Protein 8DY5 (pdb70)

Foldseek 3Di:
DKAKEWDQEDEDAAQAKDKTKIAIGDDFLVVKKKWKWWDAAPADIATQATRQFDGDPPRDPQWGKHADRVRRMIMIMGGRDDQQSFTWMKMKIADPFGIYIHFTYGYGHPPPDDDHHDYAAFFNDDFWHWAKDFADEDEQQAKTKMKIAIDDDQQLQWKKFKWWAARPGGIDGAKIAHSPRPDIHGDPVQPPFWDWGADNVRRMIMIIGGRDDQVNWTFMWMFTAPDVHTTHTIGGTDTHGYHD/DKAKAWDQEDEDAAQAKDKTKIAIRDDFLVVKKKWKWWAAPPADIATQATRQFDGDPPRDPLWGKHADRVRRMIMIMGGRHDQLSQTWMWMWIADPFDIYIHFTYGYHHPPNDDDHHDYAAFFNDDQWHWAKDFADEAAQQDKTKMKIAIDRDQQLQWKKFKWWAAVPTGIHGAKIAHSPRPDIHGDPVQPPFKDWGDDNVRRMTMIIGGNDDQVVFTWMWMFTAPDVNTTHTIGGTGTHGYDD/DDDDDDDPPVVPDDCLPVAQFHWDWDWQACPQKPVRTDIATDTPDQAGQDPVRDGDNQKGKDFDKDWDWMWGQCPPPDPPGTDIDIDIGRPTIHIGHPPD/DDDDDDDPVVVVDDCLPVFQFHWDWDWQADPQKVVGTDTATDTPDQAGQDPVRDGDNQKGKDFDKDWDKMWGAPPPPDVPGTDIDTDIGTPTIHIGHPDDDDD

Secondary structure (DSSP, 8-state):
---EE--SEEEE-TTS-EEEEEEESSS-GGGS--EEEEE-TTS--EEEEBTTTB--TTS-TTEEEEEETTTTEEEEEE-S--GGG-EEEEEEEE-SS-EEE---EEEEETTS-S----PPPTTSSTT-EEEEE---EE-TT--EEEEEEEESS-GGGSEEEEEEE-TTS--EEEEEE-TTS--EEE-GGGTTTEEEEEEGGGTEEEEEE-S--GGG-EEEEEEEEEETTEEEEE---EEEEE--/---EE--SEEEE-TTS-EEEEEEESSS-GGGS--EEEEE-TTS--EEEEBTTTB--TTS-TTEEEEEEGGGTEEEEEE-S--GGG-EEEEEEEE-SS-EEE---EEEEETTS-S----PPPTTSSTT-EEEEE---EE-TT--EEEEEEEESS-GGGSEEEEEEE-TTS-EEEEEEE-TTS--EEE-TTTTTTEEEEEETTTTEEEEEE-S--GGG-EEEEEEEEEETTEEEEE---EEEEE--/--------GGGT--HHHHSSS-EEEEEEE-TTEESSEEEEEEES-SSEE-TTS-EETTSEEEEEEEEEEEEE-SSTT--S---EEEEEEEEEEEEE-S--/--------HHHH--HHHHSSS-EEEEEEE-TTEESSEEEEEEES-SSEE-TTS-EETTSEEEEEEEEEEEEE-SSTT--S--EEEEEEEEEEEEEE-SSPPP-

Organism: Homo sapiens (NCBI:txid9606)

CATH classification: 2.60.40.10 (+1 more: 2.60.40.10)

Structure (mmCIF, N/CA/C/O backbone):
data_8DY5
#
_entry.id   8DY5
#
_cell.length_a   82.430
_cell.length_b   226.380
_cell.length_c   75.350
_cell.angle_alpha   90.000
_cell.angle_beta   90.000
_cell.angle_gamma   90.000
#
_symmetry.space_group_name_H-M   'C 2 2 21'
#
loop_
_entity.id
_entity.type
_entity.pdbx_description
1 polymer 'spFv CAT2200 LH'
2 polymer Interleukin-17A
3 non-polymer 'CHLORIDE ION'
4 non-polymer 'CALCIUM ION'
5 non-polymer 'MAGNESIUM ION'
6 water water
#
loop_
_atom_site.group_PDB
_atom_site.id
_atom_site.type_symbol
_atom_site.label_atom_id
_atom_site.label_alt_id
_atom_site.label_comp_id
_atom_site.label_asym_id
_atom_site.label_entity_id
_atom_site.label_seq_id
_atom_site.pdbx_PDB_ins_code
_atom_site.Cartn_x
_atom_site.Cartn_y
_atom_site.Cartn_z
_atom_site.occupancy
_atom_site.B_iso_or_equiv
_atom_site.auth_seq_id
_atom_site.auth_comp_id
_atom_site.auth_asym_id
_atom_site.auth_atom_id
_atom_site.pdbx_PDB_model_num
ATOM 1 N N . ASN A 1 1 ? -19.938 -41.996 -1.944 1.00 55.66 1 ASN A N 1
ATOM 2 C CA . ASN A 1 1 ? -21.202 -42.316 -2.609 1.00 59.81 1 ASN A CA 1
ATOM 3 C C . ASN A 1 1 ? -21.180 -43.739 -3.175 1.00 52.41 1 ASN A C 1
ATOM 4 O O . ASN A 1 1 ? -21.687 -44.674 -2.544 1.00 52.49 1 ASN A O 1
ATOM 9 N N . PHE A 1 2 ? -20.557 -43.909 -4.341 1.00 44.16 2 PHE A N 1
ATOM 10 C CA . PHE A 1 2 ? -20.496 -45.211 -4.991 1.00 38.59 2 PHE A CA 1
ATOM 11 C C . PHE A 1 2 ? -19.240 -45.279 -5.840 1.00 35.06 2 PHE A C 1
ATOM 12 O O . PHE A 1 2 ? -18.633 -44.257 -6.157 1.00 32.66 2 PHE A O 1
ATOM 20 N N . MET A 1 3 ? -18.876 -46.499 -6.217 1.00 34.06 3 MET A N 1
ATOM 21 C CA . MET A 1 3 ? -17.766 -46.766 -7.118 1.00 40.07 3 MET A CA 1
ATOM 22 C C . MET A 1 3 ? -18.263 -47.480 -8.369 1.00 33.90 3 MET A C 1
ATOM 23 O O . MET A 1 3 ? -19.305 -48.152 -8.357 1.00 35.02 3 MET A O 1
ATOM 28 N N . LEU A 1 4 ? -17.479 -47.346 -9.443 1.00 33.86 4 LEU A N 1
ATOM 29 C CA . LEU A 1 4 ? -17.677 -48.082 -10.688 1.00 37.11 4 LEU A CA 1
ATOM 30 C C . LEU A 1 4 ? -16.466 -48.977 -10.915 1.00 36.32 4 LEU A C 1
ATOM 31 O O . LEU A 1 4 ? -15.326 -48.497 -10.911 1.00 33.25 4 LEU A O 1
ATOM 36 N N . THR A 1 5 ? -16.704 -50.264 -11.129 1.00 33.42 5 THR A N 1
ATOM 37 C CA . THR A 1 5 ? -15.621 -51.230 -11.282 1.00 31.31 5 THR A CA 1
ATOM 38 C C . THR A 1 5 ? -15.638 -51.782 -12.696 1.00 32.80 5 THR A C 1
ATOM 39 O O . THR A 1 5 ? -16.608 -52.433 -13.101 1.00 34.16 5 THR A O 1
ATOM 43 N N . GLN A 1 6 ? -14.579 -51.502 -13.447 1.00 31.57 6 GLN A N 1
ATOM 44 C CA . GLN A 1 6 ? -14.345 -52.092 -14.757 1.00 31.50 6 GLN A CA 1
ATOM 45 C C . GLN A 1 6 ? -12.945 -52.690 -14.782 1.00 31.48 6 GLN A C 1
ATOM 46 O O . GLN A 1 6 ? -12.074 -52.266 -14.014 1.00 36.22 6 GLN A O 1
ATOM 52 N N . PRO A 1 7 ? -12.695 -53.687 -15.628 1.00 32.85 7 PRO A N 1
ATOM 53 C CA . PRO A 1 7 ? -11.385 -54.361 -15.579 1.00 31.70 7 PRO A CA 1
ATOM 54 C C . PRO A 1 7 ? -10.251 -53.413 -15.916 1.00 33.42 7 PRO A C 1
ATOM 55 O O . PRO A 1 7 ? -10.425 -52.430 -16.635 1.00 31.42 7 PRO A O 1
ATOM 59 N N . HIS A 1 8 ? -9.075 -53.720 -15.370 1.00 33.99 8 HIS A N 1
ATOM 60 C CA . HIS A 1 8 ? -7.890 -52.943 -15.701 1.00 30.11 8 HIS A CA 1
ATOM 61 C C . HIS A 1 8 ? -7.568 -53.058 -17.185 1.00 28.92 8 HIS A C 1
ATOM 62 O O . HIS A 1 8 ? -7.215 -52.065 -17.829 1.00 29.67 8 HIS A O 1
ATOM 69 N N . SER A 1 9 ? -7.714 -54.252 -17.755 1.00 25.67 9 SER A N 1
ATOM 70 C CA . SER A 1 9 ? -7.392 -54.435 -19.162 1.00 29.40 9 SER A CA 1
ATOM 71 C C . SER A 1 9 ? -8.109 -55.660 -19.715 1.00 28.79 9 SER A C 1
ATOM 72 O O . SER A 1 9 ? -8.533 -56.551 -18.968 1.00 31.30 9 SER A O 1
ATOM 75 N N . VAL A 1 10 ? -8.224 -55.687 -21.047 1.00 28.33 10 VAL A N 1
ATOM 76 C CA . VAL A 1 10 ? -8.881 -56.754 -21.807 1.00 32.29 10 VAL A CA 1
ATOM 77 C C . VAL A 1 10 ? -8.170 -56.862 -23.152 1.00 29.83 10 VAL A C 1
ATOM 78 O O . VAL A 1 10 ? -7.708 -55.860 -23.696 1.00 32.65 10 VAL A O 1
ATOM 82 N N . SER A 1 11 ? -8.091 -58.073 -23.707 1.00 28.98 11 SER A N 1
ATOM 83 C CA . SER A 1 11 ? -7.536 -58.239 -25.046 1.00 33.17 11 SER A CA 1
ATOM 84 C C . SER A 1 11 ? -8.441 -59.109 -25.912 1.00 36.18 11 SER A C 1
ATOM 85 O O . SER A 1 11 ? -9.097 -60.043 -25.433 1.00 32.88 11 SER A O 1
ATOM 88 N N . GLU A 1 12 ? -8.457 -58.797 -27.207 1.00 37.37 12 GLU A N 1
ATOM 89 C CA . GLU A 1 12 ? -9.319 -59.488 -28.158 1.00 35.00 12 GLU A CA 1
ATOM 90 C C . GLU A 1 12 ? -8.741 -59.312 -29.560 1.00 39.50 12 GLU A C 1
ATOM 91 O O . GLU A 1 12 ? -8.087 -58.309 -29.854 1.00 40.40 12 GLU A O 1
ATOM 97 N N . SER A 1 13 ? -9.001 -60.289 -30.422 1.00 39.27 13 SER A N 1
ATOM 98 C CA . SER A 1 13 ? -8.459 -60.300 -31.769 1.00 39.92 13 SER A CA 1
ATOM 99 C C . SER A 1 13 ? -9.267 -59.399 -32.695 1.00 32.70 13 SER A C 1
ATOM 100 O O . SER A 1 13 ? -10.440 -59.133 -32.443 1.00 39.97 13 SER A O 1
ATOM 103 N N . PRO A 1 14 ? -8.653 -58.916 -33.779 1.00 39.89 14 PRO A N 1
ATOM 104 C CA . PRO A 1 14 ? -9.392 -58.096 -34.743 1.00 33.37 14 PRO A CA 1
ATOM 105 C C . PRO A 1 14 ? -10.502 -58.898 -35.397 1.00 39.05 14 PRO A C 1
ATOM 106 O O . PRO A 1 14 ? -10.412 -60.119 -35.545 1.00 36.60 14 PRO A O 1
ATOM 110 N N . GLY A 1 15 ? -11.562 -58.195 -35.789 1.00 33.28 15 GLY A N 1
ATOM 111 C CA . GLY A 1 15 ? -12.696 -58.831 -36.407 1.00 40.89 15 GLY A CA 1
ATOM 112 C C . GLY A 1 15 ? -13.660 -59.492 -35.443 1.00 43.16 15 GLY A C 1
ATOM 113 O O . GLY A 1 15 ? -14.760 -59.870 -35.861 1.00 40.48 15 GLY A O 1
ATOM 114 N N . LYS A 1 16 ? -13.294 -59.631 -34.170 1.00 41.23 16 LYS A N 1
ATOM 115 C CA . LYS A 1 16 ? -14.140 -60.247 -33.159 1.00 39.55 16 LYS A CA 1
ATOM 116 C C . LYS A 1 16 ? -14.893 -59.186 -32.357 1.00 41.32 16 LYS A C 1
ATOM 117 O O . LYS A 1 16 ? -14.613 -57.989 -32.435 1.00 48.11 16 LYS A O 1
ATOM 121 N N . THR A 1 17 ? -15.830 -59.650 -31.541 1.00 40.74 17 THR A N 1
ATOM 122 C CA . THR A 1 17 ? -16.609 -58.793 -30.664 1.00 36.86 17 THR A CA 1
ATOM 123 C C . THR A 1 17 ? -16.021 -58.826 -29.256 1.00 34.71 17 THR A C 1
ATOM 124 O O . THR A 1 17 ? -15.605 -59.881 -28.772 1.00 36.62 17 THR A O 1
ATOM 128 N N . VAL A 1 18 ? -15.998 -57.675 -28.591 1.00 34.16 18 VAL A N 1
ATOM 129 C CA . VAL A 1 18 ? -15.545 -57.608 -27.209 1.00 33.83 18 VAL A CA 1
ATOM 130 C C . VAL A 1 18 ? -16.557 -56.786 -26.417 1.00 29.52 18 VAL A C 1
ATOM 131 O O . VAL A 1 18 ? -17.143 -55.832 -26.939 1.00 30.74 18 VAL A O 1
ATOM 135 N N . THR A 1 19 ? -16.794 -57.192 -25.176 1.00 29.68 19 THR A N 1
ATOM 136 C CA . THR A 1 19 ? -17.678 -56.491 -24.258 1.00 32.85 19 THR A CA 1
ATOM 137 C C . THR A 1 19 ? -16.868 -56.091 -23.041 1.00 31.64 19 THR A C 1
ATOM 138 O O . THR A 1 19 ? -16.106 -56.905 -22.507 1.00 35.07 19 THR A O 1
ATOM 142 N N . ILE A 1 20 ? -17.024 -54.841 -22.618 1.00 30.72 20 ILE A N 1
ATOM 143 C CA . ILE A 1 20 ? -16.417 -54.314 -21.399 1.00 31.02 20 ILE A CA 1
ATOM 144 C C . ILE A 1 20 ? -17.540 -53.965 -20.437 1.00 32.41 20 ILE A C 1
ATOM 145 O O . ILE A 1 20 ? -18.409 -53.155 -20.775 1.00 31.83 20 ILE A O 1
ATOM 150 N N . SER A 1 21 ? -17.514 -54.537 -19.235 1.00 31.18 21 SER A N 1
ATOM 151 C CA . SER A 1 21 ? -18.572 -54.301 -18.261 1.00 33.63 21 SER A CA 1
ATOM 152 C C . SER A 1 21 ? -18.107 -53.448 -17.084 1.00 32.22 21 SER A C 1
ATOM 153 O O . SER A 1 21 ? -16.929 -53.419 -16.715 1.00 33.70 21 SER A O 1
ATOM 156 N N . CYS A 1 22 ? -19.074 -52.771 -16.484 1.00 31.43 22 CYS A N 1
ATOM 157 C CA . CYS A 1 22 ? -18.845 -51.783 -15.444 1.00 30.51 22 CYS A CA 1
ATOM 158 C C . CYS A 1 22 ? -19.921 -52.008 -14.393 1.00 35.19 22 CYS A C 1
ATOM 159 O O . CYS A 1 22 ? -21.111 -51.893 -14.704 1.00 37.55 22 CYS A O 1
ATOM 162 N N . THR A 1 23 ? -19.515 -52.352 -13.173 1.00 29.04 23 THR A N 1
ATOM 163 C CA . THR A 1 23 ? -20.431 -52.671 -12.088 1.00 32.38 23 THR A CA 1
ATOM 164 C C . THR A 1 23 ? -20.477 -51.519 -11.091 1.00 32.96 23 THR A C 1
ATOM 165 O O . THR A 1 23 ? -19.432 -51.003 -10.687 1.00 32.35 23 THR A O 1
ATOM 169 N N . ARG A 1 24 ? -21.688 -51.122 -10.703 1.00 31.97 24 ARG A N 1
ATOM 170 C CA . ARG A 1 24 ? -21.914 -50.034 -9.759 1.00 30.19 24 ARG A CA 1
ATOM 171 C C . ARG A 1 24 ? -22.112 -50.611 -8.358 1.00 34.20 24 ARG A C 1
ATOM 172 O O . ARG A 1 24 ? -22.932 -51.515 -8.166 1.00 34.86 24 ARG A O 1
ATOM 180 N N . SER A 1 25 ? -21.359 -50.087 -7.384 1.00 35.59 25 SER A N 1
ATOM 181 C CA . SER A 1 25 ? -21.297 -50.680 -6.050 1.00 31.40 25 SER A CA 1
ATOM 182 C C . SER A 1 25 ? -22.529 -50.384 -5.208 1.00 41.73 25 SER A C 1
ATOM 183 O O . SER A 1 25 ? -22.864 -51.172 -4.320 1.00 36.47 25 SER A O 1
ATOM 186 N N . SER A 1 26 ? -23.164 -49.232 -5.404 1.00 37.19 26 SER A N 1
ATOM 187 C CA . SER A 1 26 ? -24.251 -48.812 -4.535 1.00 36.17 26 SER A CA 1
ATOM 188 C C . SER A 1 26 ? -25.172 -47.869 -5.303 1.00 35.81 26 SER A C 1
ATOM 189 O O . SER A 1 26 ? -24.765 -47.226 -6.273 1.00 36.71 26 SER A O 1
ATOM 192 N N . GLY A 1 27 ? -26.419 -47.780 -4.858 1.00 35.34 27 GLY A N 1
ATOM 193 C CA . GLY A 1 27 ? -27.414 -47.124 -5.679 1.00 33.03 27 GLY A CA 1
ATOM 194 C C . GLY A 1 27 ? -27.816 -47.982 -6.863 1.00 35.29 27 GLY A C 1
ATOM 195 O O . GLY A 1 27 ? -27.073 -48.875 -7.268 1.00 40.12 27 GLY A O 1
ATOM 196 N N . SER A 1 28 ? -28.989 -47.735 -7.432 1.00 36.66 28 SER A N 1
ATOM 197 C CA . SER A 1 28 ? -29.493 -48.532 -8.543 1.00 35.27 28 SER A CA 1
ATOM 198 C C . SER A 1 28 ? -28.996 -47.977 -9.875 1.00 34.97 28 SER A C 1
ATOM 199 O O . SER A 1 28 ? -29.273 -46.822 -10.212 1.00 37.25 28 SER A O 1
ATOM 202 N N . LEU A 1 29 ? -28.312 -48.813 -10.655 1.00 34.52 29 LEU A N 1
ATOM 203 C CA . LEU A 1 29 ? -27.723 -48.338 -11.903 1.00 34.93 29 LEU A CA 1
ATOM 204 C C . LEU A 1 29 ? -28.785 -47.844 -12.875 1.00 34.71 29 LEU A C 1
ATOM 205 O O . LEU A 1 29 ? -28.534 -46.913 -13.654 1.00 37.06 29 LEU A O 1
ATOM 210 N N . ALA A 1 30 ? -29.966 -48.462 -12.864 1.00 31.88 30 ALA A N 1
ATOM 211 C CA . ALA A 1 30 ? -30.996 -48.114 -13.826 1.00 32.26 30 ALA A CA 1
ATOM 212 C C . ALA A 1 30 ? -31.619 -46.750 -13.559 1.00 30.11 30 ALA A C 1
ATOM 213 O O . ALA A 1 30 ? -32.395 -46.278 -14.398 1.00 32.74 30 ALA A O 1
ATOM 215 N N . ASN A 1 31 ? -31.296 -46.106 -12.429 1.00 32.54 31 ASN A N 1
ATOM 216 C CA . ASN A 1 31 ? -31.827 -44.784 -12.098 1.00 30.28 31 ASN A CA 1
ATOM 217 C C . ASN A 1 31 ? -31.052 -43.633 -12.713 1.00 30.96 31 ASN A C 1
ATOM 218 O O . ASN A 1 31 ? -31.530 -42.491 -12.635 1.00 33.39 31 ASN A O 1
ATOM 223 N N . TYR A 1 32 ? -29.892 -43.899 -13.320 1.00 28.81 32 TYR A N 1
ATOM 224 C CA . TYR A 1 32 ? -28.984 -42.855 -13.788 1.00 30.44 32 TYR A CA 1
ATOM 225 C C . TYR A 1 32 ? -28.275 -43.300 -15.063 1.00 28.70 32 TYR A C 1
ATOM 226 O O . TYR A 1 32 ? -27.789 -44.432 -15.138 1.00 29.31 32 TYR A O 1
ATOM 235 N N . TYR A 1 33 ? -28.233 -42.418 -16.062 1.00 26.27 33 TYR A N 1
ATOM 236 C CA . TYR A 1 33 ? -27.632 -42.739 -17.352 1.00 26.90 33 TYR A CA 1
ATOM 237 C C . TYR A 1 33 ? -26.145 -43.056 -17.223 1.00 32.07 33 TYR A C 1
ATOM 238 O O . TYR A 1 33 ? -25.438 -42.488 -16.383 1.00 25.45 33 TYR A O 1
ATOM 247 N N . VAL A 1 34 ? -25.673 -43.973 -18.077 1.00 31.06 34 VAL A N 1
ATOM 248 C CA . VAL A 1 34 ? -24.269 -44.367 -18.139 1.00 27.55 34 VAL A CA 1
ATOM 249 C C . VAL A 1 34 ? -23.662 -43.898 -19.454 1.00 30.33 34 VAL A C 1
ATOM 250 O O . VAL A 1 34 ? -24.256 -44.092 -20.525 1.00 26.72 34 VAL A O 1
ATOM 254 N N . GLN A 1 35 ? -22.471 -43.299 -19.370 1.00 25.53 35 GLN A N 1
ATOM 255 C CA . GLN A 1 35 ? -21.690 -42.859 -20.513 1.00 23.47 35 GLN A CA 1
ATOM 256 C C . GLN A 1 35 ? -20.407 -43.678 -20.613 1.00 29.08 35 GLN A C 1
ATOM 257 O O . GLN A 1 35 ? -19.927 -44.244 -19.618 1.00 26.93 35 GLN A O 1
ATOM 263 N N . TRP A 1 36 ? -19.849 -43.730 -21.831 1.00 24.35 36 TRP A N 1
ATOM 264 C CA . TRP A 1 36 ? -18.589 -44.403 -22.109 1.00 27.37 36 TRP A CA 1
ATOM 265 C C . TRP A 1 36 ? -17.692 -43.473 -22.921 1.00 30.71 36 TRP A C 1
ATOM 266 O O . TRP A 1 36 ? -18.135 -42.899 -23.922 1.00 32.23 36 TRP A O 1
ATOM 277 N N . TYR A 1 37 ? -16.431 -43.337 -22.497 1.00 30.03 37 TYR A N 1
ATOM 278 C CA . TYR A 1 37 ? -15.449 -42.482 -23.155 1.00 26.92 37 TYR A CA 1
ATOM 279 C C . TYR A 1 37 ? -14.282 -43.304 -23.669 1.00 27.19 37 TYR A C 1
ATOM 280 O O . TYR A 1 37 ? -13.795 -44.210 -22.984 1.00 30.16 37 TYR A O 1
ATOM 289 N N . GLN A 1 38 ? -13.844 -42.974 -24.878 1.00 28.90 38 GLN A N 1
ATOM 290 C CA . GLN A 1 38 ? -12.615 -43.495 -25.454 1.00 29.79 38 GLN A CA 1
ATOM 291 C C . GLN A 1 38 ? -11.508 -42.470 -25.247 1.00 32.65 38 GLN A C 1
ATOM 292 O O . GLN A 1 38 ? -11.727 -41.267 -25.411 1.00 30.54 38 GLN A O 1
ATOM 298 N N . GLN A 1 39 ? -10.333 -42.937 -24.835 1.00 30.37 39 GLN A N 1
ATOM 299 C CA . GLN A 1 39 ? -9.171 -42.056 -24.737 1.00 32.24 39 GLN A CA 1
ATOM 300 C C . GLN A 1 39 ? -7.939 -42.787 -25.251 1.00 30.50 39 GLN A C 1
ATOM 301 O O . GLN A 1 39 ? -7.515 -43.778 -24.654 1.00 32.75 39 GLN A O 1
ATOM 307 N N . ARG A 1 40 ? -7.396 -42.320 -26.371 1.00 34.49 40 ARG A N 1
ATOM 308 C CA . ARG A 1 40 ? -6.146 -42.811 -26.927 1.00 34.16 40 ARG A CA 1
ATOM 309 C C . ARG A 1 40 ? -4.959 -42.203 -26.178 1.00 35.90 40 ARG A C 1
ATOM 310 O O . ARG A 1 40 ? -5.066 -41.113 -25.605 1.00 35.35 40 ARG A O 1
ATOM 318 N N . PRO A 1 41 ? -3.826 -42.904 -26.146 1.00 36.65 41 PRO A N 1
ATOM 319 C CA . PRO A 1 41 ? -2.643 -42.384 -25.441 1.00 38.26 41 PRO A CA 1
ATOM 320 C C . PRO A 1 41 ? -2.247 -40.987 -25.882 1.00 35.80 41 PRO A C 1
ATOM 321 O O . PRO A 1 41 ? -2.046 -40.746 -27.075 1.00 39.49 41 PRO A O 1
ATOM 325 N N . GLY A 1 42 ? -2.140 -40.063 -24.929 1.00 35.69 42 GLY A N 1
ATOM 326 C CA . GLY A 1 42 ? -1.735 -38.701 -25.214 1.00 34.68 42 GLY A CA 1
ATOM 327 C C . GLY A 1 42 ? -2.828 -37.774 -25.689 1.00 38.32 42 GLY A C 1
ATOM 328 O O . GLY A 1 42 ? -2.527 -36.630 -26.051 1.00 35.02 42 GLY A O 1
ATOM 329 N N . CYS A 1 43 ? -4.085 -38.223 -25.703 1.00 36.24 43 CYS A N 1
ATOM 330 C CA . CYS A 1 43 ? -5.185 -37.451 -26.249 1.00 34.85 43 CYS A CA 1
ATOM 331 C C . CYS A 1 43 ? -6.183 -37.094 -25.154 1.00 36.76 43 CYS A C 1
ATOM 332 O O . CYS A 1 43 ? -6.124 -37.600 -24.030 1.00 33.83 43 CYS A O 1
ATOM 335 N N . SER A 1 44 ? -7.105 -36.197 -25.509 1.00 29.30 44 SER A N 1
ATOM 336 C CA . SER A 1 44 ? -8.307 -35.969 -24.723 1.00 38.29 44 SER A CA 1
ATOM 337 C C . SER A 1 44 ? -9.268 -37.152 -24.850 1.00 31.62 44 SER A C 1
ATOM 338 O O . SER A 1 44 ? -9.235 -37.885 -25.839 1.00 32.78 44 SER A O 1
ATOM 341 N N . PRO A 1 45 ? -10.142 -37.348 -23.867 1.00 32.10 45 PRO A N 1
ATOM 342 C CA . PRO A 1 45 ? -11.204 -38.353 -24.017 1.00 31.87 45 PRO A CA 1
ATOM 343 C C . PRO A 1 45 ? -12.228 -37.868 -25.020 1.00 31.86 45 PRO A C 1
ATOM 344 O O . PRO A 1 45 ? -12.365 -36.670 -25.249 1.00 32.00 45 PRO A O 1
ATOM 348 N N . THR A 1 46 ? -12.973 -38.814 -25.584 1.00 31.25 46 THR A N 1
ATOM 349 C CA . THR A 1 46 ? -14.088 -38.496 -26.461 1.00 35.14 46 THR A CA 1
ATOM 350 C C . THR A 1 46 ? -15.232 -39.461 -26.187 1.00 33.81 46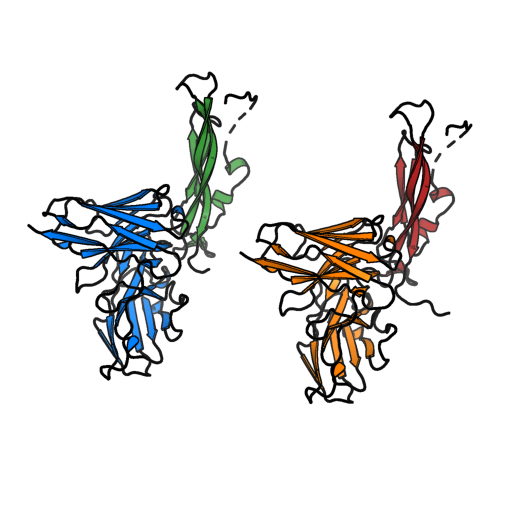 THR A C 1
ATOM 351 O O . THR A 1 46 ? -15.029 -40.625 -25.822 1.00 32.41 46 THR A O 1
ATOM 355 N N . ILE A 1 47 ? -16.452 -38.957 -26.360 1.00 32.95 47 ILE A N 1
ATOM 356 C CA . ILE A 1 47 ? -17.637 -39.748 -26.070 1.00 34.36 47 ILE A CA 1
ATOM 357 C C . ILE A 1 47 ? -17.843 -40.796 -27.160 1.00 31.19 47 ILE A C 1
ATOM 358 O O . ILE A 1 47 ? -17.678 -40.521 -28.356 1.00 39.56 47 ILE A O 1
ATOM 363 N N . VAL A 1 48 ? -18.210 -42.004 -26.751 1.00 29.91 48 VAL A N 1
ATOM 364 C CA . VAL A 1 48 ? -18.597 -43.029 -27.716 1.00 32.91 48 VAL A CA 1
ATOM 365 C C . VAL A 1 48 ? -20.033 -43.486 -27.475 1.00 28.04 48 VAL A C 1
ATOM 366 O O . VAL A 1 48 ? -20.733 -43.850 -28.427 1.00 32.14 48 VAL A O 1
ATOM 370 N N . ILE A 1 49 ? -20.489 -43.472 -26.219 1.00 29.53 49 ILE A N 1
ATOM 371 C CA . ILE A 1 49 ? -21.867 -43.837 -25.887 1.00 26.92 49 ILE A CA 1
ATOM 372 C C . ILE A 1 49 ? -22.347 -42.921 -24.772 1.00 29.93 49 ILE A C 1
ATOM 373 O O . ILE A 1 49 ? -21.695 -42.820 -23.729 1.00 27.65 49 ILE A O 1
ATOM 378 N N . PHE A 1 50 ? -23.518 -42.305 -24.949 1.00 30.61 50 PHE A N 1
ATOM 379 C CA . PHE A 1 50 ? -24.123 -41.564 -23.854 1.00 29.38 50 PHE A CA 1
ATOM 380 C C . PHE A 1 50 ? -25.549 -42.052 -23.658 1.00 27.88 50 PHE A C 1
ATOM 381 O O . PHE A 1 50 ? -26.143 -42.649 -24.547 1.00 32.15 50 PHE A O 1
ATOM 389 N N . ALA A 1 51 ? -26.077 -41.799 -22.465 1.00 31.44 51 ALA A N 1
ATOM 390 C CA . ALA A 1 51 ? -27.432 -42.196 -22.077 1.00 32.88 51 ALA A CA 1
ATOM 391 C C . ALA A 1 51 ? -27.655 -43.684 -22.331 1.00 33.91 51 ALA A C 1
ATOM 392 O O . ALA A 1 51 ? -28.633 -44.087 -22.974 1.00 28.94 51 ALA A O 1
ATOM 394 N N . ASN A 1 52 ? -26.710 -44.500 -21.829 1.00 30.63 52 ASN A N 1
ATOM 395 C CA . ASN A 1 52 ? -26.766 -45.966 -21.848 1.00 30.99 52 ASN A CA 1
ATOM 396 C C . ASN A 1 52 ? -26.479 -46.535 -23.222 1.00 31.69 52 ASN A C 1
ATOM 397 O O . ASN A 1 52 ? -25.697 -47.480 -23.346 1.00 30.02 52 ASN A O 1
ATOM 402 N N . ASN A 1 53 ? -27.135 -45.991 -24.257 1.00 37.72 53 ASN A N 1
ATOM 403 C CA . ASN A 1 53 ? -27.047 -46.602 -25.580 1.00 34.42 53 ASN A CA 1
ATOM 404 C C . ASN A 1 53 ? -27.125 -45.620 -26.746 1.00 36.52 53 ASN A C 1
ATOM 405 O O . ASN A 1 53 ? -27.374 -46.065 -27.871 1.00 38.73 53 ASN A O 1
ATOM 410 N N . GLN A 1 54 ? -26.955 -44.319 -26.542 1.00 33.80 54 GLN A N 1
ATOM 411 C CA . GLN A 1 54 ? -27.011 -43.374 -27.648 1.00 33.63 54 GLN A CA 1
ATOM 412 C C . GLN A 1 54 ? -25.631 -43.204 -28.269 1.00 32.71 54 GLN A C 1
ATOM 413 O O . GLN A 1 54 ? -24.626 -43.129 -27.560 1.00 39.02 54 GLN A O 1
ATOM 419 N N . ARG A 1 55 ? -25.587 -43.156 -29.598 1.00 37.45 55 ARG A N 1
ATOM 420 C CA . ARG A 1 55 ? -24.331 -43.041 -30.326 1.00 36.07 55 ARG A CA 1
ATOM 421 C C . ARG A 1 55 ? -24.260 -41.680 -30.994 1.00 41.92 55 ARG A C 1
ATOM 422 O O . ARG A 1 55 ? -25.105 -41.380 -31.849 1.00 45.90 55 ARG A O 1
ATOM 430 N N . PRO A 1 56 ? -23.278 -40.843 -30.670 1.00 45.21 56 PRO A N 1
ATOM 431 C CA . PRO A 1 56 ? -23.164 -39.544 -31.342 1.00 39.64 56 PRO A CA 1
ATOM 432 C C . PRO A 1 56 ? -22.828 -39.726 -32.813 1.00 43.70 56 PRO A C 1
ATOM 433 O O . PRO A 1 56 ? -22.397 -40.796 -33.255 1.00 44.87 56 PRO A O 1
ATOM 437 N N . SER A 1 57 ? -23.055 -38.661 -33.578 1.00 42.83 57 SER A N 1
ATOM 438 C CA . SER A 1 57 ? -22.639 -38.633 -34.975 1.00 47.55 57 SER A CA 1
ATOM 439 C C . SER A 1 57 ? -21.126 -38.755 -35.070 1.00 44.10 57 SER A C 1
ATOM 440 O O . SER A 1 57 ? -20.389 -38.124 -34.309 1.00 51.52 57 SER A O 1
ATOM 442 N N . GLY A 1 58 ? -20.657 -39.589 -35.993 1.00 40.43 58 GLY A N 1
ATOM 443 C CA . GLY A 1 58 ? -19.233 -39.795 -36.166 1.00 39.17 58 GLY A CA 1
ATOM 444 C C . GLY A 1 58 ? -18.667 -41.000 -35.442 1.00 44.57 58 GLY A C 1
ATOM 445 O O . GLY A 1 58 ? -17.520 -41.384 -35.713 1.00 53.57 58 GLY A O 1
ATOM 446 N N . VAL A 1 59 ? -19.413 -41.589 -34.515 1.00 39.12 59 VAL A N 1
ATOM 447 C CA . VAL A 1 59 ? -18.949 -42.793 -33.834 1.00 37.24 59 VAL A CA 1
ATOM 448 C C . VAL A 1 59 ? -19.392 -43.999 -34.648 1.00 38.92 59 VAL A C 1
ATOM 449 O O . VAL A 1 59 ? -20.583 -44.141 -34.960 1.00 33.13 59 VAL A O 1
ATOM 453 N N . PRO A 1 60 ? -18.473 -44.884 -35.024 1.00 40.97 60 PRO A N 1
ATOM 454 C CA . PRO A 1 60 ? -18.856 -46.019 -35.869 1.00 43.40 60 PRO A CA 1
ATOM 455 C C . PRO A 1 60 ? -19.925 -46.860 -35.182 1.00 45.43 60 PRO A C 1
ATOM 456 O O . PRO A 1 60 ? -19.976 -46.948 -33.954 1.00 41.51 60 PRO A O 1
ATOM 460 N N . ASP A 1 61 ? -20.802 -47.473 -35.987 1.00 47.38 61 ASP A N 1
ATOM 461 C CA . ASP A 1 61 ? -21.927 -48.216 -35.413 1.00 45.81 61 ASP A CA 1
ATOM 462 C C . ASP A 1 61 ? -21.536 -49.571 -34.844 1.00 39.10 61 ASP A C 1
ATOM 463 O O . ASP A 1 61 ? -22.367 -50.225 -34.208 1.00 37.03 61 ASP A O 1
ATOM 468 N N . ARG A 1 62 ? -20.283 -49.975 -34.976 1.00 37.59 62 ARG A N 1
ATOM 469 C CA . ARG A 1 62 ? -19.836 -51.149 -34.245 1.00 35.06 62 ARG A CA 1
ATOM 470 C C . ARG A 1 62 ? -19.816 -50.926 -32.732 1.00 34.92 62 ARG A C 1
ATOM 471 O O . ARG A 1 62 ? -19.683 -51.904 -31.994 1.00 36.30 62 ARG A O 1
ATOM 479 N N . PHE A 1 63 ? -19.942 -49.680 -32.251 1.00 35.94 63 PHE A N 1
ATOM 480 C CA . PHE A 1 63 ? -20.031 -49.400 -30.818 1.00 32.77 63 PHE A CA 1
ATOM 481 C C . PHE A 1 63 ? -21.486 -49.412 -30.380 1.00 37.37 63 PHE A C 1
ATOM 482 O O . PHE A 1 63 ? -22.324 -48.736 -30.992 1.00 38.62 63 PHE A O 1
ATOM 490 N N . SER A 1 64 ? -21.784 -50.164 -29.316 1.00 31.07 64 SER A N 1
ATOM 491 C CA . SER A 1 64 ? -23.122 -50.136 -28.729 1.00 37.62 64 SER A CA 1
ATOM 492 C C . SER A 1 64 ? -23.037 -50.268 -27.211 1.00 36.83 64 SER A C 1
ATOM 493 O O . SER A 1 64 ? -22.062 -50.782 -26.660 1.00 35.87 64 SER A O 1
ATOM 496 N N . GLY A 1 65 ? -24.070 -49.780 -26.542 1.00 33.89 65 GLY A N 1
ATOM 497 C CA . GLY A 1 65 ? -24.124 -49.819 -25.097 1.00 32.08 65 GLY A CA 1
ATOM 498 C C . GLY A 1 65 ? -25.416 -50.436 -24.611 1.00 31.71 65 GLY A C 1
ATOM 499 O O . GLY A 1 65 ? -26.433 -50.426 -25.297 1.00 33.44 65 GLY A O 1
ATOM 500 N N . SER A 1 66 ? -25.357 -51.002 -23.406 1.00 38.32 66 SER A N 1
ATOM 501 C CA . SER A 1 66 ? -26.526 -51.605 -22.783 1.00 35.31 66 SER A CA 1
ATOM 502 C C . SER A 1 66 ? -26.366 -51.541 -21.273 1.00 38.34 66 SER A C 1
ATOM 503 O O . SER A 1 66 ? -25.291 -51.232 -20.750 1.00 34.46 66 SER A O 1
ATOM 506 N N . ILE A 1 67 ? -27.458 -51.830 -20.569 1.00 37.40 67 ILE A N 1
ATOM 507 C CA . ILE A 1 67 ? -27.421 -51.926 -19.118 1.00 37.58 67 ILE A CA 1
ATOM 508 C C . ILE A 1 67 ? -28.097 -53.230 -18.704 1.00 35.56 67 ILE A C 1
ATOM 509 O O . ILE A 1 67 ? -28.916 -53.791 -19.436 1.00 34.47 67 ILE A O 1
ATOM 514 N N . ASP A 1 68 ? -27.678 -53.760 -17.564 1.00 37.06 68 ASP A N 1
ATOM 515 C CA . ASP A 1 68 ? -28.289 -54.951 -16.979 1.00 42.90 68 ASP A CA 1
ATOM 516 C C . ASP A 1 68 ? -28.638 -54.580 -15.540 1.00 41.63 68 ASP A C 1
ATOM 517 O O . ASP A 1 68 ? -27.773 -54.586 -14.657 1.00 38.50 68 ASP A O 1
ATOM 522 N N . SER A 1 69 ? -29.912 -54.253 -15.318 1.00 36.35 69 SER A N 1
ATOM 523 C CA . SER A 1 69 ? -30.330 -53.740 -14.017 1.00 39.91 69 SER A CA 1
ATOM 524 C C . SER A 1 69 ? -30.152 -54.766 -12.905 1.00 40.55 69 SER A C 1
ATOM 525 O O . SER A 1 69 ? -29.858 -54.393 -11.763 1.00 40.53 69 SER A O 1
ATOM 528 N N . SER A 1 70 ? -30.314 -56.055 -13.206 1.00 37.12 70 SER A N 1
ATOM 529 C CA . SER A 1 70 ? -30.278 -57.050 -12.139 1.00 43.27 70 SER A CA 1
ATOM 530 C C . SER A 1 70 ? -28.860 -57.277 -11.627 1.00 41.08 70 SER A C 1
ATOM 531 O O . SER A 1 70 ? -28.669 -57.573 -10.439 1.00 41.71 70 SER A O 1
ATOM 534 N N . SER A 1 71 ? -27.855 -57.131 -12.487 1.00 38.91 71 SER A N 1
ATOM 535 C CA . SER A 1 71 ? -26.481 -57.215 -12.018 1.00 43.31 71 SER A CA 1
ATOM 536 C C . SER A 1 71 ? -25.896 -55.843 -11.712 1.00 37.05 71 SER A C 1
ATOM 537 O O . SER A 1 71 ? -24.732 -55.756 -11.314 1.00 37.37 71 SER A O 1
ATOM 540 N N . ASN A 1 72 ? -26.700 -54.781 -11.842 1.00 37.46 72 ASN A N 1
ATOM 541 C CA . ASN A 1 72 ? -26.284 -53.406 -11.570 1.00 32.75 72 ASN A CA 1
ATOM 542 C C . ASN A 1 72 ? -25.063 -53.012 -12.410 1.00 31.52 72 ASN A C 1
ATOM 543 O O . ASN A 1 72 ? -24.096 -52.420 -11.922 1.00 30.92 72 ASN A O 1
ATOM 548 N N . SER A 1 73 ? -25.116 -53.329 -13.694 1.00 27.02 73 SER A N 1
ATOM 549 C CA . SER A 1 73 ? -23.940 -53.171 -14.533 1.00 34.41 73 SER A CA 1
ATOM 550 C C . SER A 1 73 ? -24.329 -52.621 -15.899 1.00 34.03 73 SER A C 1
ATOM 551 O O . SER A 1 73 ? -25.460 -52.774 -16.362 1.00 35.65 73 SER A O 1
ATOM 554 N N . ALA A 1 74 ? -23.357 -51.990 -16.542 1.00 29.18 74 ALA A N 1
ATOM 555 C CA . ALA A 1 74 ? -23.488 -51.489 -17.894 1.00 32.55 74 ALA A CA 1
ATOM 556 C C . ALA A 1 74 ? -22.375 -52.090 -18.729 1.00 30.15 74 ALA A C 1
ATOM 557 O O . ALA A 1 74 ? -21.356 -52.532 -18.198 1.00 28.71 74 ALA A O 1
ATOM 559 N N . SER A 1 75 ? -22.580 -52.109 -20.046 1.00 29.75 75 SER A N 1
ATOM 560 C CA . SER A 1 75 ? -21.625 -52.752 -20.939 1.00 32.71 75 SER A CA 1
ATOM 561 C C . SER A 1 75 ? -21.441 -51.956 -22.217 1.00 33.75 75 SER A C 1
ATOM 562 O O . SER A 1 75 ? -22.408 -51.484 -22.823 1.00 30.22 75 SER A O 1
ATOM 565 N N . LEU A 1 76 ? -20.187 -51.872 -22.641 1.00 28.54 76 LEU A N 1
ATOM 566 C CA . LEU A 1 76 ? -19.825 -51.362 -23.949 1.00 31.81 76 LEU A CA 1
ATOM 567 C C . LEU A 1 76 ? -19.452 -52.558 -24.807 1.00 28.33 76 LEU A C 1
ATOM 568 O O . LEU A 1 76 ? -18.646 -53.399 -24.391 1.00 27.99 76 LEU A O 1
ATOM 573 N N . THR A 1 77 ? -20.047 -52.649 -25.990 1.00 29.17 77 THR A N 1
ATOM 574 C CA . THR A 1 77 ? -19.763 -53.749 -26.904 1.00 29.79 77 THR A CA 1
ATOM 575 C C . THR A 1 77 ? -19.197 -53.201 -28.200 1.00 30.24 77 THR A C 1
ATOM 576 O O . THR A 1 77 ? -19.773 -52.288 -28.794 1.00 36.56 77 THR A O 1
ATOM 580 N N . ILE A 1 78 ? -18.067 -53.752 -28.624 1.00 31.70 78 ILE A N 1
ATOM 581 C CA . ILE A 1 78 ? -17.430 -53.387 -29.879 1.00 36.21 78 ILE A CA 1
ATOM 582 C C . ILE A 1 78 ? -17.432 -54.625 -30.761 1.00 34.65 78 ILE A C 1
ATOM 583 O O . ILE A 1 78 ? -16.728 -55.601 -30.472 1.00 38.63 78 ILE A O 1
ATOM 588 N N . SER A 1 79 ? -18.222 -54.595 -31.825 1.00 37.88 79 SER A N 1
ATOM 589 C CA . SER A 1 79 ? -18.187 -55.653 -32.826 1.00 43.20 79 SER A CA 1
ATOM 590 C C . SER A 1 79 ? -17.140 -55.318 -33.883 1.00 39.98 79 SER A C 1
ATOM 591 O O . SER A 1 79 ? -16.765 -54.161 -34.063 1.00 40.98 79 SER A O 1
ATOM 594 N N . GLY A 1 80 ? -16.677 -56.341 -34.594 1.00 45.29 80 GLY A N 1
ATOM 595 C CA . GLY A 1 80 ? -15.764 -56.118 -35.707 1.00 42.85 80 GLY A CA 1
ATOM 596 C C . GLY A 1 80 ? -14.541 -55.295 -35.358 1.00 44.07 80 GLY A C 1
ATOM 597 O O . GLY A 1 80 ? -14.239 -54.293 -36.013 1.00 45.39 80 GLY A O 1
ATOM 598 N N . LEU A 1 81 ? -13.845 -55.704 -34.304 1.00 42.30 81 LEU A N 1
ATOM 599 C CA . LEU A 1 81 ? -12.758 -54.915 -33.747 1.00 39.31 81 LEU A CA 1
ATOM 600 C C . LEU A 1 81 ? -11.749 -54.522 -34.815 1.00 44.74 81 LEU A C 1
ATOM 601 O O . LEU A 1 81 ? -11.325 -55.349 -35.627 1.00 42.19 81 LEU A O 1
ATOM 606 N N . LYS A 1 82 ? -11.383 -53.247 -34.820 1.00 42.08 82 LYS A N 1
ATOM 607 C CA . LYS A 1 82 ? -10.302 -52.752 -35.653 1.00 45.38 82 LYS A CA 1
ATOM 608 C C . LYS A 1 82 ? -9.151 -52.310 -34.761 1.00 40.11 82 LYS A C 1
ATOM 609 O O . LYS A 1 82 ? -9.335 -51.987 -33.585 1.00 40.04 82 LYS A O 1
ATOM 615 N N . THR A 1 83 ? -7.947 -52.316 -35.325 1.00 41.76 83 THR A N 1
ATOM 616 C CA . THR A 1 83 ? -6.788 -51.908 -34.541 1.00 42.07 83 THR A CA 1
ATOM 617 C C . THR A 1 83 ? -6.945 -50.488 -34.002 1.00 40.52 83 THR A C 1
ATOM 618 O O . THR A 1 83 ? -6.451 -50.184 -32.911 1.00 35.03 83 THR A O 1
ATOM 622 N N . GLU A 1 84 ? -7.657 -49.614 -34.719 1.00 39.69 84 GLU A N 1
ATOM 623 C CA . GLU A 1 84 ? -7.831 -48.259 -34.204 1.00 46.81 84 GLU A CA 1
ATOM 624 C C . GLU A 1 84 ? -8.698 -48.219 -32.952 1.00 43.46 84 GLU A C 1
ATOM 625 O O . GLU A 1 84 ? -8.747 -47.179 -32.286 1.00 40.78 84 GLU A O 1
ATOM 631 N N . ASP A 1 85 ? -9.366 -49.316 -32.601 1.00 37.31 85 ASP A N 1
ATOM 632 C CA . ASP A 1 85 ? -10.145 -49.338 -31.369 1.00 36.28 85 ASP A CA 1
ATOM 633 C C . ASP A 1 85 ? -9.287 -49.516 -30.124 1.00 33.92 85 ASP A C 1
ATOM 634 O O . ASP A 1 85 ? -9.791 -49.331 -29.010 1.00 32.12 85 ASP A O 1
ATOM 639 N N . GLU A 1 86 ? -8.016 -49.868 -30.282 1.00 32.62 86 GLU A N 1
ATOM 640 C CA . GLU A 1 86 ? -7.121 -49.981 -29.140 1.00 35.17 86 GLU A CA 1
ATOM 641 C C . GLU A 1 86 ? -7.017 -48.641 -28.424 1.00 32.05 86 GLU A C 1
ATOM 642 O O . GLU A 1 86 ? -6.618 -47.639 -29.015 1.00 36.64 86 GLU A O 1
ATOM 648 N N . ALA A 1 87 ? -7.401 -48.624 -27.155 1.00 32.15 87 ALA A N 1
ATOM 649 C CA . ALA A 1 87 ? -7.505 -47.387 -26.401 1.00 30.97 87 ALA A CA 1
ATOM 650 C C . ALA A 1 87 ? -7.934 -47.722 -24.987 1.00 32.46 87 ALA A C 1
ATOM 651 O O . ALA A 1 87 ? -8.194 -48.890 -24.678 1.00 32.11 87 ALA A O 1
ATOM 653 N N . ASP A 1 88 ? -8.049 -46.701 -24.141 1.00 31.61 88 ASP A N 1
ATOM 654 C CA . ASP A 1 88 ? -8.598 -46.834 -22.800 1.00 29.26 88 ASP A CA 1
ATOM 655 C C . ASP A 1 88 ? -10.063 -46.386 -22.803 1.00 32.76 88 ASP A C 1
ATOM 656 O O . ASP A 1 88 ? -10.370 -45.269 -23.232 1.00 33.09 88 ASP A O 1
ATOM 661 N N . TYR A 1 89 ? -10.964 -47.240 -22.324 1.00 26.66 89 TYR A N 1
ATOM 662 C CA . TYR A 1 89 ? -12.397 -46.924 -22.285 1.00 33.44 89 TYR A CA 1
ATOM 663 C C . TYR A 1 89 ? -12.855 -46.726 -20.844 1.00 30.92 89 TYR A C 1
ATOM 664 O O . TYR A 1 89 ? -12.595 -47.577 -19.988 1.00 33.01 89 TYR A O 1
ATOM 673 N N . TYR A 1 90 ? -13.513 -45.593 -20.577 1.00 27.08 90 TYR A N 1
ATOM 674 C CA . TYR A 1 90 ? -13.991 -45.227 -19.245 1.00 26.97 90 TYR A CA 1
ATOM 675 C C . TYR A 1 90 ? -15.515 -45.228 -19.203 1.00 28.47 90 TYR A C 1
ATOM 676 O O . TYR A 1 90 ? -16.157 -44.599 -20.051 1.00 30.53 90 TYR A O 1
ATOM 685 N N . CYS A 1 91 ? -16.092 -45.911 -18.216 1.00 27.85 91 CYS A N 1
ATOM 686 C CA . CYS A 1 91 ? -17.508 -45.741 -17.917 1.00 33.04 91 CYS A CA 1
ATOM 687 C C . CYS A 1 91 ? -17.699 -44.596 -16.932 1.00 29.05 91 CYS A C 1
ATOM 688 O O . CYS A 1 91 ? -16.803 -44.245 -16.165 1.00 32.54 91 CYS A O 1
ATOM 691 N N . GLN A 1 92 ? -18.894 -44.021 -16.952 1.00 28.58 92 GLN A N 1
ATOM 692 C CA . GLN A 1 92 ? -19.190 -42.914 -16.069 1.00 28.63 92 GLN A CA 1
ATOM 693 C C . GLN A 1 92 ? -20.693 -42.852 -15.811 1.00 29.88 92 GLN A C 1
ATOM 694 O O . GLN A 1 92 ? -21.500 -43.054 -16.726 1.00 29.24 92 GLN A O 1
ATOM 700 N N . THR A 1 93 ? -21.061 -42.604 -14.560 1.00 25.66 93 THR A N 1
ATOM 701 C CA . THR A 1 93 ? -22.454 -42.290 -14.256 1.00 27.69 93 THR A CA 1
ATOM 702 C C . THR A 1 93 ? -22.477 -41.363 -13.040 1.00 26.91 93 THR A C 1
ATOM 703 O O . THR A 1 93 ? -21.445 -40.804 -12.645 1.00 24.34 93 THR A O 1
ATOM 707 N N . TYR A 1 94 ? -23.640 -41.231 -12.408 1.00 24.39 94 TYR A N 1
ATOM 708 C CA . TYR A 1 94 ? -23.826 -40.180 -11.417 1.00 23.40 94 TYR A CA 1
ATOM 709 C C . TYR A 1 94 ? -24.905 -40.600 -10.425 1.00 29.02 94 TYR A C 1
ATOM 710 O O . TYR A 1 94 ? -25.513 -41.667 -10.552 1.00 29.77 94 TYR A O 1
ATOM 719 N N . ASP A 1 95 ? -25.108 -39.758 -9.397 1.00 33.16 95 ASP A N 1
ATOM 720 C CA . ASP A 1 95 ? -26.263 -39.807 -8.499 1.00 33.93 95 ASP A CA 1
ATOM 721 C C . ASP A 1 95 ? -26.713 -38.349 -8.307 1.00 33.09 95 ASP A C 1
ATOM 722 O O . ASP A 1 95 ? -26.180 -37.482 -9.012 1.00 30.73 95 ASP A O 1
ATOM 727 N N . PRO A 1 96 ? -27.669 -38.010 -7.422 1.00 32.99 96 PRO A N 1
ATOM 728 C CA . PRO A 1 96 ? -28.100 -36.597 -7.347 1.00 37.87 96 PRO A CA 1
ATOM 729 C C . PRO A 1 96 ? -26.991 -35.620 -6.980 1.00 37.09 96 PRO A C 1
ATOM 730 O O . PRO A 1 96 ? -27.125 -34.421 -7.265 1.00 35.80 96 PRO A O 1
ATOM 734 N N . TYR A 1 97 ? -25.914 -36.071 -6.339 1.00 36.88 97 TYR A N 1
ATOM 735 C CA . TYR A 1 97 ? -24.921 -35.134 -5.837 1.00 39.41 97 TYR A CA 1
ATOM 736 C C . TYR A 1 97 ? -23.521 -35.294 -6.408 1.00 41.01 97 TYR A C 1
ATOM 737 O O . TYR A 1 97 ? -22.710 -34.387 -6.225 1.00 45.09 97 TYR A O 1
ATOM 746 N N . SER A 1 98 ? -23.209 -36.389 -7.095 1.00 39.41 98 SER A N 1
ATOM 747 C CA . SER A 1 98 ? -21.832 -36.647 -7.493 1.00 38.14 98 SER A CA 1
ATOM 748 C C . SER A 1 98 ? -21.801 -37.346 -8.841 1.00 35.40 98 SER A C 1
ATOM 749 O O . SER A 1 98 ? -22.791 -37.940 -9.283 1.00 32.75 98 SER A O 1
ATOM 752 N N . VAL A 1 99 ? -20.643 -37.247 -9.488 1.00 27.62 99 VAL A N 1
ATOM 753 C CA . VAL A 1 99 ? -20.353 -37.900 -10.757 1.00 28.22 99 VAL A CA 1
ATOM 754 C C . VAL A 1 99 ? -19.169 -38.828 -10.532 1.00 31.25 99 VAL A C 1
ATOM 755 O O . VAL A 1 99 ? -18.226 -38.462 -9.821 1.00 33.12 99 VAL A O 1
ATOM 759 N N . VAL A 1 100 ? -19.203 -40.025 -11.126 1.00 29.30 100 VAL A N 1
ATOM 760 C CA . VAL A 1 100 ? -18.143 -41.005 -10.907 1.00 28.96 100 VAL A CA 1
ATOM 761 C C . VAL A 1 100 ? -17.693 -41.590 -12.236 1.00 28.06 100 VAL A C 1
ATOM 762 O O . VAL A 1 100 ? -18.521 -41.891 -13.102 1.00 31.29 100 VAL A O 1
ATOM 766 N N . PHE A 1 101 ? -16.375 -41.685 -12.418 1.00 30.79 101 PHE A N 1
ATOM 767 C CA . PHE A 1 101 ? -15.755 -42.420 -13.514 1.00 27.01 101 PHE A CA 1
ATOM 768 C C . PHE A 1 101 ? -15.232 -43.763 -13.005 1.00 30.16 101 PHE A C 1
ATOM 769 O O . PHE A 1 101 ? -14.776 -43.876 -11.867 1.00 30.82 101 PHE A O 1
ATOM 777 N N . GLY A 1 102 ? -15.310 -44.789 -13.854 1.00 27.26 102 GLY A N 1
ATOM 778 C CA . GLY A 1 102 ? -14.568 -46.009 -13.597 1.00 28.11 102 GLY A CA 1
ATOM 779 C C . GLY A 1 102 ? -13.058 -45.811 -13.731 1.00 25.00 102 GLY A C 1
ATOM 780 O O . GLY A 1 102 ? -12.550 -44.774 -14.169 1.00 25.72 102 GLY A O 1
ATOM 781 N N . GLY A 1 103 ? -12.318 -46.847 -13.350 1.00 25.95 103 GLY A N 1
ATOM 782 C CA . GLY A 1 103 ? -10.866 -46.759 -13.424 1.00 27.54 103 GLY A CA 1
ATOM 783 C C . GLY A 1 103 ? -10.301 -46.778 -14.833 1.00 33.84 103 GLY A C 1
ATOM 784 O O . GLY A 1 103 ? -9.118 -46.466 -15.006 1.00 32.05 103 GLY A O 1
ATOM 785 N N . GLY A 1 104 ? -11.117 -47.095 -15.844 1.00 32.56 104 GLY A N 1
ATOM 786 C CA . GLY A 1 104 ? -10.622 -47.213 -17.208 1.00 27.78 104 GLY A CA 1
ATOM 787 C C . GLY A 1 104 ? -10.198 -48.630 -17.531 1.00 29.48 104 GLY A C 1
ATOM 788 O O . GLY A 1 104 ? -9.546 -49.284 -16.715 1.00 31.86 104 GLY A O 1
ATOM 789 N N . THR A 1 105 ? -10.621 -49.135 -18.687 1.00 29.07 105 THR A N 1
ATOM 790 C CA . THR A 1 105 ? -10.232 -50.451 -19.173 1.00 30.69 105 THR A CA 1
ATOM 791 C C . THR A 1 105 ? -9.403 -50.252 -20.434 1.00 33.43 105 THR A C 1
ATOM 792 O O . THR A 1 105 ? -9.899 -49.682 -21.416 1.00 29.18 105 THR A O 1
ATOM 796 N N . LYS A 1 106 ? -8.151 -50.717 -20.399 1.00 28.30 106 LYS A N 1
ATOM 797 C CA . LYS A 1 106 ? -7.262 -50.652 -21.552 1.00 30.63 106 LYS A CA 1
ATOM 798 C C . LYS A 1 106 ? -7.503 -51.852 -22.454 1.00 29.43 106 LYS A C 1
ATOM 799 O O . LYS A 1 106 ? -7.272 -52.995 -22.057 1.00 31.88 106 LYS A O 1
ATOM 803 N N . LEU A 1 107 ? -7.957 -51.590 -23.665 1.00 29.30 107 LEU A N 1
ATOM 804 C CA . LEU A 1 107 ? -8.275 -52.629 -24.625 1.00 31.58 107 LEU A CA 1
ATOM 805 C C . LEU A 1 107 ? -7.084 -52.827 -25.549 1.00 32.02 107 LEU A C 1
ATOM 806 O O . LEU A 1 107 ? -6.618 -51.872 -26.174 1.00 31.84 107 LEU A O 1
ATOM 811 N N . THR A 1 108 ? -6.583 -54.056 -25.611 1.00 30.70 108 THR A N 1
ATOM 812 C CA . THR A 1 108 ? -5.544 -54.430 -26.559 1.00 35.18 108 THR A CA 1
ATOM 813 C C . THR A 1 108 ? -6.183 -55.197 -27.713 1.00 37.22 108 THR A C 1
ATOM 814 O O . THR A 1 108 ? -6.887 -56.183 -27.493 1.00 32.32 108 THR A O 1
ATOM 818 N N . VAL A 1 109 ? -5.947 -54.731 -28.935 1.00 38.23 109 VAL A N 1
ATOM 819 C CA . VAL A 1 109 ? -6.346 -55.443 -30.145 1.00 39.37 109 VAL A CA 1
ATOM 820 C C . VAL A 1 109 ? -5.148 -56.277 -30.605 1.00 43.99 109 VAL A C 1
ATOM 821 O O . VAL A 1 109 ? -4.150 -55.735 -31.080 1.00 46.21 109 VAL A O 1
ATOM 825 N N . LEU A 1 110 ? -5.229 -57.590 -30.402 1.00 43.79 110 LEU A N 1
ATOM 826 C CA . LEU A 1 110 ? -4.136 -58.512 -30.701 1.00 51.28 110 LEU A CA 1
ATOM 827 C C . LEU A 1 110 ? -3.774 -58.510 -32.184 1.00 50.91 110 LEU A C 1
ATOM 828 O O . LEU A 1 110 ? -4.604 -58.243 -33.049 1.00 53.08 110 LEU A O 1
ATOM 833 N N . GLY A 1 111 ? -2.519 -58.841 -32.478 1.00 60.75 111 GLY A N 1
ATOM 834 C CA . GLY A 1 111 ? -1.974 -58.691 -33.811 1.00 64.78 111 GLY A CA 1
ATOM 835 C C . GLY A 1 111 ? -1.043 -57.510 -33.990 1.00 74.73 111 GLY A C 1
ATOM 836 O O . GLY A 1 111 ? -0.432 -57.381 -35.060 1.00 78.49 111 GLY A O 1
ATOM 837 N N . GLY A 1 112 ? -0.925 -56.647 -32.979 1.00 77.14 112 GLY A N 1
ATOM 838 C CA . GLY A 1 112 ? 0.076 -55.594 -32.928 1.00 79.11 112 GLY A CA 1
ATOM 839 C C . GLY A 1 112 ? -0.271 -54.287 -33.616 1.00 85.69 112 GLY A C 1
ATOM 840 O O . GLY A 1 112 ? -0.520 -53.280 -32.941 1.00 86.83 112 GLY A O 1
ATOM 841 N N . SER A 1 113 ? -0.269 -54.268 -34.948 1.00 84.94 113 SER A N 1
ATOM 842 C CA . SER A 1 113 ? -0.476 -53.030 -35.689 1.00 87.99 113 SER A CA 1
ATOM 843 C C . SER A 1 113 ? -1.307 -53.318 -36.937 1.00 88.06 113 SER A C 1
ATOM 844 O O . SER A 1 113 ? -1.732 -54.453 -37.185 1.00 84.93 113 SER A O 1
ATOM 847 N N . GLY A 1 114 ? -1.540 -52.266 -37.722 1.00 86.65 114 GLY A N 1
ATOM 848 C CA . GLY A 1 114 ? -2.404 -52.331 -38.885 1.00 84.38 114 GLY A CA 1
ATOM 849 C C . GLY A 1 114 ? -3.456 -51.240 -38.848 1.00 84.62 114 GLY A C 1
ATOM 850 O O . GLY A 1 114 ? -4.602 -51.445 -39.265 1.00 79.59 114 GLY A O 1
ATOM 851 N N . GLY A 1 115 ? -3.061 -50.080 -38.342 1.00 79.72 115 GLY A N 1
ATOM 852 C CA . GLY A 1 115 ? -3.977 -48.979 -38.126 1.00 82.71 115 GLY A CA 1
ATOM 853 C C . GLY A 1 115 ? -3.388 -48.011 -37.120 1.00 86.53 115 GLY A C 1
ATOM 854 O O . GLY A 1 115 ? -2.229 -48.130 -36.718 1.00 86.37 115 GLY A O 1
ATOM 855 N N . SER A 1 116 ? -4.219 -47.049 -36.712 1.00 80.34 116 SER A N 1
ATOM 856 C CA . SER A 1 116 ? -3.777 -46.035 -35.761 1.00 80.79 116 SER A CA 1
ATOM 857 C C . SER A 1 116 ? -4.953 -45.407 -35.020 1.00 77.30 116 SER A C 1
ATOM 858 O O . SER A 1 116 ? -5.465 -45.983 -34.055 1.00 70.70 116 SER A O 1
ATOM 861 N N . GLY A 1 117 ? -5.382 -44.225 -35.457 1.00 74.91 117 GLY A N 1
ATOM 862 C CA . GLY A 1 117 ? -6.484 -43.527 -34.824 1.00 66.91 117 GLY A CA 1
ATOM 863 C C . GLY A 1 117 ? -6.373 -42.015 -34.889 1.00 74.15 117 GLY A C 1
ATOM 864 O O . GLY A 1 117 ? -7.110 -41.363 -35.637 1.00 74.50 117 GLY A O 1
ATOM 865 N N . GLY A 1 118 ? -5.459 -41.445 -34.111 1.00 68.46 118 GLY A N 1
ATOM 866 C CA . GLY A 1 118 ? -5.290 -40.007 -34.065 1.00 60.57 118 GLY A CA 1
ATOM 867 C C . GLY A 1 118 ? -6.080 -39.369 -32.930 1.00 63.61 118 GLY A C 1
ATOM 868 O O . GLY A 1 118 ? -7.025 -39.942 -32.385 1.00 60.11 118 GLY A O 1
ATOM 869 N N . CYS A 1 119 ? -5.660 -38.091 -32.542 1.00 58.19 119 CYS A N 1
ATOM 870 C CA . CYS A 1 119 ? -6.410 -37.530 -31.424 1.00 55.10 119 CYS A CA 1
ATOM 871 C C . CYS A 1 119 ? -7.647 -36.773 -31.908 1.00 53.23 119 CYS A C 1
ATOM 872 O O . CYS A 1 119 ? -7.680 -36.280 -33.035 1.00 57.06 119 CYS A O 1
ATOM 875 N N . PRO A 1 120 ? -8.665 -36.661 -31.055 1.00 55.19 120 PRO A N 1
ATOM 876 C CA . PRO A 1 120 ? -9.829 -35.814 -31.360 1.00 57.59 120 PRO A CA 1
ATOM 877 C C . PRO A 1 120 ? -9.466 -34.343 -31.285 1.00 57.72 120 PRO A C 1
ATOM 878 O O . PRO A 1 120 ? -8.354 -33.992 -30.866 1.00 64.41 120 PRO A O 1
ATOM 882 N N . PRO A 1 121 ? -10.369 -33.449 -31.678 1.00 60.56 121 PRO A N 1
ATOM 883 C CA . PRO A 1 121 ? -10.150 -32.018 -31.457 1.00 55.49 121 PRO A CA 1
ATOM 884 C C . PRO A 1 121 ? -10.595 -31.556 -30.071 1.00 62.60 121 PRO A C 1
ATOM 885 O O . PRO A 1 121 ? -11.363 -32.223 -29.377 1.00 64.55 121 PRO A O 1
ATOM 889 N N . CYS A 1 122 ? -10.123 -30.362 -29.701 1.00 63.20 122 CYS A N 1
ATOM 890 C CA . CYS A 1 122 ? -10.524 -29.742 -28.443 1.00 55.25 122 CYS A CA 1
ATOM 891 C C . CYS A 1 122 ? -11.950 -29.215 -28.550 1.00 65.26 122 CYS A C 1
ATOM 892 O O . CYS A 1 122 ? -12.274 -28.449 -29.463 1.00 70.05 122 CYS A O 1
ATOM 895 N N . GLY A 1 123 ? -12.803 -29.612 -27.608 1.00 62.33 123 GLY A N 1
ATOM 896 C CA . GLY A 1 123 ? -14.226 -29.343 -27.692 1.00 59.89 123 GLY A CA 1
ATOM 897 C C . GLY A 1 123 ? -15.062 -30.493 -28.221 1.00 58.57 123 GLY A C 1
ATOM 898 O O . GLY A 1 123 ? -16.289 -30.351 -28.320 1.00 61.76 123 GLY A O 1
ATOM 899 N N . SER A 1 124 ? -14.440 -31.621 -28.571 1.00 60.35 124 SER A N 1
ATOM 900 C CA . SER A 1 124 ? -15.114 -32.841 -29.012 1.00 61.96 124 SER A CA 1
ATOM 901 C C . SER A 1 124 ? -15.829 -32.697 -30.351 1.00 64.91 124 SER A C 1
ATOM 902 O O . SER A 1 124 ? -16.627 -33.577 -30.706 1.00 68.76 124 SER A O 1
ATOM 905 N N . GLY A 1 125 ? -15.602 -31.617 -31.089 1.00 67.13 125 GLY A N 1
ATOM 906 C CA . GLY A 1 125 ? -16.072 -31.512 -32.457 1.00 71.50 125 GLY A CA 1
ATOM 907 C C . GLY A 1 125 ? -17.182 -30.484 -32.634 1.00 75.50 125 GLY A C 1
ATOM 908 O O . GLY A 1 125 ? -17.712 -29.905 -31.683 1.00 67.24 125 GLY A O 1
ATOM 909 N N . GLY A 1 126 ? -17.529 -30.284 -33.909 1.00 74.79 126 GLY A N 1
ATOM 910 C CA . GLY A 1 126 ? -18.564 -29.328 -34.273 1.00 69.88 126 GLY A CA 1
ATOM 911 C C . GLY A 1 126 ? -18.124 -27.894 -34.043 1.00 70.22 126 GLY A C 1
ATOM 912 O O . GLY A 1 126 ? -16.976 -27.509 -34.298 1.00 66.86 126 GLY A O 1
ATOM 913 N N . GLU A 1 127 ? -19.067 -27.078 -33.588 1.00 65.69 127 GLU A N 1
ATOM 914 C CA . GLU A 1 127 ? -18.809 -25.681 -33.278 1.00 61.41 127 GLU A CA 1
ATOM 915 C C . GLU A 1 127 ? -18.530 -25.468 -31.794 1.00 56.77 127 GLU A C 1
ATOM 916 O O . GLU A 1 127 ? -18.266 -24.333 -31.379 1.00 55.42 127 GLU A O 1
ATOM 918 N N . VAL A 1 128 ? -18.607 -26.525 -30.985 1.00 52.89 128 VAL A N 1
ATOM 919 C CA . VAL A 1 128 ? -18.417 -26.397 -29.546 1.00 47.19 128 VAL A CA 1
ATOM 920 C C . VAL A 1 128 ? -16.939 -26.185 -29.251 1.00 50.84 128 VAL A C 1
ATOM 921 O O . VAL A 1 128 ? -16.090 -27.013 -29.603 1.00 54.57 128 VAL A O 1
ATOM 925 N N . GLN A 1 129 ? -16.624 -25.076 -28.589 1.00 41.52 129 GLN A N 1
ATOM 926 C CA . GLN A 1 129 ? -15.252 -24.774 -28.238 1.00 40.53 129 GLN A CA 1
ATOM 927 C C . GLN A 1 129 ? -15.179 -24.539 -26.742 1.00 38.50 129 GLN A C 1
ATOM 928 O O . GLN A 1 129 ? -16.008 -23.813 -26.178 1.00 38.47 129 GLN A O 1
ATOM 930 N N . LEU A 1 130 ? -14.210 -25.194 -26.105 1.00 39.68 130 LEU A N 1
ATOM 931 C CA . LEU A 1 130 ? -13.943 -25.075 -24.675 1.00 36.57 130 LEU A CA 1
ATOM 932 C C . LEU A 1 130 ? -12.439 -24.916 -24.527 1.00 38.32 130 LEU A C 1
ATOM 933 O O . LEU A 1 130 ? -11.693 -25.867 -24.782 1.00 45.73 130 LEU A O 1
ATOM 938 N N . LEU A 1 131 ? -11.989 -23.731 -24.108 1.00 40.39 131 LEU A N 1
ATOM 939 C CA . LEU A 1 131 ? -10.562 -23.424 -24.034 1.00 35.43 131 LEU A CA 1
ATOM 940 C C . LEU A 1 131 ? -10.209 -23.117 -22.586 1.00 33.59 131 LEU A C 1
ATOM 941 O O . LEU A 1 131 ? -10.595 -22.067 -22.058 1.00 35.25 131 LEU A O 1
ATOM 946 N N . GLU A 1 132 ? -9.495 -24.041 -21.949 1.00 32.31 132 GLU A N 1
ATOM 947 C CA . GLU A 1 132 ? -9.065 -23.887 -20.568 1.00 36.20 132 GLU A CA 1
ATOM 948 C C . GLU A 1 132 ? -7.808 -23.038 -20.491 1.00 38.08 132 GLU A C 1
ATOM 949 O O . GLU A 1 132 ? -7.011 -22.995 -21.427 1.00 38.15 132 GLU A O 1
ATOM 955 N N . SER A 1 133 ? -7.625 -22.376 -19.352 1.00 35.48 133 SER A N 1
ATOM 956 C CA . SER A 1 133 ? -6.379 -21.681 -19.075 1.00 36.00 133 SER A CA 1
ATOM 957 C C . SER A 1 133 ? -6.297 -21.410 -17.581 1.00 34.74 133 SER A C 1
ATOM 958 O O . SER A 1 133 ? -7.277 -21.561 -16.839 1.00 36.18 133 SER A O 1
ATOM 961 N N . GLY A 1 134 ? -5.114 -20.971 -17.162 1.00 33.00 134 GLY A N 1
ATOM 962 C CA . GLY A 1 134 ? -4.820 -20.664 -15.779 1.00 34.59 134 GLY A CA 1
ATOM 963 C C . GLY A 1 134 ? -3.905 -21.653 -15.098 1.00 31.55 134 GLY A C 1
ATOM 964 O O . GLY A 1 134 ? -3.424 -21.364 -13.997 1.00 37.07 134 GLY A O 1
ATOM 965 N N . GLY A 1 135 ? -3.617 -22.791 -15.721 1.00 36.11 135 GLY A N 1
ATOM 966 C CA . GLY A 1 135 ? -2.750 -23.771 -15.088 1.00 39.96 135 GLY A CA 1
ATOM 967 C C . GLY A 1 135 ? -1.332 -23.256 -14.935 1.00 35.23 135 GLY A C 1
ATOM 968 O O . GLY A 1 135 ? -0.882 -22.386 -15.675 1.00 38.43 135 GLY A O 1
ATOM 969 N N . GLY A 1 136 ? -0.638 -23.792 -13.935 1.00 37.60 136 GLY A N 1
ATOM 970 C CA . GLY A 1 136 ? 0.739 -23.421 -13.661 1.00 41.05 136 GLY A CA 1
ATOM 971 C C . GLY A 1 136 ? 1.267 -24.204 -12.477 1.00 41.27 136 GLY A C 1
ATOM 972 O O . GLY A 1 136 ? 0.589 -25.083 -11.931 1.00 37.99 136 GLY A O 1
ATOM 973 N N . LEU A 1 137 ? 2.497 -23.867 -12.090 1.00 39.07 137 LEU A N 1
ATOM 974 C CA . LEU A 1 137 ? 3.154 -24.489 -10.949 1.00 34.93 137 LEU A CA 1
ATOM 975 C C . LEU A 1 137 ? 2.900 -23.665 -9.697 1.00 34.30 137 LEU A C 1
ATOM 976 O O . LEU A 1 137 ? 2.976 -22.433 -9.722 1.00 37.41 137 LEU A O 1
ATOM 981 N N . VAL A 1 138 ? 2.606 -24.352 -8.597 1.00 36.25 138 VAL A N 1
ATOM 982 C CA . VAL A 1 138 ? 2.289 -23.677 -7.348 1.00 37.51 138 VAL A CA 1
ATOM 983 C C . VAL A 1 138 ? 2.853 -24.489 -6.192 1.00 38.25 138 VAL A C 1
ATOM 984 O O . VAL A 1 138 ? 3.119 -25.687 -6.312 1.00 35.92 138 VAL A O 1
ATOM 988 N N . GLN A 1 139 ? 3.058 -23.808 -5.066 1.00 40.93 139 GLN A N 1
ATOM 989 C CA . GLN A 1 139 ? 3.506 -24.446 -3.839 1.00 44.36 139 GLN A CA 1
ATOM 990 C C . GLN A 1 139 ? 2.319 -25.052 -3.090 1.00 43.57 139 GLN A C 1
ATOM 991 O O . GLN A 1 139 ? 1.184 -24.593 -3.241 1.00 45.27 139 GLN A O 1
ATOM 997 N N . PRO A 1 140 ? 2.551 -26.093 -2.290 1.00 44.08 140 PRO A N 1
ATOM 998 C CA . PRO A 1 140 ? 1.483 -26.605 -1.427 1.00 38.77 140 PRO A CA 1
ATOM 999 C C . PRO A 1 140 ? 0.957 -25.507 -0.516 1.00 41.15 140 PRO A C 1
ATOM 1000 O O . PRO A 1 140 ? 1.714 -24.673 -0.017 1.00 38.60 140 PRO A O 1
ATOM 1004 N N . GLY A 1 141 ? -0.365 -25.485 -0.345 1.00 36.56 141 GLY A N 1
ATOM 1005 C CA . GLY A 1 141 ? -1.022 -24.387 0.318 1.00 32.70 141 GLY A CA 1
ATOM 1006 C C . GLY A 1 141 ? -1.306 -23.203 -0.574 1.00 38.13 141 GLY A C 1
ATOM 1007 O O . GLY A 1 141 ? -1.977 -22.263 -0.135 1.00 48.42 141 GLY A O 1
ATOM 1008 N N . GLY A 1 142 ? -0.827 -23.208 -1.810 1.00 33.81 142 GLY A N 1
ATOM 1009 C CA . GLY A 1 142 ? -1.074 -22.106 -2.703 1.00 34.31 142 GLY A CA 1
ATOM 1010 C C . GLY A 1 142 ? -2.462 -22.144 -3.331 1.00 41.01 142 GLY A C 1
ATOM 1011 O O . GLY A 1 142 ? -3.311 -22.989 -3.034 1.00 35.37 142 GLY A O 1
ATOM 1012 N N . SER A 1 143 ? -2.673 -21.186 -4.235 1.00 38.70 143 SER A N 1
ATOM 1013 C CA . SER A 1 143 ? -3.943 -20.953 -4.893 1.00 33.50 143 SER A CA 1
ATOM 1014 C C . SER A 1 143 ? -3.727 -20.768 -6.383 1.00 40.29 143 SER A C 1
ATOM 1015 O O . SER A 1 143 ? -2.695 -20.247 -6.820 1.00 42.02 143 SER A O 1
ATOM 1018 N N . LEU A 1 144 ? -4.751 -21.141 -7.147 1.00 36.24 144 LEU A N 1
ATOM 1019 C CA . LEU A 1 144 ? -4.773 -21.003 -8.592 1.00 38.63 144 LEU A CA 1
ATOM 1020 C C . LEU A 1 144 ? -6.236 -20.868 -9.008 1.00 37.01 144 LEU A C 1
ATOM 1021 O O . LEU A 1 144 ? -7.113 -21.447 -8.370 1.00 39.14 144 LEU A O 1
ATOM 1026 N N . ARG A 1 145 ? -6.512 -20.055 -10.023 1.00 38.82 145 ARG A N 1
ATOM 1027 C CA . ARG A 1 145 ? -7.855 -19.970 -10.583 1.00 37.21 145 ARG A CA 1
ATOM 1028 C C . ARG A 1 145 ? -7.798 -20.373 -12.047 1.00 37.66 145 ARG A C 1
ATOM 1029 O O . ARG A 1 145 ? -7.101 -19.733 -12.841 1.00 40.73 145 ARG A O 1
ATOM 1037 N N . LEU A 1 146 ? -8.531 -21.425 -12.395 1.00 31.32 146 LEU A N 1
ATOM 1038 C CA . LEU A 1 146 ? -8.678 -21.860 -13.778 1.00 33.25 146 LEU A CA 1
ATOM 1039 C C . LEU A 1 146 ? -9.907 -21.214 -14.399 1.00 33.84 146 LEU A C 1
ATOM 1040 O O . LEU A 1 146 ? -10.907 -20.948 -13.727 1.00 33.26 146 LEU A O 1
ATOM 1045 N N . SER A 1 147 ? -9.841 -20.994 -15.697 1.00 31.24 147 SER A N 1
ATOM 1046 C CA . SER A 1 147 ? -10.984 -20.479 -16.422 1.00 35.63 147 SER A CA 1
ATOM 1047 C C . SER A 1 147 ? -11.205 -21.334 -17.661 1.00 32.03 147 SER A C 1
ATOM 1048 O O . SER A 1 147 ? -10.282 -21.958 -18.182 1.00 31.77 147 SER A O 1
ATOM 1051 N N . CYS A 1 148 ? -12.455 -21.402 -18.098 1.00 31.61 148 CYS A N 1
ATOM 1052 C CA . CYS A 1 148 ? -12.814 -22.091 -19.329 1.00 31.22 148 CYS A CA 1
ATOM 1053 C C . CYS A 1 148 ? -13.695 -21.160 -20.151 1.00 37.11 148 CYS A C 1
ATOM 1054 O O . CYS A 1 148 ? -14.781 -20.772 -19.700 1.00 33.07 148 CYS A O 1
ATOM 1057 N N . ALA A 1 149 ? -13.218 -20.806 -21.341 1.00 33.54 149 ALA A N 1
ATOM 1058 C CA . ALA A 1 149 ? -13.924 -19.940 -22.272 1.00 32.28 149 ALA A CA 1
ATOM 1059 C C . ALA A 1 149 ? -14.673 -20.812 -23.272 1.00 37.24 149 ALA A C 1
ATOM 1060 O O . ALA A 1 149 ? -14.066 -21.635 -23.969 1.00 33.60 149 ALA A O 1
ATOM 1062 N N . ALA A 1 150 ? -15.989 -20.641 -23.328 1.00 38.94 150 ALA A N 1
ATOM 1063 C CA . ALA A 1 150 ? -16.861 -21.473 -24.145 1.00 39.22 150 ALA A CA 1
ATOM 1064 C C . ALA A 1 150 ? -17.393 -20.688 -25.337 1.00 37.94 150 ALA A C 1
ATOM 1065 O O . ALA A 1 150 ? -17.696 -19.492 -25.227 1.00 37.89 150 ALA A O 1
ATOM 1067 N N . SER A 1 151 ? -17.501 -21.360 -26.479 1.00 34.41 151 SER A N 1
ATOM 1068 C CA . SER A 1 151 ? -18.158 -20.742 -27.623 1.00 40.75 151 SER A CA 1
ATOM 1069 C C . SER A 1 151 ? -18.823 -21.818 -28.470 1.00 37.22 151 SER A C 1
ATOM 1070 O O . SER A 1 151 ? -18.470 -22.999 -28.407 1.00 38.11 151 SER A O 1
ATOM 1073 N N . GLY A 1 152 ? -19.804 -21.398 -29.258 1.00 36.76 152 GLY A N 1
ATOM 1074 C CA . GLY A 1 152 ? -20.493 -22.308 -30.144 1.00 39.14 152 GLY A CA 1
ATOM 1075 C C . GLY A 1 152 ? -21.767 -22.913 -29.590 1.00 39.16 152 GLY A C 1
ATOM 1076 O O . GLY A 1 152 ? -22.281 -23.870 -30.182 1.00 42.00 152 GLY A O 1
ATOM 1077 N N . PHE A 1 153 ? -22.289 -22.403 -28.475 1.00 36.99 153 PHE A N 1
ATOM 1078 C CA . PHE A 1 153 ? -23.529 -22.933 -27.919 1.00 39.40 153 PHE A CA 1
ATOM 1079 C C . PHE A 1 153 ? -24.075 -21.942 -26.906 1.00 37.82 153 PHE A C 1
ATOM 1080 O O . PHE A 1 153 ? -23.356 -21.072 -26.411 1.00 43.85 153 PHE A O 1
ATOM 1088 N N . GLY A 1 154 ? -25.355 -22.102 -26.585 1.00 37.16 154 GLY A N 1
ATOM 1089 C CA . GLY A 1 154 ? -25.965 -21.286 -25.561 1.00 39.28 154 GLY A CA 1
ATOM 1090 C C . GLY A 1 154 ? -25.463 -21.674 -24.185 1.00 36.65 154 GLY A C 1
ATOM 1091 O O . GLY A 1 154 ? -25.981 -22.605 -23.571 1.00 36.63 154 GLY A O 1
ATOM 1092 N N . PHE A 1 155 ? -24.451 -20.939 -23.701 1.00 40.88 155 PHE A N 1
ATOM 1093 C CA . PHE A 1 155 ? -23.674 -21.340 -22.527 1.00 34.27 155 PHE A CA 1
ATOM 1094 C C . PHE A 1 155 ? -24.531 -21.451 -21.269 1.00 33.30 155 PHE A C 1
ATOM 1095 O O . PHE A 1 155 ? -24.359 -22.383 -20.480 1.00 33.95 155 PHE A O 1
ATOM 1103 N N . SER A 1 156 ? -25.452 -20.512 -21.048 1.00 33.26 156 SER A N 1
ATOM 1104 C CA . SER A 1 156 ? -26.246 -20.562 -19.828 1.00 33.72 156 SER A CA 1
ATOM 1105 C C . SER A 1 156 ? -27.271 -21.694 -19.823 1.00 30.00 156 SER A C 1
ATOM 1106 O O . SER A 1 156 ? -27.867 -21.959 -18.777 1.00 29.26 156 SER A O 1
ATOM 1109 N N . SER A 1 157 ? -27.464 -22.388 -20.936 1.00 32.22 157 SER A N 1
ATOM 1110 C CA . SER A 1 157 ? -28.351 -23.546 -20.999 1.00 36.34 157 SER A CA 1
ATOM 1111 C C . SER A 1 157 ? -27.656 -24.870 -20.682 1.00 32.97 157 SER A C 1
ATOM 1112 O O . SER A 1 157 ? -28.255 -25.926 -20.898 1.00 28.58 157 SER A O 1
ATOM 1115 N N . TYR A 1 158 ? -26.396 -24.857 -20.262 1.00 29.21 158 TYR A N 1
ATOM 1116 C CA . TYR A 1 158 ? -25.662 -26.108 -20.111 1.00 29.81 158 TYR A CA 1
ATOM 1117 C C . TYR A 1 158 ? -24.997 -26.201 -18.749 1.00 29.82 158 TYR A C 1
ATOM 1118 O O . TYR A 1 158 ? -24.198 -25.332 -18.373 1.00 33.90 158 TYR A O 1
ATOM 1127 N N . ALA A 1 159 ? -25.312 -27.265 -18.025 1.00 30.21 159 ALA A N 1
ATOM 1128 C CA . ALA A 1 159 ? -24.480 -27.653 -16.899 1.00 33.49 159 ALA A CA 1
ATOM 1129 C C . ALA A 1 159 ? -23.061 -27.896 -17.400 1.00 32.73 159 ALA A C 1
ATOM 1130 O O . ALA A 1 159 ? -22.849 -28.281 -18.557 1.00 29.34 159 ALA A O 1
ATOM 1132 N N . MET A 1 160 ? -22.086 -27.570 -16.547 1.00 30.36 160 MET A N 1
ATOM 1133 C CA . MET A 1 160 ? -20.669 -27.679 -16.870 1.00 32.52 160 MET A CA 1
ATOM 1134 C C . MET A 1 160 ? -19.953 -28.392 -15.727 1.00 34.69 160 MET A C 1
ATOM 1135 O O . MET A 1 160 ? -20.441 -28.429 -14.596 1.00 34.71 160 MET A O 1
ATOM 1140 N N . SER A 1 161 ? -18.765 -28.921 -16.012 1.00 26.74 161 SER A N 1
ATOM 1141 C CA . SER A 1 161 ? -18.041 -29.634 -14.975 1.00 31.92 161 SER A CA 1
ATOM 1142 C C . SER A 1 161 ? -16.535 -29.530 -15.203 1.00 30.87 161 SER A C 1
ATOM 1143 O O . SER A 1 161 ? -16.060 -29.139 -16.274 1.00 29.59 161 SER A O 1
ATOM 1146 N N . TRP A 1 162 ? -15.792 -29.853 -14.154 1.00 26.48 162 TRP A N 1
ATOM 1147 C CA . TRP A 1 162 ? -14.342 -29.966 -14.211 1.00 29.18 162 TRP A CA 1
ATOM 1148 C C . TRP A 1 162 ? -13.982 -31.405 -13.899 1.00 25.53 162 TRP A C 1
ATOM 1149 O O . TRP A 1 162 ? -14.524 -31.987 -12.956 1.00 27.60 162 TRP A O 1
ATOM 1160 N N . VAL A 1 163 ? -13.123 -31.987 -14.728 1.00 23.42 163 VAL A N 1
ATOM 1161 C CA . VAL A 1 163 ? -12.610 -33.338 -14.555 1.00 26.11 163 VAL A CA 1
ATOM 1162 C C . VAL A 1 163 ? -11.100 -33.242 -14.697 1.00 28.24 163 VAL A C 1
ATOM 1163 O O . VAL A 1 163 ? -10.604 -32.446 -15.501 1.00 30.82 163 VAL A O 1
ATOM 1167 N N . ARG A 1 164 ? -10.365 -34.019 -13.906 1.00 27.05 164 ARG A N 1
ATOM 1168 C CA . ARG A 1 164 ? -8.904 -33.945 -13.933 1.00 27.56 164 ARG A CA 1
ATOM 1169 C C . ARG A 1 164 ? -8.303 -35.330 -14.150 1.00 31.98 164 ARG A C 1
ATOM 1170 O O . ARG A 1 164 ? -8.939 -36.359 -13.900 1.00 28.31 164 ARG A O 1
ATOM 1178 N N . GLN A 1 165 ? -7.069 -35.338 -14.658 1.00 32.03 165 GLN A N 1
ATOM 1179 C CA . GLN A 1 165 ? -6.356 -36.582 -14.942 1.00 29.86 165 GLN A CA 1
ATOM 1180 C C . GLN A 1 165 ? -4.863 -36.364 -14.734 1.00 30.45 165 GLN A C 1
ATOM 1181 O O . GLN A 1 165 ? -4.250 -35.592 -15.478 1.00 29.55 165 GLN A O 1
ATOM 1187 N N . ALA A 1 166 ? -4.281 -36.999 -13.720 1.00 33.13 166 ALA A N 1
ATOM 1188 C CA . ALA A 1 166 ? -2.824 -36.973 -13.622 1.00 36.45 166 ALA A CA 1
ATOM 1189 C C . ALA A 1 166 ? -2.220 -37.815 -14.744 1.00 36.89 166 ALA A C 1
ATOM 1190 O O . ALA A 1 166 ? -2.688 -38.927 -15.000 1.00 35.47 166 ALA A O 1
ATOM 1192 N N . PRO A 1 167 ? -1.160 -37.331 -15.390 1.00 39.84 167 PRO A N 1
ATOM 1193 C CA . PRO A 1 167 ? -0.527 -38.082 -16.483 1.00 38.77 167 PRO A CA 1
ATOM 1194 C C . PRO A 1 167 ? -0.264 -39.531 -16.114 1.00 38.83 167 PRO A C 1
ATOM 1195 O O . PRO A 1 167 ? 0.340 -39.832 -15.084 1.00 41.30 167 PRO A O 1
ATOM 1199 N N . GLY A 1 168 ? -0.741 -40.437 -16.962 1.00 37.04 168 GLY A N 1
ATOM 1200 C CA . GLY A 1 168 ? -0.626 -41.852 -16.690 1.00 33.54 168 GLY A CA 1
ATOM 1201 C C . GLY A 1 168 ? -1.646 -42.426 -15.722 1.00 40.07 168 GLY A C 1
ATOM 1202 O O . GLY A 1 168 ? -1.541 -43.612 -15.379 1.00 42.02 168 GLY A O 1
ATOM 1203 N N . LYS A 1 169 ? -2.610 -41.638 -15.247 1.00 28.75 169 LYS A N 1
ATOM 1204 C CA . LYS A 1 169 ? -3.612 -42.148 -14.314 1.00 35.38 169 LYS A CA 1
ATOM 1205 C C . LYS A 1 169 ? -5.016 -41.981 -14.920 1.00 32.07 169 LYS A C 1
ATOM 1206 O O . LYS A 1 169 ? -5.173 -41.645 -16.104 1.00 33.45 169 LYS A O 1
ATOM 1212 N N . GLY A 1 170 ? -6.050 -42.256 -14.114 1.00 31.18 170 GLY A N 1
ATOM 1213 C CA . GLY A 1 170 ? -7.410 -42.256 -14.622 1.00 30.17 170 GLY A CA 1
ATOM 1214 C C . GLY A 1 170 ? -8.125 -40.902 -14.556 1.00 32.68 170 GLY A C 1
ATOM 1215 O O . GLY A 1 170 ? -7.619 -39.919 -14.034 1.00 31.93 170 GLY A O 1
ATOM 1216 N N . LEU A 1 171 ? -9.326 -40.866 -15.140 1.00 29.65 171 LEU A N 1
ATOM 1217 C CA . LEU A 1 171 ? -10.206 -39.709 -14.995 1.00 29.56 171 LEU A CA 1
ATOM 1218 C C . LEU A 1 171 ? -10.779 -39.626 -13.584 1.00 28.56 171 LEU A C 1
ATOM 1219 O O . LEU A 1 171 ? -11.175 -40.638 -13.002 1.00 26.50 171 LEU A O 1
ATOM 1224 N N . GLU A 1 172 ? -10.811 -38.410 -13.033 1.00 28.87 172 GLU A N 1
ATOM 1225 C CA . GLU A 1 172 ? -11.392 -38.159 -11.717 1.00 29.01 172 GLU A CA 1
ATOM 1226 C C . GLU A 1 172 ? -12.254 -36.911 -11.788 1.00 29.60 172 GLU A C 1
ATOM 1227 O O . GLU A 1 172 ? -11.743 -35.813 -12.028 1.00 29.19 172 GLU A O 1
ATOM 1233 N N . TRP A 1 173 ? -13.555 -37.079 -11.561 1.00 26.68 173 TRP A N 1
ATOM 1234 C CA . TRP A 1 173 ? -14.467 -35.940 -11.510 1.00 27.51 173 TRP A CA 1
ATOM 1235 C C . TRP A 1 173 ? -14.133 -35.009 -10.352 1.00 25.46 173 TRP A C 1
ATOM 1236 O O . TRP A 1 173 ? -13.889 -35.454 -9.229 1.00 26.75 173 TRP A O 1
ATOM 1247 N N . VAL A 1 174 ? -14.147 -33.703 -10.632 1.00 25.59 174 VAL A N 1
ATOM 1248 C CA . VAL A 1 174 ? -13.816 -32.668 -9.650 1.00 27.06 174 VAL A CA 1
ATOM 1249 C C . VAL A 1 174 ? -15.061 -31.928 -9.164 1.00 29.64 174 VAL A C 1
ATOM 1250 O O . VAL A 1 174 ? -15.327 -31.862 -7.963 1.00 26.28 174 VAL A O 1
ATOM 1254 N N . SER A 1 175 ? -15.823 -31.343 -10.082 1.00 30.13 175 SER A N 1
ATOM 1255 C CA . SER A 1 175 ? -16.824 -30.368 -9.686 1.00 30.84 175 SER A CA 1
ATOM 1256 C C . SER A 1 175 ? -17.809 -30.178 -10.830 1.00 29.00 175 SER A C 1
ATOM 1257 O O . SER A 1 175 ? -17.487 -30.434 -11.990 1.00 29.22 175 SER A O 1
ATOM 1260 N N . ALA A 1 176 ? -19.003 -29.692 -10.494 1.00 30.37 176 ALA A N 1
ATOM 1261 C CA . ALA A 1 176 ? -20.044 -29.450 -11.489 1.00 28.23 176 ALA A CA 1
ATOM 1262 C C . ALA A 1 176 ? -20.903 -28.281 -11.038 1.00 31.08 176 ALA A C 1
ATOM 1263 O O . ALA A 1 176 ? -20.964 -27.956 -9.849 1.00 32.80 176 ALA A O 1
ATOM 1265 N N . ILE A 1 177 ? -21.545 -27.631 -12.010 1.00 29.81 177 ILE A N 1
ATOM 1266 C CA . ILE A 1 177 ? -22.402 -26.472 -11.748 1.00 28.71 177 ILE A CA 1
ATOM 1267 C C . ILE A 1 177 ? -23.518 -26.445 -12.788 1.00 28.43 177 ILE A C 1
ATOM 1268 O O . ILE A 1 177 ? -23.294 -26.737 -13.969 1.00 28.79 177 ILE A O 1
ATOM 1273 N N . SER A 1 178 ? -24.721 -26.079 -12.345 1.00 30.35 178 SER A N 1
ATOM 1274 C CA . SER A 1 178 ? -25.875 -25.986 -13.232 1.00 31.92 178 SER A CA 1
ATOM 1275 C C . SER A 1 178 ? -25.753 -24.795 -14.177 1.00 31.27 178 SER A C 1
ATOM 1276 O O . SER A 1 178 ? -24.933 -23.894 -13.992 1.00 33.25 178 SER A O 1
ATOM 1279 N N . GLY A 1 179 ? -26.593 -24.802 -15.214 1.00 30.24 179 GLY A N 1
ATOM 1280 C CA . GLY A 1 179 ? -26.545 -23.733 -16.204 1.00 33.99 179 GLY A CA 1
ATOM 1281 C C . GLY A 1 179 ? -26.699 -22.347 -15.593 1.00 36.90 179 GLY A C 1
ATOM 1282 O O . GLY A 1 179 ? -25.980 -21.412 -15.961 1.00 33.10 179 GLY A O 1
ATOM 1283 N N . SER A 1 180 ? -27.611 -22.204 -14.627 1.00 28.45 180 SER A N 1
ATOM 1284 C CA . SER A 1 180 ? -27.833 -20.912 -13.987 1.00 32.19 180 SER A CA 1
ATOM 1285 C C . SER A 1 180 ? -26.798 -20.584 -12.922 1.00 30.57 180 SER A C 1
ATOM 1286 O O . SER A 1 180 ? -26.731 -19.435 -12.483 1.00 36.45 180 SER A O 1
ATOM 1289 N N . GLY A 1 181 ? -25.999 -21.552 -12.483 1.00 35.80 181 GLY A N 1
ATOM 1290 C CA . GLY A 1 181 ? -25.072 -21.315 -11.400 1.00 29.21 181 GLY A CA 1
ATOM 1291 C C . GLY A 1 181 ? -25.646 -21.479 -10.016 1.00 33.02 181 GLY A C 1
ATOM 1292 O O . GLY A 1 181 ? -24.914 -21.287 -9.041 1.00 37.68 181 GLY A O 1
ATOM 1293 N N . GLY A 1 182 ? -26.928 -21.846 -9.893 1.00 33.96 182 GLY A N 1
ATOM 1294 C CA . GLY A 1 182 ? -27.552 -21.976 -8.587 1.00 31.25 182 GLY A CA 1
ATOM 1295 C C . GLY A 1 182 ? -27.242 -23.262 -7.847 1.00 33.47 182 GLY A C 1
ATOM 1296 O O . GLY A 1 182 ? -27.471 -23.340 -6.636 1.00 36.43 182 GLY A O 1
ATOM 1297 N N . SER A 1 183 ? -26.734 -24.276 -8.534 1.00 37.56 183 SER A N 1
ATOM 1298 C CA . SER A 1 183 ? -26.428 -25.559 -7.913 1.00 32.02 183 SER A CA 1
ATOM 1299 C C . SER A 1 183 ? -24.990 -25.924 -8.227 1.00 31.15 183 SER A C 1
ATOM 1300 O O . SER A 1 183 ? -24.570 -25.844 -9.384 1.00 32.86 183 SER A O 1
ATOM 1303 N N . THR A 1 184 ? -24.241 -26.319 -7.199 1.00 31.49 184 THR A N 1
ATOM 1304 C CA . THR A 1 184 ? -22.855 -26.732 -7.356 1.00 32.62 184 THR A CA 1
ATOM 1305 C C . THR A 1 184 ? -22.653 -28.078 -6.684 1.00 33.71 184 THR A C 1
ATOM 1306 O O . THR A 1 184 ? -23.363 -28.426 -5.737 1.00 34.37 184 THR A O 1
ATOM 1310 N N . TYR A 1 185 ? -21.702 -28.848 -7.208 1.00 28.89 185 TYR A N 1
ATOM 1311 C CA . TYR A 1 185 ? -21.431 -30.195 -6.726 1.00 29.95 185 TYR A CA 1
ATOM 1312 C C . TYR A 1 185 ? -19.921 -30.388 -6.692 1.00 30.83 185 TYR A C 1
ATOM 1313 O O . TYR A 1 185 ? -19.205 -29.858 -7.544 1.00 28.61 185 TYR A O 1
ATOM 1322 N N . TYR A 1 186 ? -19.446 -31.162 -5.713 1.00 28.39 186 TYR A N 1
ATOM 1323 C CA . TYR A 1 186 ? -18.020 -31.295 -5.441 1.00 29.58 186 TYR A CA 1
ATOM 1324 C C . TYR A 1 186 ? -17.651 -32.725 -5.086 1.00 29.31 186 TYR A C 1
ATOM 1325 O O . TYR A 1 186 ? -18.359 -33.385 -4.321 1.00 29.88 186 TYR A O 1
ATOM 1334 N N . ALA A 1 187 ? -16.531 -33.196 -5.632 1.00 28.32 187 ALA A N 1
ATOM 1335 C CA . ALA A 1 187 ? -15.930 -34.417 -5.112 1.00 30.91 187 ALA A CA 1
ATOM 1336 C C . ALA A 1 187 ? -15.478 -34.187 -3.671 1.00 31.28 187 ALA A C 1
ATOM 1337 O O . ALA A 1 187 ? -15.007 -33.100 -3.313 1.00 28.82 187 ALA A O 1
ATOM 1339 N N . ASP A 1 188 ? -15.579 -35.238 -2.853 1.00 30.04 188 ASP A N 1
ATOM 1340 C CA . ASP A 1 188 ? -15.280 -35.119 -1.423 1.00 36.12 188 ASP A CA 1
ATOM 1341 C C . ASP A 1 188 ? -13.883 -34.556 -1.138 1.00 34.10 188 ASP A C 1
ATOM 1342 O O . ASP A 1 188 ? -13.713 -33.735 -0.230 1.00 35.30 188 ASP A O 1
ATOM 1347 N N . SER A 1 189 ? -12.878 -34.962 -1.908 1.00 29.35 189 SER A N 1
ATOM 1348 C CA . SER A 1 189 ? -11.511 -34.558 -1.579 1.00 40.37 189 SER A CA 1
ATOM 1349 C C . SER A 1 189 ? -11.227 -33.106 -1.912 1.00 41.53 189 SER A C 1
ATOM 1350 O O . SER A 1 189 ? -10.123 -32.630 -1.627 1.00 41.49 189 SER A O 1
ATOM 1353 N N . VAL A 1 190 ? -12.156 -32.402 -2.549 1.00 33.16 190 VAL A N 1
ATOM 1354 C CA . VAL A 1 190 ? -11.926 -31.002 -2.884 1.00 26.46 190 VAL A CA 1
ATOM 1355 C C . VAL A 1 190 ? -12.884 -30.076 -2.162 1.00 32.01 190 VAL A C 1
ATOM 1356 O O . VAL A 1 190 ? -12.745 -28.851 -2.305 1.00 28.98 190 VAL A O 1
ATOM 1360 N N . LYS A 1 191 ? -13.853 -30.614 -1.405 1.00 27.93 191 LYS A N 1
ATOM 1361 C CA . LYS A 1 191 ? -14.813 -29.775 -0.692 1.00 32.34 191 LYS A CA 1
ATOM 1362 C C . LYS A 1 191 ? -14.083 -28.891 0.297 1.00 36.14 191 LYS A C 1
ATOM 1363 O O . LYS A 1 191 ? -13.225 -29.362 1.040 1.00 38.56 191 LYS A O 1
ATOM 1369 N N . GLY A 1 192 ? -14.421 -27.606 0.310 1.00 38.07 192 GLY A N 1
ATOM 1370 C CA . GLY A 1 192 ? -13.790 -26.686 1.216 1.00 37.95 192 GLY A CA 1
ATOM 1371 C C . GLY A 1 192 ? -12.500 -26.105 0.699 1.00 40.97 192 GLY A C 1
ATOM 1372 O O . GLY A 1 192 ? -11.969 -25.172 1.314 1.00 44.12 192 GLY A O 1
ATOM 1373 N N . ARG A 1 193 ? -11.981 -26.625 -0.406 1.00 34.29 193 ARG A N 1
ATOM 1374 C CA . ARG A 1 193 ? -10.786 -26.082 -1.033 1.00 34.77 193 ARG A CA 1
ATOM 1375 C C . ARG A 1 193 ? -11.051 -25.487 -2.405 1.00 33.34 193 ARG A C 1
ATOM 1376 O O . ARG A 1 193 ? -10.536 -24.411 -2.701 1.00 35.61 193 ARG A O 1
ATOM 1384 N N . PHE A 1 194 ? -11.883 -26.130 -3.232 1.00 34.48 194 PHE A N 1
ATOM 1385 C CA . PHE A 1 194 ? -12.202 -25.661 -4.575 1.00 31.15 194 PHE A CA 1
ATOM 1386 C C . PHE A 1 194 ? -13.594 -25.031 -4.596 1.00 34.36 194 PHE A C 1
ATOM 1387 O O . PHE A 1 194 ? -14.504 -25.465 -3.884 1.00 31.78 194 PHE A O 1
ATOM 1395 N N . THR A 1 195 ? -13.760 -24.017 -5.447 1.00 31.93 195 THR A N 1
ATOM 1396 C CA . THR A 1 195 ? -15.047 -23.363 -5.670 1.00 33.50 195 THR A CA 1
ATOM 1397 C C . THR A 1 195 ? -15.269 -23.264 -7.172 1.00 35.14 195 THR A C 1
ATOM 1398 O O . THR A 1 195 ? -14.422 -22.725 -7.896 1.00 31.58 195 THR A O 1
ATOM 1402 N N . ILE A 1 196 ? -16.385 -23.801 -7.643 1.00 33.59 196 ILE A N 1
ATOM 1403 C CA . ILE A 1 196 ? -16.758 -23.697 -9.048 1.00 34.96 196 ILE A CA 1
ATOM 1404 C C . ILE A 1 196 ? -17.723 -22.529 -9.185 1.00 32.78 196 ILE A C 1
ATOM 1405 O O . ILE A 1 196 ? -18.556 -22.289 -8.305 1.00 34.06 196 ILE A O 1
ATOM 1410 N N . SER A 1 197 ? -17.584 -21.765 -10.260 1.00 31.03 197 SER A N 1
ATOM 1411 C CA . SER A 1 197 ? -18.502 -20.665 -10.507 1.00 29.12 197 SER A CA 1
ATOM 1412 C C . SER A 1 197 ? -18.535 -20.410 -11.999 1.00 33.73 197 SER A C 1
ATOM 1413 O O . SER A 1 197 ? -17.706 -20.926 -12.750 1.00 32.69 197 SER A O 1
ATOM 1416 N N . ARG A 1 198 ? -19.479 -19.571 -12.424 1.00 28.28 198 ARG A N 1
ATOM 1417 C CA . ARG A 1 198 ? -19.557 -19.244 -13.835 1.00 31.25 198 ARG A CA 1
ATOM 1418 C C . ARG A 1 198 ? -20.011 -17.804 -14.000 1.00 34.55 198 ARG A C 1
ATOM 1419 O O . ARG A 1 198 ? -20.652 -17.230 -13.114 1.00 32.38 198 ARG A O 1
ATOM 1427 N N . ASP A 1 199 ? -19.625 -17.216 -15.131 1.00 38.02 199 ASP A N 1
ATOM 1428 C CA . ASP A 1 199 ? -20.073 -15.883 -15.533 1.00 41.91 199 ASP A CA 1
ATOM 1429 C C . ASP A 1 199 ? -20.776 -16.043 -16.872 1.00 36.84 199 ASP A C 1
ATOM 1430 O O . ASP A 1 199 ? -20.118 -16.102 -17.916 1.00 37.95 199 ASP A O 1
ATOM 1435 N N . ASN A 1 200 ? -22.109 -16.099 -16.853 1.00 36.10 200 ASN A N 1
ATOM 1436 C CA . ASN A 1 200 ? -22.828 -16.437 -18.078 1.00 34.56 200 ASN A CA 1
ATOM 1437 C C . ASN A 1 200 ? -22.794 -15.308 -19.102 1.00 38.90 200 ASN A C 1
ATOM 1438 O O . ASN A 1 200 ? -22.803 -15.576 -20.313 1.00 41.39 200 ASN A O 1
ATOM 1443 N N . SER A 1 201 ? -22.672 -14.052 -18.660 1.00 37.42 201 SER A N 1
ATOM 1444 C CA . SER A 1 201 ? -22.584 -12.973 -19.639 1.00 41.71 201 SER A CA 1
ATOM 1445 C C . SER A 1 201 ? -21.243 -12.961 -20.353 1.00 40.45 201 SER A C 1
ATOM 1446 O O . SER A 1 201 ? -21.145 -12.395 -21.444 1.00 50.19 201 SER A O 1
ATOM 1449 N N . LYS A 1 202 ? -20.217 -13.591 -19.781 1.00 46.12 202 LYS A N 1
ATOM 1450 C CA . LYS A 1 202 ? -18.903 -13.711 -20.409 1.00 42.25 202 LYS A CA 1
ATOM 1451 C C . LYS A 1 202 ? -18.608 -15.114 -20.932 1.00 43.33 202 LYS A C 1
ATOM 1452 O O . LYS A 1 202 ? -17.470 -15.381 -21.335 1.00 39.33 202 LYS A O 1
ATOM 1456 N N . ASN A 1 203 ? -19.583 -16.026 -20.908 1.00 40.97 203 ASN A N 1
ATOM 1457 C CA . ASN A 1 203 ? -19.388 -17.384 -21.432 1.00 38.23 203 ASN A CA 1
ATOM 1458 C C . ASN A 1 203 ? -18.182 -18.070 -20.797 1.00 33.65 203 ASN A C 1
ATOM 1459 O O . ASN A 1 203 ? -17.387 -18.725 -21.470 1.00 36.46 203 ASN A O 1
ATOM 1464 N N . THR A 1 204 ? -18.042 -17.933 -19.490 1.00 35.02 204 THR A N 1
ATOM 1465 C CA . THR A 1 204 ? -16.842 -18.408 -18.826 1.00 33.90 204 THR A CA 1
ATOM 1466 C C . THR A 1 204 ? -17.174 -19.251 -17.604 1.00 31.77 204 THR A C 1
ATOM 1467 O O . THR A 1 204 ? -18.084 -18.921 -16.834 1.00 31.91 204 THR A O 1
ATOM 1471 N N . LEU A 1 205 ? -16.430 -20.348 -17.451 1.00 32.80 205 LEU A N 1
ATOM 1472 C CA . LEU A 1 205 ? -16.491 -21.228 -16.291 1.00 33.60 205 LEU A CA 1
ATOM 1473 C C . LEU A 1 205 ? -15.204 -21.094 -15.480 1.00 30.88 205 LEU A C 1
ATOM 1474 O O . LEU A 1 205 ? -14.112 -21.018 -16.047 1.00 32.76 205 LEU A O 1
ATOM 1479 N N . TYR A 1 206 ? -15.325 -21.087 -14.156 1.00 31.00 206 TYR A N 1
ATOM 1480 C CA . TYR A 1 206 ? -14.183 -20.895 -13.277 1.00 31.50 206 TYR A CA 1
ATOM 1481 C C . TYR A 1 206 ? -14.024 -22.057 -12.310 1.00 33.29 206 TYR A C 1
ATOM 1482 O O . TYR A 1 206 ? -14.992 -22.728 -11.949 1.00 34.30 206 TYR A O 1
ATOM 1491 N N . LEU A 1 207 ? -12.785 -22.274 -11.879 1.00 31.56 207 LEU A N 1
ATOM 1492 C CA . LEU A 1 207 ? -12.510 -23.166 -10.760 1.00 31.48 207 LEU A CA 1
ATOM 1493 C C . LEU A 1 207 ? -11.467 -22.482 -9.883 1.00 32.13 207 LEU A C 1
ATOM 1494 O O . LEU A 1 207 ? -10.307 -22.338 -10.284 1.00 32.78 207 LEU A O 1
ATOM 1499 N N . GLN A 1 208 ? -11.876 -22.062 -8.692 1.00 31.01 208 GLN A N 1
ATOM 1500 C CA . GLN A 1 208 ? -10.971 -21.459 -7.725 1.00 37.78 208 GLN A CA 1
ATOM 1501 C C . GLN A 1 208 ? -10.394 -22.584 -6.876 1.00 36.45 208 GLN A C 1
ATOM 1502 O O . GLN A 1 208 ? -11.149 -23.347 -6.271 1.00 33.04 208 GLN A O 1
ATOM 1508 N N . MET A 1 209 ? -9.069 -22.746 -6.900 1.00 33.83 209 MET A N 1
ATOM 1509 C CA . MET A 1 209 ? -8.400 -23.828 -6.174 1.00 32.28 209 MET A CA 1
ATOM 1510 C C . MET A 1 209 ? -7.582 -23.233 -5.029 1.00 39.50 209 MET A C 1
ATOM 1511 O O . MET A 1 209 ? -6.531 -22.628 -5.265 1.00 33.24 209 MET A O 1
ATOM 1516 N N . ASN A 1 210 ? -8.071 -23.375 -3.799 1.00 36.16 210 ASN A N 1
ATOM 1517 C CA . ASN A 1 210 ? -7.326 -22.952 -2.621 1.00 36.80 210 ASN A CA 1
ATOM 1518 C C . ASN A 1 210 ? -6.750 -24.172 -1.906 1.00 37.40 210 ASN A C 1
ATOM 1519 O O . ASN A 1 210 ? -7.094 -25.308 -2.218 1.00 34.97 210 ASN A O 1
ATOM 1524 N N . SER A 1 211 ? -5.843 -23.925 -0.954 1.00 36.57 211 SER A N 1
ATOM 1525 C CA . SER A 1 211 ? -5.208 -24.985 -0.155 1.00 33.07 211 SER A CA 1
ATOM 1526 C C . SER A 1 211 ? -4.703 -26.130 -1.030 1.00 37.36 211 SER A C 1
ATOM 1527 O O . SER A 1 211 ? -4.976 -27.302 -0.766 1.00 35.40 211 SER A O 1
ATOM 1530 N N . LEU A 1 212 ? -3.956 -25.792 -2.078 1.00 36.31 212 LEU A N 1
ATOM 1531 C CA . LEU A 1 212 ? -3.574 -26.807 -3.051 1.00 38.65 212 LEU A CA 1
ATOM 1532 C C . LEU A 1 212 ? -2.695 -27.884 -2.415 1.00 41.50 212 LEU A C 1
ATOM 1533 O O . LEU A 1 212 ? -1.891 -27.613 -1.517 1.00 42.94 212 LEU A O 1
ATOM 1538 N N . ARG A 1 213 ? -2.866 -29.126 -2.884 1.00 38.66 213 ARG A N 1
ATOM 1539 C CA . ARG A 1 213 ? -2.098 -30.270 -2.406 1.00 37.79 213 ARG A CA 1
ATOM 1540 C C . ARG A 1 213 ? -1.333 -30.917 -3.548 1.00 37.48 213 ARG A C 1
ATOM 1541 O O . ARG A 1 213 ? -1.681 -30.762 -4.720 1.00 36.44 213 ARG A O 1
ATOM 1549 N N . ALA A 1 214 ? -0.259 -31.626 -3.184 1.00 36.77 214 ALA A N 1
ATOM 1550 C CA . ALA A 1 214 ? 0.528 -32.355 -4.174 1.00 36.46 214 ALA A CA 1
ATOM 1551 C C . ALA A 1 214 ? -0.347 -33.287 -5.000 1.00 36.89 214 ALA A C 1
ATOM 1552 O O . ALA A 1 214 ? -0.181 -33.379 -6.221 1.00 35.39 214 ALA A O 1
ATOM 1554 N N . GLU A 1 215 ? -1.304 -33.965 -4.350 1.00 35.00 215 GLU A N 1
ATOM 1555 C CA . GLU A 1 215 ? -2.229 -34.884 -5.013 1.00 37.67 215 GLU A CA 1
ATOM 1556 C C . GLU A 1 215 ? -3.189 -34.182 -5.966 1.00 35.43 215 GLU A C 1
ATOM 1557 O O . GLU A 1 215 ? -3.892 -34.866 -6.715 1.00 37.18 215 GLU A O 1
ATOM 1563 N N . ASP A 1 216 ? -3.230 -32.848 -5.967 1.00 30.85 216 ASP A N 1
ATOM 1564 C CA . ASP A 1 216 ? -4.066 -32.092 -6.891 1.00 29.33 216 ASP A CA 1
ATOM 1565 C C . ASP A 1 216 ? -3.422 -31.925 -8.259 1.00 33.99 216 ASP A C 1
ATOM 1566 O O . ASP A 1 216 ? -4.049 -31.326 -9.145 1.00 30.20 216 ASP A O 1
ATOM 1571 N N . THR A 1 217 ? -2.195 -32.431 -8.436 1.00 27.42 217 THR A N 1
ATOM 1572 C CA . THR A 1 217 ? -1.472 -32.332 -9.701 1.00 27.82 217 THR A CA 1
ATOM 1573 C C . THR A 1 217 ? -2.125 -33.192 -10.772 1.00 29.90 217 THR A C 1
ATOM 1574 O O . THR A 1 217 ? -2.356 -34.386 -10.561 1.00 31.13 217 THR A O 1
ATOM 1578 N N . ALA A 1 218 ? -2.402 -32.587 -11.931 1.00 31.83 218 ALA A N 1
ATOM 1579 C CA . ALA A 1 218 ? -3.269 -33.168 -12.953 1.00 28.32 218 ALA A CA 1
ATOM 1580 C C . ALA A 1 218 ? -3.440 -32.196 -14.116 1.00 32.67 218 ALA A C 1
ATOM 1581 O O . ALA A 1 218 ? -3.256 -30.980 -13.973 1.00 31.62 218 ALA A O 1
ATOM 1583 N N . VAL A 1 219 ? -3.811 -32.760 -15.268 1.00 28.46 219 VAL A N 1
ATOM 1584 C CA . VAL A 1 219 ? -4.457 -32.011 -16.340 1.00 28.56 219 VAL A CA 1
ATOM 1585 C C . VAL A 1 219 ? -5.942 -31.851 -16.000 1.00 30.86 219 VAL A C 1
ATOM 1586 O O . VAL A 1 219 ? -6.638 -32.846 -15.749 1.00 28.87 219 VAL A O 1
ATOM 1590 N N . TYR A 1 220 ? -6.430 -30.602 -16.006 1.00 26.88 220 TYR A N 1
ATOM 1591 C CA . TYR A 1 220 ? -7.799 -30.261 -15.624 1.00 29.23 220 TYR A CA 1
ATOM 1592 C C . TYR A 1 220 ? -8.590 -29.946 -16.878 1.00 31.42 220 TYR A C 1
ATOM 1593 O O . TYR A 1 220 ? -8.190 -29.076 -17.658 1.00 33.94 220 TYR A O 1
ATOM 1602 N N . TYR A 1 221 ? -9.702 -30.650 -17.068 1.00 29.10 221 TYR A N 1
ATOM 1603 C CA . TYR A 1 221 ? -10.541 -30.497 -18.248 1.00 30.84 221 TYR A CA 1
ATOM 1604 C C . TYR A 1 221 ? -11.848 -29.803 -17.919 1.00 30.51 221 TYR A C 1
ATOM 1605 O O . TYR A 1 221 ? -12.499 -30.098 -16.910 1.00 29.52 221 TYR A O 1
ATOM 1614 N N . CYS A 1 222 ? -12.233 -28.919 -18.814 1.00 31.08 222 CYS A N 1
ATOM 1615 C CA . CYS A 1 222 ? -13.560 -28.332 -18.862 1.00 31.76 222 CYS A CA 1
ATOM 1616 C C . CYS A 1 222 ? -14.474 -29.265 -19.664 1.00 31.41 222 CYS A C 1
ATOM 1617 O O . CYS A 1 222 ? -14.034 -29.900 -20.627 1.00 32.32 222 CYS A O 1
ATOM 1620 N N . ALA A 1 223 ? -15.740 -29.354 -19.269 1.00 29.72 223 ALA A N 1
ATOM 1621 C CA . ALA A 1 223 ? -16.647 -30.313 -19.895 1.00 32.08 223 ALA A CA 1
ATOM 1622 C C . ALA A 1 223 ? -18.057 -29.748 -19.951 1.00 29.54 223 ALA A C 1
ATOM 1623 O O . ALA A 1 223 ? -18.539 -29.182 -18.968 1.00 30.61 223 ALA A O 1
ATOM 1625 N N . ARG A 1 224 ? -18.718 -29.918 -21.094 1.00 28.16 224 ARG A N 1
ATOM 1626 C CA . ARG A 1 224 ? -20.116 -29.533 -21.242 1.00 31.40 224 ARG A CA 1
ATOM 1627 C C . ARG A 1 224 ? -21.020 -30.753 -21.083 1.00 31.46 224 ARG A C 1
ATOM 1628 O O . ARG A 1 224 ? -20.837 -31.756 -21.779 1.00 29.99 224 ARG A O 1
ATOM 1636 N N . ASP A 1 225 ? -22.012 -30.639 -20.200 1.00 28.37 225 ASP A N 1
ATOM 1637 C CA . ASP A 1 225 ? -22.919 -31.720 -19.840 1.00 32.49 225 ASP A CA 1
ATOM 1638 C C . ASP A 1 225 ? -24.338 -31.450 -20.366 1.00 33.99 225 ASP A C 1
ATOM 1639 O O . ASP A 1 225 ? -24.844 -30.323 -20.271 1.00 29.42 225 ASP A O 1
ATOM 1644 N N . LEU A 1 226 ? -24.989 -32.489 -20.913 1.00 31.19 226 LEU A N 1
ATOM 1645 C CA . LEU A 1 226 ? -26.368 -32.325 -21.405 1.00 32.23 226 LEU A CA 1
ATOM 1646 C C . LEU A 1 226 ? -27.371 -32.227 -20.264 1.00 29.49 226 LEU A C 1
ATOM 1647 O O . LEU A 1 226 ? -28.355 -31.487 -20.353 1.00 35.22 226 LEU A O 1
ATOM 1652 N N . ILE A 1 227 ? -27.185 -33.035 -19.231 1.00 28.06 227 ILE A N 1
ATOM 1653 C CA . ILE A 1 227 ? -27.810 -32.879 -17.926 1.00 26.59 227 ILE A CA 1
ATOM 1654 C C . ILE A 1 227 ? -26.709 -33.178 -16.921 1.00 28.17 227 ILE A C 1
ATOM 1655 O O . ILE A 1 227 ? -25.606 -33.586 -17.289 1.00 33.95 227 ILE A O 1
ATOM 1660 N N . HIS A 1 228 ? -27.011 -32.971 -15.651 1.00 30.09 228 HIS A N 1
ATOM 1661 C CA . HIS A 1 228 ? -26.085 -33.336 -14.588 1.00 33.15 228 HIS A CA 1
ATOM 1662 C C . HIS A 1 228 ? -25.609 -34.776 -14.753 1.00 34.72 228 HIS A C 1
ATOM 1663 O O . HIS A 1 228 ? -26.417 -35.714 -14.794 1.00 33.54 228 HIS A O 1
ATOM 1670 N N . GLY A 1 229 ? -24.297 -34.952 -14.882 1.00 31.67 229 GLY A N 1
ATOM 1671 C CA . GLY A 1 229 ? -23.729 -36.277 -14.950 1.00 30.18 229 GLY A CA 1
ATOM 1672 C C . GLY A 1 229 ? -23.568 -36.876 -16.331 1.00 31.87 229 GLY A C 1
ATOM 1673 O O . GLY A 1 229 ? -23.061 -37.997 -16.436 1.00 35.46 229 GLY A O 1
ATOM 1674 N N . VAL A 1 230 ? -23.967 -36.185 -17.390 1.00 32.72 230 VAL A N 1
ATOM 1675 C CA . VAL A 1 230 ? -23.921 -36.739 -18.743 1.00 33.63 230 VAL A CA 1
ATOM 1676 C C . VAL A 1 230 ? -23.057 -35.802 -19.582 1.00 32.35 230 VAL A C 1
ATOM 1677 O O . VAL A 1 230 ? -23.560 -34.863 -20.200 1.00 33.87 230 VAL A O 1
ATOM 1681 N N . THR A 1 231 ? -21.750 -36.085 -19.636 1.00 28.74 231 THR A N 1
ATOM 1682 C CA . THR A 1 231 ? -20.777 -35.247 -20.334 1.00 32.77 231 THR A CA 1
ATOM 1683 C C . THR A 1 231 ? -20.804 -35.499 -21.833 1.00 31.58 231 THR A C 1
ATOM 1684 O O . THR A 1 231 ? -20.685 -36.643 -22.285 1.00 34.00 231 THR A O 1
ATOM 1688 N N . ARG A 1 232 ? -20.927 -34.429 -22.608 1.00 28.63 232 ARG A N 1
ATOM 1689 C CA . ARG A 1 232 ? -20.965 -34.546 -24.061 1.00 32.60 232 ARG A CA 1
ATOM 1690 C C . ARG A 1 232 ? -19.707 -34.035 -24.758 1.00 31.47 232 ARG A C 1
ATOM 1691 O O . ARG A 1 232 ? -19.349 -34.560 -25.814 1.00 33.40 232 ARG A O 1
ATOM 1699 N N . ASN A 1 233 ? -19.023 -33.028 -24.208 1.00 31.42 233 ASN A N 1
ATOM 1700 C CA . ASN A 1 233 ? -17.876 -32.410 -24.877 1.00 34.52 233 ASN A CA 1
ATOM 1701 C C . ASN A 1 233 ? -16.789 -32.102 -23.864 1.00 30.57 233 ASN A C 1
ATOM 1702 O O . ASN A 1 233 ? -17.082 -31.738 -22.726 1.00 28.01 233 ASN A O 1
ATOM 1707 N N . TRP A 1 234 ? -15.531 -32.225 -24.311 1.00 32.43 234 TRP A N 1
ATOM 1708 C CA . TRP A 1 234 ? -14.334 -32.074 -23.491 1.00 31.56 234 TRP A CA 1
ATOM 1709 C C . TRP A 1 234 ? -13.434 -30.987 -24.061 1.00 38.16 234 TRP A C 1
ATOM 1710 O O . TRP A 1 234 ? -13.267 -30.896 -25.276 1.00 35.43 234 TRP A O 1
ATOM 1721 N N . GLY A 1 235 ? -12.843 -30.172 -23.185 1.00 36.69 235 GLY A N 1
ATOM 1722 C CA . GLY A 1 235 ? -11.739 -29.310 -23.567 1.00 35.69 235 GLY A CA 1
ATOM 1723 C C . GLY A 1 235 ? -10.438 -30.084 -23.730 1.00 36.42 235 GLY A C 1
ATOM 1724 O O . GLY A 1 235 ? -10.391 -31.313 -23.661 1.00 37.87 235 GLY A O 1
ATOM 1725 N N . CYS A 1 236 ? -9.357 -29.344 -23.961 1.00 40.97 236 CYS A N 1
ATOM 1726 C CA . CYS A 1 236 ? -8.057 -29.992 -24.111 1.00 37.17 236 CYS A CA 1
ATOM 1727 C C . CYS A 1 236 ? -7.196 -29.941 -22.855 1.00 36.83 236 CYS A C 1
ATOM 1728 O O . CYS A 1 236 ? -6.127 -30.554 -22.840 1.00 39.70 236 CYS A O 1
ATOM 1731 N N . GLY A 1 237 ? -7.608 -29.215 -21.829 1.00 33.75 237 GLY A N 1
ATOM 1732 C CA . GLY A 1 237 ? -6.959 -29.341 -20.543 1.00 34.82 237 GLY A CA 1
ATOM 1733 C C . GLY A 1 237 ? -5.877 -28.302 -20.294 1.00 35.84 237 GLY A C 1
ATOM 1734 O O . GLY A 1 237 ? -5.217 -27.804 -21.211 1.00 38.27 237 GLY A O 1
ATOM 1735 N N . THR A 1 238 ? -5.707 -27.958 -19.030 1.00 31.29 238 THR A N 1
ATOM 1736 C CA . THR A 1 238 ? -4.630 -27.099 -18.577 1.00 34.83 238 THR A CA 1
ATOM 1737 C C . THR A 1 238 ? -3.953 -27.812 -17.412 1.00 34.77 238 THR A C 1
ATOM 1738 O O . THR A 1 238 ? -4.604 -28.538 -16.650 1.00 30.36 238 THR A O 1
ATOM 1742 N N . LEU A 1 239 ? -2.636 -27.673 -17.320 1.00 35.51 239 LEU A N 1
ATOM 1743 C CA . LEU A 1 239 ? -1.849 -28.475 -16.389 1.00 32.89 239 LEU A CA 1
ATOM 1744 C C . LEU A 1 239 ? -1.644 -27.729 -15.077 1.00 37.63 239 LEU A C 1
ATOM 1745 O O . LEU A 1 239 ? -1.204 -26.576 -15.070 1.00 31.65 239 LEU A O 1
ATOM 1750 N N . VAL A 1 240 ? -1.951 -28.392 -13.966 1.00 34.98 240 VAL A N 1
ATOM 1751 C CA . VAL A 1 240 ? -1.718 -27.834 -12.644 1.00 31.79 240 VAL A CA 1
ATOM 1752 C C . VAL A 1 240 ? -0.713 -28.721 -11.924 1.00 34.04 240 VAL A C 1
ATOM 1753 O O . VAL A 1 240 ? -0.957 -29.920 -11.734 1.00 33.99 240 VAL A O 1
ATOM 1757 N N . THR A 1 241 ? 0.428 -28.145 -11.552 1.00 32.37 241 THR A N 1
ATOM 1758 C CA . THR A 1 241 ? 1.433 -28.849 -10.768 1.00 34.14 241 THR A CA 1
ATOM 1759 C C . THR A 1 241 ? 1.578 -28.198 -9.397 1.00 37.87 241 THR A C 1
ATOM 1760 O O . THR A 1 241 ? 1.733 -26.976 -9.289 1.00 36.69 241 THR A O 1
ATOM 1764 N N . VAL A 1 242 ? 1.478 -29.018 -8.358 1.00 38.19 242 VAL A N 1
ATOM 1765 C CA . VAL A 1 242 ? 1.643 -28.596 -6.978 1.00 35.71 242 VAL A CA 1
ATOM 1766 C C . VAL A 1 242 ? 2.861 -29.315 -6.415 1.00 43.03 242 VAL A C 1
ATOM 1767 O O . VAL A 1 242 ? 2.865 -30.548 -6.300 1.00 40.11 242 VAL A O 1
ATOM 1771 N N . SER A 1 243 ? 3.880 -28.552 -6.043 1.00 40.95 243 SER A N 1
ATOM 1772 C CA . SER A 1 243 ? 5.121 -29.135 -5.565 1.00 50.19 243 SER A CA 1
ATOM 1773 C C . SER A 1 243 ? 5.794 -28.186 -4.590 1.00 53.11 243 SER A C 1
ATOM 1774 O O . SER A 1 243 ? 5.716 -26.962 -4.737 1.00 50.42 243 SER A O 1
ATOM 1777 N N . SER A 1 244 ? 6.489 -28.775 -3.620 1.00 60.27 244 SER A N 1
ATOM 1778 C CA . SER A 1 244 ? 7.237 -28.031 -2.617 1.00 62.23 244 SER A CA 1
ATOM 1779 C C . SER A 1 244 ? 8.598 -27.581 -3.159 1.00 63.34 244 SER A C 1
ATOM 1780 O O . SER A 1 244 ? 9.055 -28.062 -4.194 1.00 65.20 244 SER A O 1
ATOM 1782 N N . ASN B 1 1 ? -62.073 -38.470 -37.615 1.00 47.38 1 ASN B N 1
ATOM 1783 C CA . ASN B 1 1 ? -62.439 -38.546 -39.023 1.00 43.63 1 ASN B CA 1
ATOM 1784 C C . ASN B 1 1 ? -62.414 -40.007 -39.507 1.00 47.94 1 ASN B C 1
ATOM 1785 O O . ASN B 1 1 ? -61.704 -40.837 -38.940 1.00 51.28 1 ASN B O 1
ATOM 1790 N N . PHE B 1 2 ? -63.184 -40.325 -40.545 1.00 42.85 2 PHE B N 1
ATOM 1791 C CA . PHE B 1 2 ? -63.078 -41.647 -41.146 1.00 41.92 2 PHE B CA 1
ATOM 1792 C C . PHE B 1 2 ? -61.735 -41.778 -41.870 1.00 35.78 2 PHE B C 1
ATOM 1793 O O . PHE B 1 2 ? -61.076 -40.786 -42.196 1.00 39.00 2 PHE B O 1
ATOM 1801 N N . MET B 1 3 ? -61.332 -43.014 -42.140 1.00 36.29 3 MET B N 1
ATOM 1802 C CA . MET B 1 3 ? -60.139 -43.235 -42.941 1.00 42.97 3 MET B CA 1
ATOM 1803 C C . MET B 1 3 ? -60.496 -44.047 -44.177 1.00 33.25 3 MET B C 1
ATOM 1804 O O . MET B 1 3 ? -61.510 -44.742 -44.216 1.00 36.28 3 MET B O 1
ATOM 1809 N N . LEU B 1 4 ? -59.643 -43.936 -45.189 1.00 33.28 4 LEU B N 1
ATOM 1810 C CA . LEU B 1 4 ? -59.746 -44.685 -46.429 1.00 35.16 4 LEU B CA 1
ATOM 1811 C C . LEU B 1 4 ? -58.531 -45.582 -46.578 1.00 34.94 4 LEU B C 1
ATOM 1812 O O . LEU B 1 4 ? -57.396 -45.097 -46.544 1.00 35.64 4 LEU B O 1
ATOM 1817 N N . THR B 1 5 ? -58.757 -46.876 -46.785 1.00 36.88 5 THR B N 1
ATOM 1818 C CA . THR B 1 5 ? -57.662 -47.838 -46.883 1.00 30.52 5 THR B CA 1
ATOM 1819 C C . THR B 1 5 ? -57.616 -48.426 -48.283 1.00 32.06 5 THR B C 1
ATOM 1820 O O . THR B 1 5 ? -58.551 -49.122 -48.701 1.00 31.76 5 THR B O 1
ATOM 1824 N N . GLN B 1 6 ? -56.528 -48.151 -48.995 1.00 30.50 6 GLN B N 1
ATOM 1825 C CA . GLN B 1 6 ? -56.180 -48.751 -50.271 1.00 33.12 6 GLN B CA 1
ATOM 1826 C C . GLN B 1 6 ? -54.778 -49.359 -50.171 1.00 35.22 6 GLN B C 1
ATOM 1827 O O . GLN B 1 6 ? -53.984 -48.936 -49.327 1.00 36.24 6 GLN B O 1
ATOM 1833 N N . PRO B 1 7 ? -54.457 -50.371 -50.980 1.00 29.64 7 PRO B N 1
ATOM 1834 C CA . PRO B 1 7 ? -53.174 -51.063 -50.803 1.00 33.24 7 PRO B CA 1
ATOM 1835 C C . PRO B 1 7 ? -52.004 -50.130 -51.043 1.00 33.68 7 PRO B C 1
ATOM 1836 O O . PRO B 1 7 ? -52.086 -49.171 -51.814 1.00 31.16 7 PRO B O 1
ATOM 1840 N N . HIS B 1 8 ? -50.897 -50.427 -50.365 1.00 35.45 8 HIS B N 1
ATOM 1841 C CA . HIS B 1 8 ? -49.688 -49.629 -50.559 1.00 31.93 8 HIS B CA 1
ATOM 1842 C C . HIS B 1 8 ? -49.186 -49.734 -51.994 1.00 33.82 8 HIS B C 1
ATOM 1843 O O . HIS B 1 8 ? -48.697 -48.754 -52.562 1.00 32.18 8 HIS B O 1
ATOM 1850 N N . SER B 1 9 ? -49.288 -50.915 -52.598 1.00 32.16 9 SER B N 1
ATOM 1851 C CA . SER B 1 9 ? -48.790 -51.075 -53.953 1.00 33.27 9 SER B CA 1
ATOM 1852 C C . SER B 1 9 ? -49.470 -52.268 -54.599 1.00 30.49 9 SER B C 1
ATOM 1853 O O . SER B 1 9 ? -49.954 -53.174 -53.917 1.00 29.21 9 SER B O 1
ATOM 1856 N N . VAL B 1 10 ? -49.474 -52.262 -55.932 1.00 34.03 10 VAL B N 1
ATOM 1857 C CA . VAL B 1 10 ? -50.018 -53.363 -56.721 1.00 36.01 10 VAL B CA 1
ATOM 1858 C C . VAL B 1 10 ? -49.222 -53.433 -58.018 1.00 30.61 10 VAL B C 1
ATOM 1859 O O . VAL B 1 10 ? -48.744 -52.413 -58.524 1.00 32.21 10 VAL B O 1
ATOM 1863 N N . SER B 1 11 ? -49.065 -54.642 -58.557 1.00 30.30 11 SER B N 1
ATOM 1864 C CA . SER B 1 11 ? -48.363 -54.817 -59.823 1.00 32.30 11 SER B CA 1
ATOM 1865 C C . SER B 1 11 ? -49.144 -55.743 -60.746 1.00 36.61 11 SER B C 1
ATOM 1866 O O . SER B 1 11 ? -49.802 -56.688 -60.301 1.00 37.01 11 SER B O 1
ATOM 1869 N N . GLU B 1 12 ? -49.040 -55.469 -62.045 1.00 34.64 12 GLU B N 1
ATOM 1870 C CA . GLU B 1 12 ? -49.813 -56.164 -63.063 1.00 40.47 12 GLU B CA 1
ATOM 1871 C C . GLU B 1 12 ? -49.093 -56.018 -64.404 1.00 43.04 12 GLU B C 1
ATOM 1872 O O . GLU B 1 12 ? -48.385 -55.036 -64.632 1.00 41.05 12 GLU B O 1
ATOM 1878 N N . SER B 1 13 ? -49.276 -57.008 -65.284 1.00 41.92 13 SER B N 1
ATOM 1879 C CA . SER B 1 13 ? -48.617 -57.061 -66.586 1.00 38.25 13 SER B CA 1
ATOM 1880 C C . SER B 1 13 ? -49.334 -56.172 -67.599 1.00 41.26 13 SER B C 1
ATOM 1881 O O . SER B 1 13 ? -50.536 -55.918 -67.475 1.00 43.30 13 SER B O 1
ATOM 1884 N N . PRO B 1 14 ? -48.631 -55.730 -68.643 1.00 42.34 14 PRO B N 1
ATOM 1885 C CA . PRO B 1 14 ? -49.276 -54.887 -69.659 1.00 43.14 14 PRO B CA 1
ATOM 1886 C C . PRO B 1 14 ? -50.395 -55.624 -70.380 1.00 37.20 14 PRO B C 1
ATOM 1887 O O . PRO B 1 14 ? -50.379 -56.844 -70.515 1.00 40.00 14 PRO B O 1
ATOM 1891 N N . GLY B 1 15 ? -51.389 -54.863 -70.831 1.00 40.39 15 GLY B N 1
ATOM 1892 C CA . GLY B 1 15 ? -52.504 -55.431 -71.560 1.00 41.78 15 GLY B CA 1
ATOM 1893 C C . GLY B 1 15 ? -53.571 -56.097 -70.715 1.00 38.18 15 GLY B C 1
ATOM 1894 O O . GLY B 1 15 ? -54.616 -56.455 -71.251 1.00 41.46 15 GLY B O 1
ATOM 1895 N N . LYS B 1 16 ? -53.342 -56.289 -69.425 1.00 40.34 16 LYS B N 1
ATOM 1896 C CA . LYS B 1 16 ? -54.301 -56.917 -68.532 1.00 35.38 16 LYS B CA 1
ATOM 1897 C C . LYS B 1 16 ? -55.113 -55.858 -67.795 1.00 41.02 16 LYS B C 1
ATOM 1898 O O . LYS B 1 16 ? -54.825 -54.658 -67.859 1.00 36.99 16 LYS B O 1
ATOM 1902 N N . THR B 1 17 ? -56.135 -56.325 -67.076 1.00 36.15 17 THR B N 1
ATOM 1903 C CA . THR B 1 17 ? -56.997 -55.475 -66.259 1.00 35.67 17 THR B CA 1
ATOM 1904 C C . THR B 1 17 ? -56.555 -55.542 -64.799 1.00 34.42 17 THR B C 1
ATOM 1905 O O . THR B 1 17 ? -56.126 -56.591 -64.320 1.00 34.15 17 THR B O 1
ATOM 1909 N N . VAL B 1 18 ? -56.619 -54.407 -64.105 1.00 31.86 18 VAL B N 1
ATOM 1910 C CA . VAL B 1 18 ? -56.292 -54.348 -62.687 1.00 33.20 18 VAL B CA 1
ATOM 1911 C C . VAL B 1 18 ? -57.375 -53.564 -61.965 1.00 32.00 18 VAL B C 1
ATOM 1912 O O . VAL B 1 18 ? -57.980 -52.639 -62.521 1.00 30.51 18 VAL B O 1
ATOM 1916 N N . THR B 1 19 ? -57.651 -53.975 -60.730 1.00 32.68 19 THR B N 1
ATOM 1917 C CA . THR B 1 19 ? -58.605 -53.304 -59.859 1.00 36.34 19 THR B CA 1
ATOM 1918 C C . THR B 1 19 ? -57.898 -52.821 -58.598 1.00 39.01 19 THR B C 1
ATOM 1919 O O . THR B 1 19 ? -57.127 -53.569 -57.985 1.00 38.06 19 THR B O 1
ATOM 1923 N N . ILE B 1 20 ? -58.149 -51.571 -58.224 1.00 30.82 20 ILE B N 1
ATOM 1924 C CA . ILE B 1 20 ? -57.652 -50.999 -56.978 1.00 29.82 20 ILE B CA 1
ATOM 1925 C C . ILE B 1 20 ? -58.867 -50.688 -56.122 1.00 31.83 20 ILE B C 1
ATOM 1926 O O . ILE B 1 20 ? -59.761 -49.950 -56.553 1.00 31.75 20 ILE B O 1
ATOM 1931 N N . SER B 1 21 ? -58.913 -51.246 -54.917 1.00 34.18 21 SER B N 1
ATOM 1932 C CA . SER B 1 21 ? -60.052 -51.051 -54.034 1.00 33.58 21 SER B CA 1
ATOM 1933 C C . SER B 1 21 ? -59.687 -50.153 -52.865 1.00 36.29 21 SER B C 1
ATOM 1934 O O . SER B 1 21 ? -58.526 -50.084 -52.453 1.00 32.98 21 SER B O 1
ATOM 1937 N N . CYS B 1 22 ? -60.712 -49.490 -52.330 1.00 29.57 22 CYS B N 1
ATOM 1938 C CA . CYS B 1 22 ? -60.573 -48.468 -51.308 1.00 31.26 22 CYS B CA 1
ATOM 1939 C C . CYS B 1 22 ? -61.707 -48.651 -50.314 1.00 33.97 22 CYS B C 1
ATOM 1940 O O . CYS B 1 22 ? -62.875 -48.548 -50.694 1.00 37.26 22 CYS B O 1
ATOM 1943 N N . THR B 1 23 ? -61.380 -48.911 -49.051 1.00 31.29 23 THR B N 1
ATOM 1944 C CA . THR B 1 23 ? -62.377 -49.178 -48.022 1.00 35.31 23 THR B CA 1
ATOM 1945 C C . THR B 1 23 ? -62.518 -47.997 -47.070 1.00 31.35 23 THR B C 1
ATOM 1946 O O . THR B 1 23 ? -61.522 -47.495 -46.546 1.00 35.67 23 THR B O 1
ATOM 1950 N N . ARG B 1 24 ? -63.758 -47.594 -46.806 1.00 32.38 24 ARG B N 1
ATOM 1951 C CA . ARG B 1 24 ? -64.058 -46.498 -45.893 1.00 32.44 24 ARG B CA 1
ATOM 1952 C C . ARG B 1 24 ? -64.374 -47.075 -44.520 1.00 34.97 24 ARG B C 1
ATOM 1953 O O . ARG B 1 24 ? -65.221 -47.967 -44.403 1.00 33.38 24 ARG B O 1
ATOM 1961 N N . SER B 1 25 ? -63.696 -46.564 -43.486 1.00 34.62 25 SER B N 1
ATOM 1962 C CA . SER B 1 25 ? -63.742 -47.196 -42.166 1.00 38.79 25 SER B CA 1
ATOM 1963 C C . SER B 1 25 ? -65.048 -46.924 -41.427 1.00 41.92 25 SER B C 1
ATOM 1964 O O . SER B 1 25 ? -65.530 -47.797 -40.698 1.00 42.94 25 SER B O 1
ATOM 1967 N N . SER B 1 26 ? -65.627 -45.732 -41.582 1.00 41.33 26 SER B N 1
ATOM 1968 C CA . SER B 1 26 ? -66.855 -45.383 -40.870 1.00 40.32 26 SER B CA 1
ATOM 1969 C C . SER B 1 26 ? -67.618 -44.357 -41.689 1.00 40.09 26 SER B C 1
ATOM 1970 O O . SER B 1 26 ? -67.050 -43.655 -42.532 1.00 36.99 26 SER B O 1
ATOM 1973 N N . GLY B 1 27 ? -68.915 -44.272 -41.412 1.00 38.35 27 GLY B N 1
ATOM 1974 C CA . GLY B 1 27 ? -69.834 -43.600 -42.297 1.00 33.53 27 GLY B CA 1
ATOM 1975 C C . GLY B 1 27 ? -70.117 -44.449 -43.526 1.00 37.22 27 GLY B C 1
ATOM 1976 O O . GLY B 1 27 ? -69.338 -45.313 -43.914 1.00 43.98 27 GLY B O 1
ATOM 1977 N N . SER B 1 28 ? -71.246 -44.174 -44.165 1.00 35.06 28 SER B N 1
ATOM 1978 C CA . SER B 1 28 ? -71.684 -44.942 -45.320 1.00 33.86 28 SER B CA 1
ATOM 1979 C C . SER B 1 28 ? -71.038 -44.399 -46.591 1.00 36.11 28 SER B C 1
ATOM 1980 O O . SER B 1 28 ? -71.192 -43.215 -46.914 1.00 34.91 28 SER B O 1
ATOM 1983 N N . LEU B 1 29 ? -70.319 -45.266 -47.314 1.00 34.97 29 LEU B N 1
ATOM 1984 C CA . LEU B 1 29 ? -69.594 -44.810 -48.494 1.00 31.58 29 LEU B CA 1
ATOM 1985 C C . LEU B 1 29 ? -70.542 -44.271 -49.551 1.00 35.84 29 LEU B C 1
ATOM 1986 O O . LEU B 1 29 ? -70.234 -43.275 -50.223 1.00 33.21 29 LEU B O 1
ATOM 1991 N N . ALA B 1 30 ? -71.718 -44.894 -49.686 1.00 34.78 30 ALA B N 1
ATOM 1992 C CA . ALA B 1 30 ? -72.648 -44.538 -50.746 1.00 33.39 30 ALA B CA 1
ATOM 1993 C C . ALA B 1 30 ? -73.309 -43.188 -50.528 1.00 31.33 30 ALA B C 1
ATOM 1994 O O . ALA B 1 30 ? -73.990 -42.710 -51.440 1.00 32.22 30 ALA B O 1
ATOM 1996 N N . ASN B 1 31 ? -73.115 -42.564 -49.361 1.00 31.06 31 ASN B N 1
ATOM 1997 C CA . ASN B 1 31 ? -73.667 -41.244 -49.084 1.00 29.79 31 ASN B CA 1
ATOM 1998 C C . ASN B 1 31 ? -72.810 -40.105 -49.626 1.00 30.91 31 ASN B C 1
ATOM 1999 O O . ASN B 1 31 ? -73.272 -38.956 -49.588 1.00 30.81 31 ASN B O 1
ATOM 2004 N N . TYR B 1 32 ? -71.593 -40.387 -50.124 1.00 28.62 32 TYR B N 1
ATOM 2005 C CA . TYR B 1 32 ? -70.646 -39.347 -50.536 1.00 26.69 32 TYR B CA 1
ATOM 2006 C C . TYR B 1 32 ? -69.862 -39.813 -51.755 1.00 26.20 32 TYR B C 1
ATOM 2007 O O . TYR B 1 32 ? -69.337 -40.932 -51.766 1.00 30.85 32 TYR B O 1
ATOM 2016 N N . TYR B 1 33 ? -69.759 -38.948 -52.765 1.00 23.83 33 TYR B N 1
ATOM 2017 C CA . TYR B 1 33 ? -69.071 -39.306 -54.004 1.00 28.58 33 TYR B CA 1
ATOM 2018 C C . TYR B 1 33 ? -67.608 -39.665 -53.745 1.00 27.84 33 TYR B C 1
ATOM 2019 O O . TYR B 1 33 ? -66.958 -39.103 -52.860 1.00 23.88 33 TYR B O 1
ATOM 2028 N N . VAL B 1 34 ? -67.099 -40.618 -54.533 1.00 27.16 34 VAL B N 1
ATOM 2029 C CA . VAL B 1 34 ? -65.703 -41.048 -54.495 1.00 28.50 34 VAL B CA 1
ATOM 2030 C C . VAL B 1 34 ? -65.007 -40.568 -55.761 1.00 28.75 34 VAL B C 1
ATOM 2031 O O . VAL B 1 34 ? -65.511 -40.779 -56.875 1.00 26.99 34 VAL B O 1
ATOM 2035 N N . GLN B 1 35 ? -63.825 -39.982 -55.588 1.00 23.76 35 GLN B N 1
ATOM 2036 C CA . GLN B 1 35 ? -62.942 -39.557 -56.661 1.00 24.75 35 GLN B CA 1
ATOM 2037 C C . GLN B 1 35 ? -61.676 -40.406 -56.647 1.00 30.21 35 GLN B C 1
ATOM 2038 O O . GLN B 1 35 ? -61.273 -40.943 -55.614 1.00 29.74 35 GLN B O 1
ATOM 2044 N N . TRP B 1 36 ? -61.038 -40.502 -57.808 1.00 25.68 36 TRP B N 1
ATOM 2045 C CA . TRP B 1 36 ? -59.775 -41.205 -57.978 1.00 30.85 36 TRP B CA 1
ATOM 2046 C C . TRP B 1 36 ? -58.843 -40.272 -58.732 1.00 32.24 36 TRP B C 1
ATOM 2047 O O . TRP B 1 36 ? -59.230 -39.718 -59.766 1.00 31.75 36 TRP B O 1
ATOM 2058 N N . TYR B 1 37 ? -57.626 -40.095 -58.223 1.00 30.14 37 TYR B N 1
ATOM 2059 C CA . TYR B 1 37 ? -56.644 -39.219 -58.849 1.00 31.87 37 TYR B CA 1
ATOM 2060 C C . TYR B 1 37 ? -55.427 -40.027 -59.288 1.00 37.05 37 TYR B C 1
ATOM 2061 O O . TYR B 1 37 ? -54.974 -40.939 -58.579 1.00 37.25 37 TYR B O 1
ATOM 2070 N N . GLN B 1 38 ? -54.923 -39.716 -60.477 1.00 30.11 38 GLN B N 1
ATOM 2071 C CA . GLN B 1 38 ? -53.659 -40.264 -60.945 1.00 29.62 38 GLN B CA 1
ATOM 2072 C C . GLN B 1 38 ? -52.554 -39.249 -60.700 1.00 31.71 38 GLN B C 1
ATOM 2073 O O . GLN B 1 38 ? -52.708 -38.068 -61.026 1.00 34.76 38 GLN B O 1
ATOM 2079 N N . GLN B 1 39 ? -51.436 -39.704 -60.136 1.00 33.30 39 GLN B N 1
ATOM 2080 C CA . GLN B 1 39 ? -50.278 -38.828 -59.978 1.00 35.04 39 GLN B CA 1
ATOM 2081 C C . GLN B 1 39 ? -49.039 -39.599 -60.407 1.00 32.09 39 GLN B C 1
ATOM 2082 O O . GLN B 1 39 ? -48.580 -40.506 -59.706 1.00 32.28 39 GLN B O 1
ATOM 2088 N N . ARG B 1 40 ? -48.502 -39.220 -61.530 1.00 37.14 40 ARG B N 1
ATOM 2089 C CA . ARG B 1 40 ? -47.246 -39.735 -62.026 1.00 36.39 40 ARG B CA 1
ATOM 2090 C C . ARG B 1 40 ? -46.081 -39.116 -61.264 1.00 36.84 40 ARG B C 1
ATOM 2091 O O . ARG B 1 40 ? -46.175 -37.976 -60.803 1.00 38.34 40 ARG B O 1
ATOM 2099 N N . PRO B 1 41 ? -44.958 -39.847 -61.143 1.00 37.97 41 PRO B N 1
ATOM 2100 C CA . PRO B 1 41 ? -43.784 -39.315 -60.422 1.00 37.80 41 PRO B CA 1
ATOM 2101 C C . PRO B 1 41 ? -43.369 -37.913 -60.860 1.00 37.90 41 PRO B C 1
ATOM 2102 O O . PRO B 1 41 ? -43.132 -37.662 -62.045 1.00 40.77 41 PRO B O 1
ATOM 2106 N N . GLY B 1 42 ? -43.286 -36.985 -59.914 1.00 37.66 42 GLY B N 1
ATOM 2107 C CA . GLY B 1 42 ? -42.865 -35.640 -60.222 1.00 35.33 42 GLY B CA 1
ATOM 2108 C C . GLY B 1 42 ? -43.943 -34.739 -60.789 1.00 40.24 42 GLY B C 1
ATOM 2109 O O . GLY B 1 42 ? -43.647 -33.588 -61.131 1.00 43.62 42 GLY B O 1
ATOM 2110 N N . CYS B 1 43 ? -45.183 -35.203 -60.884 1.00 44.52 43 CYS B N 1
ATOM 2111 C CA . CYS B 1 43 ? -46.245 -34.442 -61.523 1.00 37.66 43 CYS B CA 1
ATOM 2112 C C . CYS B 1 43 ? -47.304 -34.040 -60.509 1.00 35.77 43 CYS B C 1
ATOM 2113 O O . C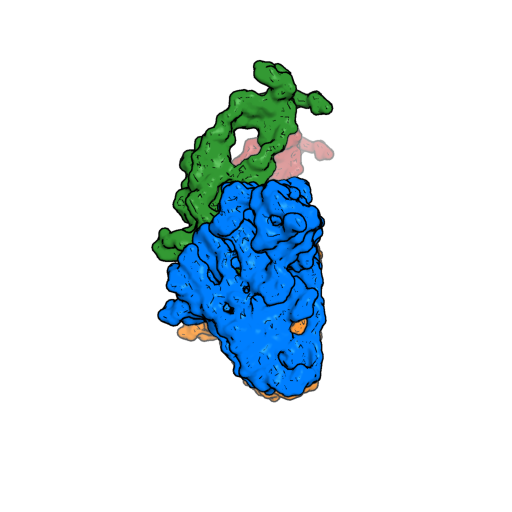YS B 1 43 ? -47.368 -34.557 -59.390 1.00 36.13 43 CYS B O 1
ATOM 2116 N N . SER B 1 44 ? -48.162 -33.122 -60.944 1.00 37.94 44 SER B N 1
ATOM 2117 C CA . SER B 1 44 ? -49.393 -32.814 -60.232 1.00 36.64 44 SER B CA 1
ATOM 2118 C C . SER B 1 44 ? -50.373 -33.976 -60.366 1.00 34.45 44 SER B C 1
ATOM 2119 O O . SER B 1 44 ? -50.342 -34.711 -61.353 1.00 36.66 44 SER B O 1
ATOM 2122 N N . PRO B 1 45 ? -51.281 -34.136 -59.414 1.00 35.79 45 PRO B N 1
ATOM 2123 C CA . PRO B 1 45 ? -52.343 -35.132 -59.588 1.00 37.36 45 PRO B CA 1
ATOM 2124 C C . PRO B 1 45 ? -53.316 -34.685 -60.658 1.00 36.00 45 PRO B C 1
ATOM 2125 O O . PRO B 1 45 ? -53.481 -33.494 -60.929 1.00 38.70 45 PRO B O 1
ATOM 2129 N N . THR B 1 46 ? -53.955 -35.657 -61.291 1.00 38.62 46 THR B N 1
ATOM 2130 C CA . THR B 1 46 ? -55.042 -35.333 -62.194 1.00 30.46 46 THR B CA 1
ATOM 2131 C C . THR B 1 46 ? -56.129 -36.384 -62.029 1.00 33.88 46 THR B C 1
ATOM 2132 O O . THR B 1 46 ? -55.862 -37.563 -61.761 1.00 29.87 46 THR B O 1
ATOM 2136 N N . ILE B 1 47 ? -57.364 -35.930 -62.178 1.00 33.47 47 ILE B N 1
ATOM 2137 C CA . ILE B 1 47 ? -58.515 -36.771 -61.919 1.00 32.19 47 ILE B CA 1
ATOM 2138 C C . ILE B 1 47 ? -58.703 -37.734 -63.081 1.00 30.62 47 ILE B C 1
ATOM 2139 O O . ILE B 1 47 ? -58.619 -37.348 -64.250 1.00 30.64 47 ILE B O 1
ATOM 2144 N N . VAL B 1 48 ? -58.943 -39.003 -62.758 1.00 34.50 48 VAL B N 1
ATOM 2145 C CA . VAL B 1 48 ? -59.380 -39.969 -63.745 1.00 33.55 48 VAL B CA 1
ATOM 2146 C C . VAL B 1 48 ? -60.844 -40.356 -63.562 1.00 30.69 48 VAL B C 1
ATOM 2147 O O . VAL B 1 48 ? -61.494 -40.727 -64.544 1.00 33.90 48 VAL B O 1
ATOM 2151 N N . ILE B 1 49 ? -61.378 -40.285 -62.344 1.00 33.88 49 ILE B N 1
ATOM 2152 C CA . ILE B 1 49 ? -62.774 -40.616 -62.055 1.00 27.57 49 ILE B CA 1
ATOM 2153 C C . ILE B 1 49 ? -63.295 -39.653 -61.000 1.00 30.25 49 ILE B C 1
ATOM 2154 O O . ILE B 1 49 ? -62.665 -39.477 -59.952 1.00 33.11 49 ILE B O 1
ATOM 2159 N N . PHE B 1 50 ? -64.451 -39.049 -61.250 1.00 30.72 50 PHE B N 1
ATOM 2160 C CA . PHE B 1 50 ? -65.131 -38.288 -60.219 1.00 28.32 50 PHE B CA 1
ATOM 2161 C C . PHE B 1 50 ? -66.586 -38.749 -60.126 1.00 28.81 50 PHE B C 1
ATOM 2162 O O . PHE B 1 50 ? -67.124 -39.381 -61.036 1.00 31.72 50 PHE B O 1
ATOM 2170 N N . ALA B 1 51 ? -67.204 -38.454 -58.992 1.00 23.12 51 ALA B N 1
ATOM 2171 C CA . ALA B 1 51 ? -68.589 -38.835 -58.718 1.00 31.80 51 ALA B CA 1
ATOM 2172 C C . ALA B 1 51 ? -68.813 -40.336 -58.928 1.00 33.87 51 ALA B C 1
ATOM 2173 O O . ALA B 1 51 ? -69.740 -40.759 -59.629 1.00 29.44 51 ALA B O 1
ATOM 2175 N N . ASN B 1 52 ? -67.940 -41.142 -58.304 1.00 30.97 52 ASN B N 1
ATOM 2176 C CA . ASN B 1 52 ? -68.016 -42.601 -58.283 1.00 25.30 52 ASN B CA 1
ATOM 2177 C C . ASN B 1 52 ? -67.591 -43.233 -59.597 1.00 29.53 52 ASN B C 1
ATOM 2178 O O . ASN B 1 52 ? -66.804 -44.186 -59.599 1.00 31.13 52 ASN B O 1
ATOM 2183 N N . ASN B 1 53 ? -68.137 -42.745 -60.714 1.00 30.60 53 ASN B N 1
ATOM 2184 C CA . ASN B 1 53 ? -67.917 -43.417 -61.988 1.00 26.80 53 ASN B CA 1
ATOM 2185 C C . ASN B 1 53 ? -67.907 -42.487 -63.195 1.00 30.45 53 ASN B C 1
ATOM 2186 O O . ASN B 1 53 ? -68.041 -42.991 -64.315 1.00 35.98 53 ASN B O 1
ATOM 2191 N N . GLN B 1 54 ? -67.794 -41.166 -63.025 1.00 33.37 54 GLN B N 1
ATOM 2192 C CA . GLN B 1 54 ? -67.772 -40.225 -64.142 1.00 32.13 54 GLN B CA 1
ATOM 2193 C C . GLN B 1 54 ? -66.346 -40.005 -64.626 1.00 37.28 54 GLN B C 1
ATOM 2194 O O . GLN B 1 54 ? -65.426 -39.807 -63.828 1.00 37.16 54 GLN B O 1
ATOM 2200 N N . ARG B 1 55 ? -66.181 -39.974 -65.940 1.00 39.72 55 ARG B N 1
ATOM 2201 C CA . ARG B 1 55 ? -64.874 -39.911 -66.558 1.00 36.32 55 ARG B CA 1
ATOM 2202 C C . ARG B 1 55 ? -64.713 -38.565 -67.238 1.00 41.70 55 ARG B C 1
ATOM 2203 O O . ARG B 1 55 ? -65.552 -38.210 -68.078 1.00 42.31 55 ARG B O 1
ATOM 2211 N N . PRO B 1 56 ? -63.702 -37.772 -66.889 1.00 40.04 56 PRO B N 1
ATOM 2212 C CA . PRO B 1 56 ? -63.503 -36.485 -67.560 1.00 45.76 56 PRO B CA 1
ATOM 2213 C C . PRO B 1 56 ? -63.135 -36.669 -69.021 1.00 50.02 56 PRO B C 1
ATOM 2214 O O . PRO B 1 56 ? -62.670 -37.731 -69.452 1.00 47.11 56 PRO B O 1
ATOM 2218 N N . SER B 1 57 ? -63.334 -35.588 -69.778 1.00 45.02 57 SER B N 1
ATOM 2219 C CA . SER B 1 57 ? -62.894 -35.551 -71.164 1.00 48.72 57 SER B CA 1
ATOM 2220 C C . SER B 1 57 ? -61.385 -35.713 -71.220 1.00 50.57 57 SER B C 1
ATOM 2221 O O . SER B 1 57 ? -60.649 -35.076 -70.457 1.00 48.89 57 SER B O 1
ATOM 2223 N N . GLY B 1 58 ? -60.928 -36.561 -72.136 1.00 43.99 58 GLY B N 1
ATOM 2224 C CA . GLY B 1 58 ? -59.531 -36.851 -72.305 1.00 41.50 58 GLY B CA 1
ATOM 2225 C C . GLY B 1 58 ? -59.059 -38.114 -71.612 1.00 46.10 58 GLY B C 1
ATOM 2226 O O . GLY B 1 58 ? -57.968 -38.599 -71.928 1.00 52.75 58 GLY B O 1
ATOM 2227 N N . VAL B 1 59 ? -59.835 -38.657 -70.679 1.00 46.03 59 VAL B N 1
ATOM 2228 C CA . VAL B 1 59 ? -59.479 -39.897 -69.995 1.00 42.56 59 VAL B CA 1
ATOM 2229 C C . VAL B 1 59 ? -60.109 -41.059 -70.757 1.00 40.21 59 VAL B C 1
ATOM 2230 O O . VAL B 1 59 ? -61.333 -41.050 -70.975 1.00 39.71 59 VAL B O 1
ATOM 2234 N N . PRO B 1 60 ? -59.324 -42.040 -71.196 1.00 35.27 60 PRO B N 1
ATOM 2235 C CA . PRO B 1 60 ? -59.872 -43.150 -71.980 1.00 35.36 60 PRO B CA 1
ATOM 2236 C C . PRO B 1 60 ? -60.814 -44.020 -71.172 1.00 41.34 60 PRO B C 1
ATOM 2237 O O . PRO B 1 60 ? -60.745 -44.086 -69.942 1.00 37.66 60 PRO B O 1
ATOM 2241 N N . ASP B 1 61 ? -61.707 -44.691 -71.879 1.00 40.66 61 ASP B N 1
ATOM 2242 C CA . ASP B 1 61 ? -62.655 -45.512 -71.152 1.00 40.54 61 ASP B CA 1
ATOM 2243 C C . ASP B 1 61 ? -62.003 -46.798 -70.591 1.00 38.57 61 ASP B C 1
ATOM 2244 O O . ASP B 1 61 ? -62.702 -47.662 -70.060 1.00 41.08 61 ASP B O 1
ATOM 2249 N N . ARG B 1 62 ? -60.679 -46.932 -70.715 1.00 37.10 62 ARG B N 1
ATOM 2250 C CA . ARG B 1 62 ? -59.982 -47.990 -70.002 1.00 40.17 62 ARG B CA 1
ATOM 2251 C C . ARG B 1 62 ? -60.070 -47.814 -68.493 1.00 37.08 62 ARG B C 1
ATOM 2252 O O . ARG B 1 62 ? -59.895 -48.793 -67.757 1.00 38.29 62 ARG B O 1
ATOM 2260 N N . PHE B 1 63 ? -60.362 -46.599 -68.027 1.00 37.18 63 PHE B N 1
ATOM 2261 C CA . PHE B 1 63 ? -60.575 -46.294 -66.621 1.00 30.88 63 PHE B CA 1
ATOM 2262 C C . PHE B 1 63 ? -62.061 -46.321 -66.312 1.00 37.19 63 PHE B C 1
ATOM 2263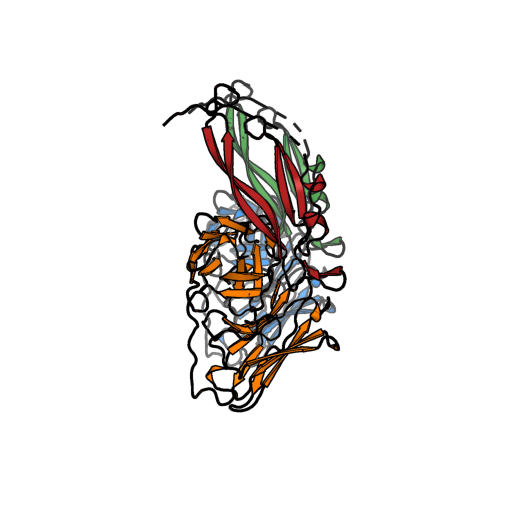 O O . PHE B 1 63 ? -62.850 -45.663 -67.003 1.00 40.51 63 PHE B O 1
ATOM 2271 N N . SER B 1 64 ? -62.446 -47.062 -65.274 1.00 28.23 64 SER B N 1
ATOM 2272 C CA . SER B 1 64 ? -63.822 -47.015 -64.801 1.00 35.75 64 SER B CA 1
ATOM 2273 C C . SER B 1 64 ? -63.844 -47.141 -63.286 1.00 33.31 64 SER B C 1
ATOM 2274 O O . SER B 1 64 ? -62.942 -47.711 -62.673 1.00 34.63 64 SER B O 1
ATOM 2277 N N . GLY B 1 65 ? -64.883 -46.600 -62.681 1.00 34.37 65 GLY B N 1
ATOM 2278 C CA . GLY B 1 65 ? -65.007 -46.624 -61.239 1.00 32.96 65 GLY B CA 1
ATOM 2279 C C . GLY B 1 65 ? -66.355 -47.176 -60.842 1.00 36.36 65 GLY B C 1
ATOM 2280 O O . GLY B 1 65 ? -67.320 -47.110 -61.599 1.00 31.17 65 GLY B O 1
ATOM 2281 N N . SER B 1 66 ? -66.398 -47.755 -59.644 1.00 34.54 66 SER B N 1
ATOM 2282 C CA . SER B 1 66 ? -67.629 -48.278 -59.073 1.00 36.69 66 SER B CA 1
ATOM 2283 C C . SER B 1 66 ? -67.513 -48.223 -57.559 1.00 36.33 66 SER B C 1
ATOM 2284 O O . SER B 1 66 ? -66.435 -47.983 -57.005 1.00 33.36 66 SER B O 1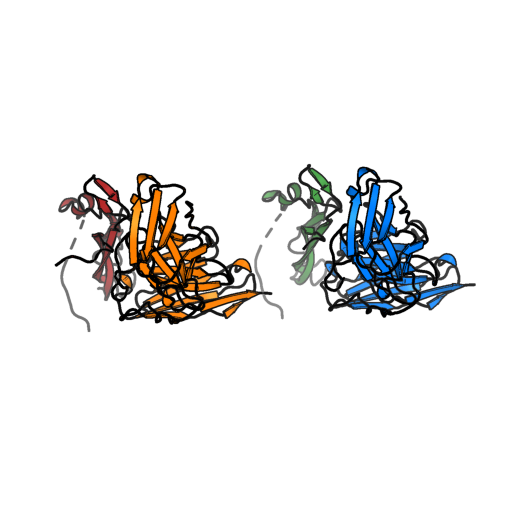
ATOM 2287 N N . ILE B 1 67 ? -68.646 -48.437 -56.900 1.00 32.35 67 ILE B N 1
ATOM 2288 C CA . ILE B 1 67 ? -68.752 -48.493 -55.450 1.00 30.98 67 ILE B CA 1
ATOM 2289 C C . ILE B 1 67 ? -69.518 -49.754 -55.084 1.00 34.11 67 ILE B C 1
ATOM 2290 O O . ILE B 1 67 ? -70.353 -50.236 -55.850 1.00 34.34 67 ILE B O 1
ATOM 2295 N N . ASP B 1 68 ? -69.217 -50.301 -53.911 1.00 40.20 68 ASP B N 1
ATOM 2296 C CA . ASP B 1 68 ? -69.890 -51.483 -53.376 1.00 34.65 68 ASP B CA 1
ATOM 2297 C C . ASP B 1 68 ? -70.363 -51.102 -51.987 1.00 36.28 68 ASP B C 1
ATOM 2298 O O . ASP B 1 68 ? -69.585 -51.161 -51.032 1.00 39.34 68 ASP B O 1
ATOM 2303 N N . SER B 1 69 ? -71.642 -50.740 -51.894 1.00 35.67 69 SER B N 1
ATOM 2304 C CA . SER B 1 69 ? -72.207 -50.253 -50.644 1.00 39.25 69 SER B CA 1
ATOM 2305 C C . SER B 1 69 ? -72.090 -51.282 -49.537 1.00 42.69 69 SER B C 1
ATOM 2306 O O . SER B 1 69 ? -71.921 -50.924 -48.363 1.00 45.08 69 SER B O 1
ATOM 2309 N N . SER B 1 70 ? -72.147 -52.562 -49.901 1.00 42.16 70 SER B N 1
ATOM 2310 C CA . SER B 1 70 ? -72.197 -53.638 -48.924 1.00 45.11 70 SER B CA 1
ATOM 2311 C C . SER B 1 70 ? -70.858 -53.826 -48.210 1.00 45.99 70 SER B C 1
ATOM 2312 O O . SER B 1 70 ? -70.830 -54.181 -47.026 1.00 46.96 70 SER B O 1
ATOM 2315 N N . SER B 1 71 ? -69.743 -53.596 -48.899 1.00 44.31 71 SER B N 1
ATOM 2316 C CA . SER B 1 71 ? -68.426 -53.645 -48.278 1.00 37.61 71 SER B CA 1
ATOM 2317 C C . SER B 1 71 ? -67.878 -52.266 -47.944 1.00 39.44 71 SER B C 1
ATOM 2318 O O . SER B 1 71 ? -66.719 -52.163 -47.531 1.00 38.46 71 SER B O 1
ATOM 2321 N N . ASN B 1 72 ? -68.671 -51.204 -48.156 1.00 38.08 72 ASN B N 1
ATOM 2322 C CA . ASN B 1 72 ? -68.262 -49.830 -47.877 1.00 36.09 72 ASN B CA 1
ATOM 2323 C C . ASN B 1 72 ? -66.958 -49.492 -48.610 1.00 35.42 72 ASN B C 1
ATOM 2324 O O . ASN B 1 72 ? -66.029 -48.908 -48.046 1.00 32.92 72 ASN B O 1
ATOM 2329 N N . SER B 1 73 ? -66.895 -49.866 -49.887 1.00 30.52 73 SER B N 1
ATOM 2330 C CA . SER B 1 73 ? -65.661 -49.750 -50.640 1.00 31.70 73 SER B CA 1
ATOM 2331 C C . SER B 1 73 ? -65.949 -49.240 -52.042 1.00 30.33 73 SER B C 1
ATOM 2332 O O . SER B 1 73 ? -67.059 -49.371 -52.562 1.00 35.33 73 SER B O 1
ATOM 2335 N N . ALA B 1 74 ? -64.933 -48.627 -52.645 1.00 32.60 74 ALA B N 1
ATOM 2336 C CA . ALA B 1 74 ? -64.993 -48.207 -54.036 1.00 30.68 74 ALA B CA 1
ATOM 2337 C C . ALA B 1 74 ? -63.804 -48.820 -54.758 1.00 29.11 74 ALA B C 1
ATOM 2338 O O . ALA B 1 74 ? -62.850 -49.276 -54.128 1.00 32.14 74 ALA B O 1
ATOM 2340 N N . SER B 1 75 ? -63.890 -48.896 -56.084 1.00 31.06 75 SER B N 1
ATOM 2341 C CA . SER B 1 75 ? -62.843 -49.550 -56.859 1.00 31.03 75 SER B CA 1
ATOM 2342 C C . SER B 1 75 ? -62.581 -48.784 -58.139 1.00 32.86 75 SER B C 1
ATOM 2343 O O . SER B 1 75 ? -63.504 -48.238 -58.745 1.00 28.82 75 SER B O 1
ATOM 2346 N N . LEU B 1 76 ? -61.308 -48.706 -58.510 1.00 28.72 76 LEU B N 1
ATOM 2347 C CA . LEU B 1 76 ? -60.880 -48.218 -59.809 1.00 28.44 76 LEU B CA 1
ATOM 2348 C C . LEU B 1 76 ? -60.402 -49.401 -60.635 1.00 31.10 76 LEU B C 1
ATOM 2349 O O . LEU B 1 76 ? -59.570 -50.190 -60.175 1.00 35.05 76 LEU B O 1
ATOM 2354 N N . THR B 1 77 ? -60.898 -49.510 -61.856 1.00 30.92 77 THR B N 1
ATOM 2355 C CA . THR B 1 77 ? -60.502 -50.581 -62.751 1.00 29.11 77 THR B CA 1
ATOM 2356 C C . THR B 1 77 ? -59.847 -49.982 -63.978 1.00 29.85 77 THR B C 1
ATOM 2357 O O . THR B 1 77 ? -60.408 -49.072 -64.595 1.00 35.97 77 THR B O 1
ATOM 2361 N N . ILE B 1 78 ? -58.665 -50.488 -64.325 1.00 29.81 78 ILE B N 1
ATOM 2362 C CA . ILE B 1 78 ? -57.935 -50.079 -65.517 1.00 31.80 78 ILE B CA 1
ATOM 2363 C C . ILE B 1 78 ? -57.811 -51.296 -66.422 1.00 32.84 78 ILE B C 1
ATOM 2364 O O . ILE B 1 78 ? -57.067 -52.236 -66.115 1.00 34.77 78 ILE B O 1
ATOM 2369 N N . SER B 1 79 ? -58.510 -51.277 -67.544 1.00 32.28 79 SER B N 1
ATOM 2370 C CA . SER B 1 79 ? -58.343 -52.329 -68.530 1.00 36.03 79 SER B CA 1
ATOM 2371 C C . SER B 1 79 ? -57.220 -51.978 -69.500 1.00 35.39 79 SER B C 1
ATOM 2372 O O . SER B 1 79 ? -56.825 -50.820 -69.639 1.00 39.31 79 SER B O 1
ATOM 2375 N N . GLY B 1 80 ? -56.702 -53.005 -70.170 1.00 43.37 80 GLY B N 1
ATOM 2376 C CA . GLY B 1 80 ? -55.675 -52.842 -71.191 1.00 43.73 80 GLY B CA 1
ATOM 2377 C C . GLY B 1 80 ? -54.454 -52.072 -70.724 1.00 43.87 80 GLY B C 1
ATOM 2378 O O . GLY B 1 80 ? -53.995 -51.147 -71.399 1.00 43.32 80 GLY B O 1
ATOM 2379 N N . LEU B 1 81 ? -53.900 -52.488 -69.589 1.00 41.23 81 LEU B N 1
ATOM 2380 C CA . LEU B 1 81 ? -52.861 -51.730 -68.907 1.00 41.83 81 LEU B CA 1
ATOM 2381 C C . LEU B 1 81 ? -51.704 -51.381 -69.838 1.00 42.52 81 LEU B C 1
ATOM 2382 O O . LEU B 1 81 ? -51.136 -52.251 -70.498 1.00 44.24 81 LEU B O 1
ATOM 2387 N N . LYS B 1 82 ? -51.352 -50.098 -69.870 1.00 42.21 82 LYS B N 1
ATOM 2388 C CA . LYS B 1 82 ? -50.210 -49.583 -70.612 1.00 42.87 82 LYS B CA 1
ATOM 2389 C C . LYS B 1 82 ? -49.170 -49.029 -69.645 1.00 44.19 82 LYS B C 1
ATOM 2390 O O . LYS B 1 82 ? -49.484 -48.637 -68.517 1.00 41.71 82 LYS B O 1
ATOM 2394 N N . THR B 1 83 ? -47.914 -48.997 -70.097 1.00 45.36 83 THR B N 1
ATOM 2395 C CA . THR B 1 83 ? -46.834 -48.530 -69.228 1.00 48.37 83 THR B CA 1
ATOM 2396 C C . THR B 1 83 ? -47.056 -47.100 -68.745 1.00 43.67 83 THR B C 1
ATOM 2397 O O . THR B 1 83 ? -46.642 -46.752 -67.634 1.00 43.67 83 THR B O 1
ATOM 2401 N N . GLU B 1 84 ? -47.714 -46.258 -69.539 1.00 43.05 84 GLU B N 1
ATOM 2402 C CA . GLU B 1 84 ? -47.969 -44.907 -69.056 1.00 49.97 84 GLU B CA 1
ATOM 2403 C C . GLU B 1 84 ? -48.989 -44.868 -67.924 1.00 42.60 84 GLU B C 1
ATOM 2404 O O . GLU B 1 84 ? -49.166 -43.808 -67.315 1.00 43.32 84 GLU B O 1
ATOM 2410 N N . ASP B 1 85 ? -49.668 -45.979 -67.633 1.00 38.22 85 ASP B N 1
ATOM 2411 C CA . ASP B 1 85 ? -50.555 -46.033 -66.475 1.00 40.62 85 ASP B CA 1
ATOM 2412 C C . ASP B 1 85 ? -49.793 -46.197 -65.171 1.00 39.30 85 ASP B C 1
ATOM 2413 O O . ASP B 1 85 ? -50.398 -46.106 -64.093 1.00 37.18 85 ASP B O 1
ATOM 2418 N N . GLU B 1 86 ? -48.493 -46.454 -65.243 1.00 37.33 86 GLU B N 1
ATOM 2419 C CA . GLU B 1 86 ? -47.690 -46.546 -64.037 1.00 38.14 86 GLU B CA 1
ATOM 2420 C C . GLU B 1 86 ? -47.724 -45.218 -63.295 1.00 36.84 86 GLU B C 1
ATOM 2421 O O . GLU B 1 86 ? -47.322 -44.186 -63.834 1.00 38.83 86 GLU B O 1
ATOM 2427 N N . ALA B 1 87 ? -48.235 -45.244 -62.067 1.00 35.64 87 ALA B N 1
ATOM 2428 C CA . ALA B 1 87 ? -48.495 -44.032 -61.309 1.00 37.03 87 ALA B CA 1
ATOM 2429 C C . ALA B 1 87 ? -48.989 -44.390 -59.925 1.00 30.83 87 ALA B C 1
ATOM 2430 O O . ALA B 1 87 ? -49.158 -45.566 -59.592 1.00 31.88 87 ALA B O 1
ATOM 2432 N N . ASP B 1 88 ? -49.203 -43.368 -59.123 1.00 29.35 88 ASP B N 1
ATOM 2433 C CA . ASP B 1 88 ? -49.803 -43.492 -57.811 1.00 34.38 88 ASP B CA 1
ATOM 2434 C C . ASP B 1 88 ? -51.268 -43.065 -57.931 1.00 33.64 88 ASP B C 1
ATOM 2435 O O . ASP B 1 88 ? -51.555 -41.971 -58.426 1.00 33.81 88 ASP B O 1
ATOM 2440 N N . TYR B 1 89 ? -52.190 -43.928 -57.525 1.00 33.01 89 TYR B N 1
ATOM 2441 C CA . TYR B 1 89 ? -53.615 -43.626 -57.622 1.00 29.43 89 TYR B CA 1
ATOM 2442 C C . TYR B 1 89 ? -54.214 -43.445 -56.237 1.00 27.06 89 TYR B C 1
ATOM 2443 O O . TYR B 1 89 ? -54.092 -44.327 -55.384 1.00 34.66 89 TYR B O 1
ATOM 2452 N N . TYR B 1 90 ? -54.908 -42.330 -56.042 1.00 31.19 90 TYR B N 1
ATOM 2453 C CA . TYR B 1 90 ? -55.507 -41.964 -54.767 1.00 31.42 90 TYR B CA 1
ATOM 2454 C C . TYR B 1 90 ? -57.026 -41.979 -54.880 1.00 32.85 90 TYR B C 1
ATOM 2455 O O . TYR B 1 90 ? -57.588 -41.341 -55.777 1.00 30.93 90 TYR B O 1
ATOM 2464 N N . CYS B 1 91 ? -57.685 -42.693 -53.966 1.00 31.72 91 CYS B N 1
ATOM 2465 C CA . CYS B 1 91 ? -59.112 -42.523 -53.774 1.00 35.51 91 CYS B CA 1
ATOM 2466 C C . CYS B 1 91 ? -59.321 -41.381 -52.796 1.00 30.96 91 CYS B C 1
ATOM 2467 O O . CYS B 1 91 ? -58.452 -41.070 -51.978 1.00 27.64 91 CYS B O 1
ATOM 2470 N N . GLN B 1 92 ? -60.490 -40.759 -52.889 1.00 28.95 92 GLN B N 1
ATOM 2471 C CA . GLN B 1 92 ? -60.795 -39.606 -52.062 1.00 27.76 92 GLN B CA 1
ATOM 2472 C C . GLN B 1 92 ? -62.311 -39.474 -51.937 1.00 27.67 92 GLN B C 1
ATOM 2473 O O . GLN B 1 92 ? -63.033 -39.658 -52.919 1.00 30.00 92 GLN B O 1
ATOM 2479 N N . THR B 1 93 ? -62.788 -39.172 -50.735 1.00 27.81 93 THR B N 1
ATOM 2480 C CA . THR B 1 93 ? -64.201 -38.822 -50.554 1.00 26.66 93 THR B CA 1
ATOM 2481 C C . THR B 1 93 ? -64.301 -37.831 -49.393 1.00 27.05 93 THR B C 1
ATOM 2482 O O . THR B 1 93 ? -63.330 -37.140 -49.061 1.00 27.43 93 THR B O 1
ATOM 2486 N N . TYR B 1 94 ? -65.487 -37.700 -48.814 1.00 26.91 94 TYR B N 1
ATOM 2487 C CA . TYR B 1 94 ? -65.724 -36.649 -47.842 1.00 27.80 94 TYR B CA 1
ATOM 2488 C C . TYR B 1 94 ? -66.865 -37.076 -46.923 1.00 30.07 94 TYR B C 1
ATOM 2489 O O . TYR B 1 94 ? -67.475 -38.135 -47.103 1.00 31.92 94 TYR B O 1
ATOM 2498 N N . ASP B 1 95 ? -67.137 -36.236 -45.923 1.00 31.07 95 ASP B N 1
ATOM 2499 C CA . ASP B 1 95 ? -68.308 -36.286 -45.057 1.00 30.79 95 ASP B CA 1
ATOM 2500 C C . ASP B 1 95 ? -68.806 -34.833 -45.025 1.00 30.58 95 ASP B C 1
ATOM 2501 O O . ASP B 1 95 ? -68.303 -34.034 -45.817 1.00 31.64 95 ASP B O 1
ATOM 2506 N N . PRO B 1 96 ? -69.775 -34.432 -44.187 1.00 30.04 96 PRO B N 1
ATOM 2507 C CA . PRO B 1 96 ? -70.271 -33.044 -44.277 1.00 31.09 96 PRO B CA 1
ATOM 2508 C C . PRO B 1 96 ? -69.219 -31.968 -44.048 1.00 35.92 96 PRO B C 1
ATOM 2509 O O . PRO B 1 96 ? -69.423 -30.819 -44.473 1.00 35.23 96 PRO B O 1
ATOM 2513 N N . TYR B 1 97 ? -68.096 -32.291 -43.419 1.00 37.67 97 TYR B N 1
ATOM 2514 C CA . TYR B 1 97 ? -67.082 -31.283 -43.138 1.00 36.20 97 TYR B CA 1
ATOM 2515 C C . TYR B 1 97 ? -65.724 -31.625 -43.739 1.00 36.18 97 TYR B C 1
ATOM 2516 O O . TYR B 1 97 ? -65.171 -30.830 -44.505 1.00 29.68 97 TYR B O 1
ATOM 2525 N N . SER B 1 98 ? -65.178 -32.796 -43.438 1.00 34.54 98 SER B N 1
ATOM 2526 C CA . SER B 1 98 ? -63.803 -33.110 -43.804 1.00 32.70 98 SER B CA 1
ATOM 2527 C C . SER B 1 98 ? -63.716 -33.787 -45.171 1.00 34.76 98 SER B C 1
ATOM 2528 O O . SER B 1 98 ? -64.645 -34.453 -45.640 1.00 33.43 98 SER B O 1
ATOM 2531 N N . VAL B 1 99 ? -62.552 -33.644 -45.779 1.00 28.73 99 VAL B N 1
ATOM 2532 C CA . VAL B 1 99 ? -62.207 -34.292 -47.029 1.00 26.71 99 VAL B CA 1
ATOM 2533 C C . VAL B 1 99 ? -61.055 -35.213 -46.694 1.00 29.99 99 VAL B C 1
ATOM 2534 O O . VAL B 1 99 ? -60.176 -34.833 -45.914 1.00 28.11 99 VAL B O 1
ATOM 2538 N N . VAL B 1 100 ? -61.085 -36.438 -47.225 1.00 29.15 100 VAL B N 1
ATOM 2539 C CA . VAL B 1 100 ? -60.105 -37.458 -46.874 1.00 27.73 100 VAL B CA 1
ATOM 2540 C C . VAL B 1 100 ? -59.594 -38.111 -48.144 1.00 30.87 100 VAL B C 1
ATOM 2541 O O . VAL B 1 100 ? -60.385 -38.518 -49.004 1.00 29.53 100 VAL B O 1
ATOM 2545 N N . PHE B 1 101 ? -58.277 -38.220 -48.243 1.00 25.50 101 PHE B N 1
ATOM 2546 C CA . PHE B 1 101 ? -57.595 -38.982 -49.276 1.00 29.23 101 PHE B CA 1
ATOM 2547 C C . PHE B 1 101 ? -57.129 -40.305 -48.680 1.00 33.57 101 PHE B C 1
ATOM 2548 O O . PHE B 1 101 ? -56.755 -40.364 -47.507 1.00 34.59 101 PHE B O 1
ATOM 2556 N N . GLY B 1 102 ? -57.188 -41.367 -49.477 1.00 30.66 102 GLY B N 1
ATOM 2557 C CA . GLY B 1 102 ? -56.489 -42.585 -49.126 1.00 32.05 102 GLY B CA 1
ATOM 2558 C C . GLY B 1 102 ? -54.973 -42.405 -49.193 1.00 30.49 102 GLY B C 1
ATOM 2559 O O . GLY B 1 102 ? -54.439 -41.372 -49.608 1.00 26.72 102 GLY B O 1
ATOM 2560 N N . GLY B 1 103 ? -54.261 -43.442 -48.758 1.00 31.70 103 GLY B N 1
ATOM 2561 C CA . GLY B 1 103 ? -52.812 -43.342 -48.734 1.00 30.10 103 GLY B CA 1
ATOM 2562 C C . GLY B 1 103 ? -52.152 -43.372 -50.096 1.00 32.05 103 GLY B C 1
ATOM 2563 O O . GLY B 1 103 ? -50.963 -43.067 -50.184 1.00 34.42 103 GLY B O 1
ATOM 2564 N N . GLY B 1 104 ? -52.879 -43.708 -51.157 1.00 34.30 104 GLY B N 1
ATOM 2565 C CA . GLY B 1 104 ? -52.236 -43.854 -52.453 1.00 30.94 104 GLY B CA 1
ATOM 2566 C C . GLY B 1 104 ? -51.748 -45.271 -52.705 1.00 33.18 104 GLY B C 1
ATOM 2567 O O . GLY B 1 104 ? -51.170 -45.912 -51.818 1.00 26.07 104 GLY B O 1
ATOM 2568 N N . THR B 1 105 ? -52.035 -45.794 -53.896 1.00 33.52 105 THR B N 1
ATOM 2569 C CA . THR B 1 105 ? -51.577 -47.112 -54.322 1.00 35.74 105 THR B CA 1
ATOM 2570 C C . THR B 1 105 ? -50.622 -46.926 -55.488 1.00 33.83 105 THR B C 1
ATOM 2571 O O . THR B 1 105 ? -51.011 -46.396 -56.532 1.00 32.68 105 THR B O 1
ATOM 2575 N N . LYS B 1 106 ? -49.391 -47.370 -55.319 1.00 32.45 106 LYS B N 1
ATOM 2576 C CA . LYS B 1 106 ? -48.417 -47.284 -56.394 1.00 33.91 106 LYS B CA 1
ATOM 2577 C C . LYS B 1 106 ? -48.630 -48.460 -57.324 1.00 30.46 106 LYS B C 1
ATOM 2578 O O . LYS B 1 106 ? -48.537 -49.619 -56.896 1.00 29.72 106 LYS B O 1
ATOM 2584 N N . LEU B 1 107 ? -48.965 -48.165 -58.577 1.00 28.51 107 LEU B N 1
ATOM 2585 C CA . LEU B 1 107 ? -49.227 -49.193 -59.576 1.00 32.60 107 LEU B CA 1
ATOM 2586 C C . LEU B 1 107 ? -47.972 -49.407 -60.416 1.00 29.65 107 LEU B C 1
ATOM 2587 O O . LEU B 1 107 ? -47.514 -48.484 -61.093 1.00 32.90 107 LEU B O 1
ATOM 2592 N N . THR B 1 108 ? -47.448 -50.626 -60.407 1.00 34.08 108 THR B N 1
ATOM 2593 C CA . THR B 1 108 ? -46.320 -51.010 -61.252 1.00 38.08 108 THR B CA 1
ATOM 2594 C C . THR B 1 108 ? -46.833 -51.839 -62.418 1.00 38.77 108 THR B C 1
ATOM 2595 O O . THR B 1 108 ? -47.535 -52.833 -62.211 1.00 37.44 108 THR B O 1
ATOM 2599 N N . VAL B 1 109 ? -46.477 -51.447 -63.633 1.00 35.08 109 VAL B N 1
ATOM 2600 C CA . VAL B 1 109 ? -46.729 -52.256 -64.818 1.00 39.55 109 VAL B CA 1
ATOM 2601 C C . VAL B 1 109 ? -45.448 -53.034 -65.094 1.00 43.42 109 VAL B C 1
ATOM 2602 O O . VAL B 1 109 ? -44.443 -52.447 -65.512 1.00 47.57 109 VAL B O 1
ATOM 2606 N N . LEU B 1 110 ? -45.468 -54.346 -64.836 1.00 49.46 110 LEU B N 1
ATOM 2607 C CA . LEU B 1 110 ? -44.254 -55.141 -64.983 1.00 51.17 110 LEU B CA 1
ATOM 2608 C C . LEU B 1 110 ? -43.732 -55.047 -66.407 1.00 50.01 110 LEU B C 1
ATOM 2609 O O . LEU B 1 110 ? -44.489 -54.882 -67.366 1.00 56.04 110 LEU B O 1
ATOM 2614 N N . GLY B 1 111 ? -42.419 -55.161 -66.533 1.00 60.34 111 GLY B N 1
ATOM 2615 C CA . GLY B 1 111 ? -41.725 -54.813 -67.744 1.00 64.88 111 GLY B CA 1
ATOM 2616 C C . GLY B 1 111 ? -41.023 -53.472 -67.668 1.00 68.53 111 GLY B C 1
ATOM 2617 O O . GLY B 1 111 ? -40.132 -53.205 -68.483 1.00 69.13 111 GLY B O 1
ATOM 2618 N N . GLY B 1 112 ? -41.398 -52.625 -66.707 1.00 68.70 112 GLY B N 1
ATOM 2619 C CA . GLY B 1 112 ? -40.662 -51.397 -66.464 1.00 71.53 112 GLY B CA 1
ATOM 2620 C C . GLY B 1 112 ? -41.018 -50.242 -67.373 1.00 79.33 112 GLY B C 1
ATOM 2621 O O . GLY B 1 112 ? -41.601 -49.239 -66.943 1.00 75.95 112 GLY B O 1
ATOM 2622 N N . SER B 1 113 ? -40.649 -50.382 -68.647 1.00 81.85 113 SER B N 1
ATOM 2623 C CA . SER B 1 113 ? -40.762 -49.310 -69.622 1.00 84.48 113 SER B CA 1
ATOM 2624 C C . SER B 1 113 ? -41.281 -49.878 -70.938 1.00 85.79 113 SER B C 1
ATOM 2625 O O . SER B 1 113 ? -41.565 -51.078 -71.064 1.00 80.52 113 SER B O 1
ATOM 2628 N N . GLY B 1 114 ? -41.402 -48.988 -71.921 1.00 83.79 114 GLY B N 1
ATOM 2629 C CA . GLY B 1 114 ? -42.006 -49.282 -73.205 1.00 85.92 114 GLY B CA 1
ATOM 2630 C C . GLY B 1 114 ? -43.074 -48.236 -73.433 1.00 81.30 114 GLY B C 1
ATOM 2631 O O . GLY B 1 114 ? -44.137 -48.509 -74.002 1.00 81.12 114 GLY B O 1
ATOM 2632 N N . GLY B 1 115 ? -42.770 -47.030 -72.972 1.00 79.23 115 GLY B N 1
ATOM 2633 C CA . GLY B 1 115 ? -43.717 -45.935 -72.925 1.00 78.64 115 GLY B CA 1
ATOM 2634 C C . GLY B 1 115 ? -43.204 -44.886 -71.953 1.00 83.90 115 GLY B C 1
ATOM 2635 O O . GLY B 1 115 ? -42.063 -44.950 -71.492 1.00 88.32 115 GLY B O 1
ATOM 2636 N N . SER B 1 116 ? -44.069 -43.916 -71.649 1.00 76.94 116 SER B N 1
ATOM 2637 C CA . SER B 1 116 ? -43.660 -42.869 -70.715 1.00 78.17 116 SER B CA 1
ATOM 2638 C C . SER B 1 116 ? -44.842 -42.277 -69.949 1.00 77.15 116 SER B C 1
ATOM 2639 O O . SER B 1 116 ? -45.138 -42.715 -68.831 1.00 75.89 116 SER B O 1
ATOM 2642 N N . GLY B 1 117 ? -45.504 -41.268 -70.514 1.00 72.32 117 GLY B N 1
ATOM 2643 C CA . GLY B 1 117 ? -46.568 -40.599 -69.796 1.00 62.22 117 GLY B CA 1
ATOM 2644 C C . GLY B 1 117 ? -46.604 -39.090 -69.954 1.00 70.01 117 GLY B C 1
ATOM 2645 O O . GLY B 1 117 ? -47.330 -38.571 -70.809 1.00 71.08 117 GLY B O 1
ATOM 2646 N N . GLY B 1 118 ? -45.841 -38.372 -69.137 1.00 67.51 118 GLY B N 1
ATOM 2647 C CA . GLY B 1 118 ? -45.889 -36.924 -69.133 1.00 60.89 118 GLY B CA 1
ATOM 2648 C C . GLY B 1 118 ? -46.848 -36.384 -68.084 1.00 55.07 118 GLY B C 1
ATOM 2649 O O . GLY B 1 118 ? -47.759 -37.068 -67.614 1.00 56.79 118 GLY B O 1
ATOM 2650 N N . CYS B 1 119 ? -46.623 -35.122 -67.704 1.00 42.59 119 CYS B N 1
ATOM 2651 C CA . CYS B 1 119 ? -47.417 -34.497 -66.658 1.00 44.13 119 CYS B CA 1
ATOM 2652 C C . CYS B 1 119 ? -48.628 -33.767 -67.225 1.00 55.95 119 CYS B C 1
ATOM 2653 O O . CYS B 1 119 ? -48.630 -33.336 -68.384 1.00 55.60 119 CYS B O 1
ATOM 2656 N N . PRO B 1 120 ? -49.667 -33.576 -66.413 1.00 55.20 120 PRO B N 1
ATOM 2657 C CA . PRO B 1 120 ? -50.800 -32.763 -66.845 1.00 54.68 120 PRO B CA 1
ATOM 2658 C C . PRO B 1 120 ? -50.388 -31.307 -66.940 1.00 57.03 120 PRO B C 1
ATOM 2659 O O . PRO B 1 120 ? -49.331 -30.932 -66.419 1.00 59.45 120 PRO B O 1
ATOM 2663 N N . PRO B 1 121 ? -51.208 -30.449 -67.543 1.00 62.93 121 PRO B N 1
ATOM 2664 C CA . PRO B 1 121 ? -50.951 -29.005 -67.483 1.00 61.53 121 PRO B CA 1
ATOM 2665 C C . PRO B 1 121 ? -51.498 -28.415 -66.188 1.00 58.35 121 PRO B C 1
ATOM 2666 O O . PRO B 1 121 ? -52.264 -29.046 -65.463 1.00 62.51 121 PRO B O 1
ATOM 2670 N N . CYS B 1 122 ? -51.084 -27.183 -65.899 1.00 61.54 122 CYS B N 1
ATOM 2671 C CA . CYS B 1 122 ? -51.566 -26.509 -64.695 1.00 63.62 122 CYS B CA 1
ATOM 2672 C C . CYS B 1 122 ? -53.022 -26.085 -64.877 1.00 66.02 122 CYS B C 1
ATOM 2673 O O . CYS B 1 122 ? -53.372 -25.417 -65.856 1.00 68.36 122 CYS B O 1
ATOM 2676 N N . GLY B 1 123 ? -53.871 -26.480 -63.930 1.00 62.29 123 GLY B N 1
ATOM 2677 C CA . GLY B 1 123 ? -55.305 -26.331 -64.070 1.00 56.35 123 GLY B CA 1
ATOM 2678 C C . GLY B 1 123 ? -56.021 -27.582 -64.528 1.00 59.49 123 GLY B C 1
ATOM 2679 O O . GLY B 1 123 ? -57.241 -27.535 -64.741 1.00 62.73 123 GLY B O 1
ATOM 2680 N N . SER B 1 124 ? -55.295 -28.687 -64.719 1.00 61.80 124 SER B N 1
ATOM 2681 C CA . SER B 1 124 ? -55.819 -29.994 -65.111 1.00 66.52 124 SER B CA 1
ATOM 2682 C C . SER B 1 124 ? -56.372 -30.005 -66.529 1.00 70.88 124 SER B C 1
ATOM 2683 O O . SER B 1 124 ? -57.000 -30.990 -66.933 1.00 74.55 124 SER B O 1
ATOM 2686 N N . GLY B 1 125 ? -56.149 -28.952 -67.299 1.00 75.35 125 GLY B N 1
ATOM 2687 C CA . GLY B 1 125 ? -56.492 -28.940 -68.705 1.00 73.16 125 GLY B CA 1
ATOM 2688 C C . GLY B 1 125 ? -57.644 -27.998 -69.009 1.00 75.47 125 GLY B C 1
ATOM 2689 O O . GLY B 1 125 ? -58.279 -27.418 -68.125 1.00 68.57 125 GLY B O 1
ATOM 2690 N N . GLY B 1 126 ? -57.907 -27.871 -70.307 1.00 79.47 126 GLY B N 1
ATOM 2691 C CA . GLY B 1 126 ? -58.964 -26.985 -70.757 1.00 71.97 126 GLY B CA 1
ATOM 2692 C C . GLY B 1 126 ? -58.588 -25.533 -70.536 1.00 71.74 126 GLY B C 1
ATOM 2693 O O . GLY B 1 126 ? -57.425 -25.134 -70.679 1.00 74.00 126 GLY B O 1
ATOM 2694 N N . GLU B 1 127 ? -59.584 -24.728 -70.168 1.00 67.70 127 GLU B N 1
ATOM 2695 C CA . GLU B 1 127 ? -59.372 -23.308 -69.943 1.00 65.14 127 GLU B CA 1
ATOM 2696 C C . GLU B 1 127 ? -59.147 -22.955 -68.481 1.00 61.16 127 GLU B C 1
ATOM 2697 O O . GLU B 1 127 ? -58.777 -21.811 -68.192 1.00 61.43 127 GLU B O 1
ATOM 2699 N N . VAL B 1 128 ? -59.327 -23.902 -67.563 1.00 59.09 128 VAL B N 1
ATOM 2700 C CA . VAL B 1 128 ? -59.169 -23.634 -66.139 1.00 52.01 128 VAL B CA 1
ATOM 2701 C C . VAL B 1 128 ? -57.679 -23.549 -65.825 1.00 54.01 128 VAL B C 1
ATOM 2702 O O . VAL B 1 128 ? -56.923 -24.479 -66.118 1.00 59.40 128 VAL B O 1
ATOM 2706 N N . GLN B 1 129 ? -57.249 -22.423 -65.262 1.00 44.06 129 GLN B N 1
ATOM 2707 C CA . GLN B 1 129 ? -55.858 -22.222 -64.883 1.00 48.29 129 GLN B CA 1
ATOM 2708 C C . GLN B 1 129 ? -55.809 -21.804 -63.424 1.00 43.78 129 GLN B C 1
ATOM 2709 O O . GLN B 1 129 ? -56.554 -20.914 -63.005 1.00 41.24 129 GLN B O 1
ATOM 2711 N N . LEU B 1 130 ? -54.932 -22.448 -62.661 1.00 44.74 130 LEU B N 1
ATOM 2712 C CA . LEU B 1 130 ? -54.746 -22.180 -61.238 1.00 41.36 130 LEU B CA 1
ATOM 2713 C C . LEU B 1 130 ? -53.247 -22.060 -61.011 1.00 44.04 130 LEU B C 1
ATOM 2714 O O . LEU B 1 130 ? -52.515 -23.038 -61.188 1.00 49.97 130 LEU B O 1
ATOM 2719 N N . LEU B 1 131 ? -52.787 -20.867 -60.644 1.00 42.28 131 LEU B N 1
ATOM 2720 C CA . LEU B 1 131 ? -51.360 -20.574 -60.518 1.00 46.46 131 LEU B CA 1
ATOM 2721 C C . LEU B 1 131 ? -51.059 -20.212 -59.073 1.00 44.35 131 LEU B C 1
ATOM 2722 O O . LEU B 1 131 ? -51.511 -19.174 -58.578 1.00 44.94 131 LEU B O 1
ATOM 2727 N N . GLU B 1 132 ? -50.343 -21.094 -58.391 1.00 46.76 132 GLU B N 1
ATOM 2728 C CA . GLU B 1 132 ? -49.954 -20.867 -57.012 1.00 46.47 132 GLU B CA 1
ATOM 2729 C C . GLU B 1 132 ? -48.718 -19.975 -56.942 1.00 49.36 132 GLU B C 1
ATOM 2730 O O . GLU B 1 132 ? -47.880 -19.952 -57.852 1.00 46.55 132 GLU B O 1
ATOM 2736 N N . SER B 1 133 ? -48.594 -19.260 -55.831 1.00 44.96 133 SER B N 1
ATOM 2737 C CA . SER B 1 133 ? -47.378 -18.513 -55.557 1.00 47.90 133 SER B CA 1
ATOM 2738 C C . SER B 1 133 ? -47.318 -18.242 -54.063 1.00 44.22 133 SER B C 1
ATOM 2739 O O . SER B 1 133 ? -48.301 -18.421 -53.338 1.00 43.79 133 SER B O 1
ATOM 2742 N N . GLY B 1 134 ? -46.144 -17.801 -53.612 1.00 45.97 134 GLY B N 1
ATOM 2743 C CA . GLY B 1 134 ? -45.902 -17.539 -52.210 1.00 41.99 134 GLY B CA 1
ATOM 2744 C C . GLY B 1 134 ? -45.046 -18.582 -51.531 1.00 41.07 134 GLY B C 1
ATOM 2745 O O . GLY B 1 134 ? -44.677 -18.392 -50.368 1.00 49.14 134 GLY B O 1
ATOM 2746 N N . GLY B 1 135 ? -44.758 -19.696 -52.195 1.00 41.07 135 GLY B N 1
ATOM 2747 C CA . GLY B 1 135 ? -43.947 -20.724 -51.577 1.00 45.61 135 GLY B CA 1
ATOM 2748 C C . GLY B 1 135 ? -42.515 -20.265 -51.387 1.00 52.14 135 GLY B C 1
ATOM 2749 O O . GLY B 1 135 ? -41.999 -19.422 -52.124 1.00 52.90 135 GLY B O 1
ATOM 2750 N N . GLY B 1 136 ? -41.861 -20.830 -50.382 1.00 48.03 136 GLY B N 1
ATOM 2751 C CA . GLY B 1 136 ? -40.484 -20.463 -50.131 1.00 50.81 136 GLY B CA 1
ATOM 2752 C C . GLY B 1 136 ? -39.929 -21.183 -48.924 1.00 49.35 136 GLY B C 1
ATOM 2753 O O . GLY B 1 136 ? -40.544 -22.100 -48.376 1.00 46.90 136 GLY B O 1
ATOM 2754 N N . LEU B 1 137 ? -38.730 -20.754 -48.536 1.00 48.52 137 LEU B N 1
ATOM 2755 C CA . LEU B 1 137 ? -38.058 -21.263 -47.353 1.00 48.21 137 LEU B CA 1
ATOM 2756 C C . LEU B 1 137 ? -38.440 -20.370 -46.177 1.00 39.69 137 LEU B C 1
ATOM 2757 O O . LEU B 1 137 ? -38.412 -19.145 -46.293 1.00 50.66 137 LEU B O 1
ATOM 2762 N N . VAL B 1 138 ? -38.815 -20.982 -45.058 1.00 40.94 138 VAL B N 1
ATOM 2763 C CA . VAL B 1 138 ? -39.378 -20.255 -43.923 1.00 44.24 138 VAL B CA 1
ATOM 2764 C C . VAL B 1 138 ? -38.945 -20.970 -42.651 1.00 40.73 138 VAL B C 1
ATOM 2765 O O . VAL B 1 138 ? -38.634 -22.160 -42.673 1.00 44.28 138 VAL B O 1
ATOM 2769 N N . GLN B 1 139 ? -38.889 -20.232 -41.545 1.00 41.00 139 GLN B N 1
ATOM 2770 C CA . GLN B 1 139 ? -38.431 -20.861 -40.312 1.00 43.10 139 GLN B CA 1
ATOM 2771 C C . GLN B 1 139 ? -39.594 -21.379 -39.471 1.00 43.52 139 GLN B C 1
ATOM 2772 O O . GLN B 1 139 ? -40.711 -20.847 -39.545 1.00 44.50 139 GLN B O 1
ATOM 2774 N N . PRO B 1 140 ? -39.351 -22.405 -38.649 1.00 40.78 140 PRO B N 1
ATOM 2775 C CA . PRO B 1 140 ? -40.373 -22.822 -37.687 1.00 38.17 140 PRO B CA 1
ATOM 2776 C C . PRO B 1 140 ? -40.747 -21.659 -36.780 1.00 41.99 140 PRO B C 1
ATOM 2777 O O . PRO B 1 140 ? -39.888 -20.900 -36.326 1.00 41.57 140 PRO B O 1
ATOM 2781 N N . GLY B 1 141 ? -42.048 -21.518 -36.530 1.00 37.31 141 GLY B N 1
ATOM 2782 C CA . GLY B 1 141 ? -42.579 -20.353 -35.857 1.00 35.71 141 GLY B CA 1
ATOM 2783 C C . GLY B 1 141 ? -42.847 -19.169 -36.760 1.00 34.03 141 GLY B C 1
ATOM 2784 O O . GLY B 1 141 ? -43.388 -18.167 -36.287 1.00 38.47 141 GLY B O 1
ATOM 2785 N N . GLY B 1 142 ? -42.455 -19.236 -38.031 1.00 38.68 142 GLY B N 1
ATOM 2786 C CA . GLY B 1 142 ? -42.704 -18.180 -38.988 1.00 39.01 142 GLY B CA 1
ATOM 2787 C C . GLY B 1 142 ? -44.111 -18.221 -39.575 1.00 38.56 142 GLY B C 1
ATOM 2788 O O . GLY B 1 142 ? -44.975 -19.000 -39.172 1.00 41.27 142 GLY B O 1
ATOM 2789 N N . SER B 1 143 ? -44.321 -17.344 -40.567 1.00 42.01 143 SER B N 1
ATOM 2790 C CA . SER B 1 143 ? -45.591 -17.127 -41.247 1.00 37.14 143 SER B CA 1
ATOM 2791 C C . SER B 1 143 ? -45.364 -17.111 -42.751 1.00 44.23 143 SER B C 1
ATOM 2792 O O . SER B 1 143 ? -44.279 -16.774 -43.228 1.00 43.81 143 SER B O 1
ATOM 2795 N N . LEU B 1 144 ? -46.396 -17.490 -43.498 1.00 42.22 144 LEU B N 1
ATOM 2796 C CA . LEU B 1 144 ? -46.323 -17.466 -44.953 1.00 41.37 144 LEU B CA 1
ATOM 2797 C C . LEU B 1 144 ? -47.739 -17.331 -45.495 1.00 43.97 144 LEU B C 1
ATOM 2798 O O . LEU B 1 144 ? -48.670 -17.891 -44.921 1.00 47.31 144 LEU B O 1
ATOM 2803 N N . ARG B 1 145 ? -47.906 -16.595 -46.589 1.00 38.85 145 ARG B N 1
ATOM 2804 C CA . ARG B 1 145 ? -49.205 -16.499 -47.246 1.00 38.09 145 ARG B CA 1
ATOM 2805 C C . ARG B 1 145 ? -49.095 -17.048 -48.656 1.00 40.73 145 ARG B C 1
ATOM 2806 O O . ARG B 1 145 ? -48.330 -16.526 -49.471 1.00 36.46 145 ARG B O 1
ATOM 2814 N N . LEU B 1 146 ? -49.862 -18.093 -48.944 1.00 37.76 146 LEU B N 1
ATOM 2815 C CA . LEU B 1 146 ? -49.933 -18.603 -50.299 1.00 37.83 146 LEU B CA 1
ATOM 2816 C C . LEU B 1 146 ? -51.093 -17.950 -51.020 1.00 40.32 146 LEU B C 1
ATOM 2817 O O . LEU B 1 146 ? -52.105 -17.585 -50.412 1.00 37.01 146 LEU B O 1
ATOM 2822 N N . SER B 1 147 ? -50.933 -17.799 -52.326 1.00 41.16 147 SER B N 1
ATOM 2823 C CA . SER B 1 147 ? -51.994 -17.279 -53.168 1.00 42.15 147 SER B CA 1
ATOM 2824 C C . SER B 1 147 ? -52.147 -18.180 -54.382 1.00 40.66 147 SER B C 1
ATOM 2825 O O . SER B 1 147 ? -51.193 -18.829 -54.825 1.00 42.57 147 SER B O 1
ATOM 2828 N N . CYS B 1 148 ? -53.368 -18.225 -54.901 1.00 44.19 148 CYS B N 1
ATOM 2829 C CA . CYS B 1 148 ? -53.695 -18.966 -56.111 1.00 43.37 148 CYS B CA 1
ATOM 2830 C C . CYS B 1 148 ? -54.524 -18.070 -57.019 1.00 41.28 148 CYS B C 1
ATOM 2831 O O . CYS B 1 148 ? -55.615 -17.631 -56.629 1.00 42.02 148 CYS B O 1
ATOM 2834 N N . ALA B 1 149 ? -54.007 -17.800 -58.218 1.00 44.35 149 ALA B N 1
ATOM 2835 C CA . ALA B 1 149 ? -54.674 -16.952 -59.202 1.00 39.83 149 ALA B CA 1
ATOM 2836 C C . ALA B 1 149 ? -55.453 -17.831 -60.173 1.00 40.48 149 ALA B C 1
ATOM 2837 O O . ALA B 1 149 ? -54.872 -18.679 -60.859 1.00 47.07 149 ALA B O 1
ATOM 2839 N N . ALA B 1 150 ? -56.759 -17.614 -60.247 1.00 39.84 150 ALA B N 1
ATOM 2840 C CA . ALA B 1 150 ? -57.638 -18.442 -61.051 1.00 40.85 150 ALA B CA 1
ATOM 2841 C C . ALA B 1 150 ? -58.077 -17.679 -62.291 1.00 38.23 150 ALA B C 1
ATOM 2842 O O . ALA B 1 150 ? -58.353 -16.478 -62.231 1.00 39.67 150 ALA B O 1
ATOM 2844 N N . SER B 1 151 ? -58.156 -18.380 -63.413 1.00 40.41 151 SER B N 1
ATOM 2845 C CA . SER B 1 151 ? -58.709 -17.776 -64.610 1.00 46.48 151 SER B CA 1
ATOM 2846 C C . SER B 1 151 ? -59.381 -18.862 -65.434 1.00 44.65 151 SER B C 1
ATOM 2847 O O . SER B 1 151 ? -59.078 -20.052 -65.293 1.00 40.74 151 SER B O 1
ATOM 2850 N N . GLY B 1 152 ? -60.314 -18.443 -66.285 1.00 49.61 152 GLY B N 1
ATOM 2851 C CA . GLY B 1 152 ? -60.970 -19.368 -67.182 1.00 43.19 152 GLY B CA 1
ATOM 2852 C C . GLY B 1 152 ? -62.270 -19.958 -66.684 1.00 45.18 152 GLY B C 1
ATOM 2853 O O . GLY B 1 152 ? -62.718 -20.967 -67.241 1.00 52.40 152 GLY B O 1
ATOM 2854 N N . PHE B 1 153 ? -62.859 -19.405 -65.627 1.00 40.82 153 PHE B N 1
ATOM 2855 C CA . PHE B 1 153 ? -64.139 -19.882 -65.109 1.00 42.34 153 PHE B CA 1
ATOM 2856 C C . PHE B 1 153 ? -64.678 -18.817 -64.168 1.00 39.91 153 PHE B C 1
ATOM 2857 O O . PHE B 1 153 ? -63.965 -17.892 -63.777 1.00 42.59 153 PHE B O 1
ATOM 2865 N N . GLY B 1 154 ? -65.954 -18.940 -63.832 1.00 39.16 154 GLY B N 1
ATOM 2866 C CA . GLY B 1 154 ? -66.550 -18.035 -62.868 1.00 36.13 154 GLY B CA 1
ATOM 2867 C C . GLY B 1 154 ? -66.132 -18.318 -61.443 1.00 40.71 154 GLY B C 1
ATOM 2868 O O . GLY B 1 154 ? -66.778 -19.116 -60.753 1.00 38.41 154 GLY B O 1
ATOM 2869 N N . PHE B 1 155 ? -65.108 -17.598 -60.968 1.00 36.17 155 PHE B N 1
ATOM 2870 C CA . PHE B 1 155 ? -64.417 -17.975 -59.739 1.00 38.76 155 PHE B CA 1
ATOM 2871 C C . PHE B 1 155 ? -65.364 -18.059 -58.541 1.00 38.73 155 PHE B C 1
ATOM 2872 O O . PHE B 1 155 ? -65.286 -19.007 -57.745 1.00 36.04 155 PHE B O 1
ATOM 2880 N N . SER B 1 156 ? -66.293 -17.112 -58.413 1.00 37.85 156 SER B N 1
ATOM 2881 C CA . SER B 1 156 ? -67.148 -17.080 -57.233 1.00 35.17 156 SER B CA 1
ATOM 2882 C C . SER B 1 156 ? -68.190 -18.195 -57.203 1.00 39.60 156 SER B C 1
ATOM 2883 O O . SER B 1 156 ? -68.863 -18.359 -56.180 1.00 34.26 156 SER B O 1
ATOM 2886 N N . SER B 1 157 ? -68.334 -18.965 -58.278 1.00 41.46 157 SER B N 1
ATOM 2887 C CA . SER B 1 157 ? -69.269 -20.084 -58.328 1.00 39.78 157 SER B CA 1
ATOM 2888 C C . SER B 1 157 ? -68.668 -21.403 -57.876 1.00 37.84 157 SER B C 1
ATOM 2889 O O . SER B 1 157 ? -69.350 -22.433 -57.954 1.00 35.03 157 SER B O 1
ATOM 2892 N N . TYR B 1 158 ? -67.421 -21.411 -57.416 1.00 36.39 158 TYR B N 1
ATOM 2893 C CA . TYR B 1 158 ? -66.722 -22.666 -57.170 1.00 33.23 158 TYR B CA 1
ATOM 2894 C C . TYR B 1 158 ? -66.125 -22.679 -55.778 1.00 33.49 158 TYR B C 1
ATOM 2895 O O . TYR B 1 158 ? -65.347 -21.786 -55.421 1.00 39.40 158 TYR B O 1
ATOM 2904 N N . ALA B 1 159 ? -66.481 -23.690 -55.002 1.00 32.01 159 ALA B N 1
ATOM 2905 C CA . ALA B 1 159 ? -65.715 -23.997 -53.808 1.00 35.84 159 ALA B CA 1
ATOM 2906 C C . ALA B 1 159 ? -64.275 -24.303 -54.203 1.00 36.50 159 ALA B C 1
ATOM 2907 O O . ALA B 1 159 ? -64.008 -24.862 -55.273 1.00 36.82 159 ALA B O 1
ATOM 2909 N N . MET B 1 160 ? -63.346 -23.926 -53.328 1.00 32.81 160 MET B N 1
ATOM 2910 C CA . MET B 1 160 ? -61.921 -24.085 -53.562 1.00 34.81 160 MET B CA 1
ATOM 2911 C C . MET B 1 160 ? -61.292 -24.776 -52.361 1.00 35.28 160 MET B C 1
ATOM 2912 O O . MET B 1 160 ? -61.833 -24.739 -51.252 1.00 37.96 160 MET B O 1
ATOM 2917 N N . SER B 1 161 ? -60.125 -25.387 -52.580 1.00 31.08 161 SER B N 1
ATOM 2918 C CA . SER B 1 161 ? -59.462 -26.104 -51.501 1.00 36.37 161 SER B CA 1
ATOM 2919 C C . SER B 1 161 ? -57.943 -26.058 -51.660 1.00 31.35 161 SER B C 1
ATOM 2920 O O . SER B 1 161 ? -57.406 -25.727 -52.719 1.00 29.98 161 SER B O 1
ATOM 2923 N N . TRP B 1 162 ? -57.261 -26.372 -50.566 1.00 30.08 162 TRP B N 1
ATOM 2924 C CA . TRP B 1 162 ? -55.813 -26.538 -50.540 1.00 31.16 162 TRP B CA 1
ATOM 2925 C C . TRP B 1 162 ? -55.504 -27.970 -50.129 1.00 27.23 162 TRP B C 1
ATOM 2926 O O . TRP B 1 162 ? -56.094 -28.491 -49.175 1.00 28.42 162 TRP B O 1
ATOM 2937 N N . VAL B 1 163 ? -54.610 -28.607 -50.866 1.00 29.32 163 VAL B N 1
ATOM 2938 C CA . VAL B 1 163 ? -54.159 -29.966 -50.608 1.00 30.60 163 VAL B CA 1
ATOM 2939 C C . VAL B 1 163 ? -52.633 -29.935 -50.662 1.00 29.33 163 VAL B C 1
ATOM 2940 O O . VAL B 1 163 ? -52.059 -29.233 -51.496 1.00 31.82 163 VAL B O 1
ATOM 2944 N N . ARG B 1 164 ? -51.974 -30.672 -49.767 1.00 30.39 164 ARG B N 1
ATOM 2945 C CA . ARG B 1 164 ? -50.516 -30.635 -49.670 1.00 33.47 164 ARG B CA 1
ATOM 2946 C C . ARG B 1 164 ? -49.929 -32.037 -49.705 1.00 34.26 164 ARG B C 1
ATOM 2947 O O . ARG B 1 164 ? -50.593 -33.023 -49.386 1.00 39.35 164 ARG B O 1
ATOM 2955 N N . GLN B 1 165 ? -48.646 -32.110 -50.035 1.00 36.17 165 GLN B N 1
ATOM 2956 C CA . GLN B 1 165 ? -47.958 -33.391 -50.128 1.00 36.33 165 GLN B CA 1
ATOM 2957 C C . GLN B 1 165 ? -46.569 -33.220 -49.530 1.00 35.55 165 GLN B C 1
ATOM 2958 O O . GLN B 1 165 ? -45.688 -32.604 -50.134 1.00 38.30 165 GLN B O 1
ATOM 2964 N N . ALA B 1 166 ? -46.383 -33.777 -48.341 1.00 36.28 166 ALA B N 1
ATOM 2965 C CA . ALA B 1 166 ? -45.080 -33.798 -47.715 1.00 35.49 166 ALA B CA 1
ATOM 2966 C C . ALA B 1 166 ? -44.157 -34.717 -48.510 1.00 37.02 166 ALA B C 1
ATOM 2967 O O . ALA B 1 166 ? -44.620 -35.681 -49.133 1.00 35.07 166 ALA B O 1
ATOM 2969 N N . PRO B 1 167 ? -42.846 -34.393 -48.565 1.00 40.04 167 PRO B N 1
ATOM 2970 C CA . PRO B 1 167 ? -41.906 -35.224 -49.328 1.00 34.31 167 PRO B CA 1
ATOM 2971 C C . PRO B 1 167 ? -42.055 -36.707 -49.060 1.00 33.52 167 PRO B C 1
ATOM 2972 O O . PRO B 1 167 ? -42.055 -37.151 -47.907 1.00 37.24 167 PRO B O 1
ATOM 2976 N N . GLY B 1 168 ? -42.253 -37.474 -50.124 1.00 33.76 168 GLY B N 1
ATOM 2977 C CA . GLY B 1 168 ? -42.372 -38.900 -49.986 1.00 35.74 168 GLY B CA 1
ATOM 2978 C C . GLY B 1 168 ? -43.681 -39.379 -49.412 1.00 37.96 168 GLY B C 1
ATOM 2979 O O . GLY B 1 168 ? -43.820 -40.577 -49.169 1.00 43.84 168 GLY B O 1
ATOM 2980 N N . LYS B 1 169 ? -44.639 -38.502 -49.175 1.00 33.00 169 LYS B N 1
ATOM 2981 C CA . LYS B 1 169 ? -45.874 -38.908 -48.525 1.00 37.97 169 LYS B CA 1
ATOM 2982 C C . LYS B 1 169 ? -47.056 -38.734 -49.482 1.00 32.91 169 LYS B C 1
ATOM 2983 O O . LYS B 1 169 ? -46.899 -38.371 -50.652 1.00 34.82 169 LYS B O 1
ATOM 2985 N N . GLY B 1 170 ? -48.254 -39.024 -48.979 1.00 33.58 170 GLY B N 1
ATOM 2986 C CA . GLY B 1 170 ? -49.449 -38.972 -49.788 1.00 34.94 170 GLY B CA 1
ATOM 2987 C C . GLY B 1 170 ? -50.113 -37.598 -49.774 1.00 34.29 170 GLY B C 1
ATOM 2988 O O . GLY B 1 170 ? -49.740 -36.687 -49.039 1.00 32.01 170 GLY B O 1
ATOM 2989 N N . LEU B 1 171 ? -51.157 -37.475 -50.584 1.00 35.34 171 LEU B N 1
ATOM 2990 C CA . LEU B 1 171 ? -51.950 -36.256 -50.589 1.00 33.63 171 LEU B CA 1
ATOM 2991 C C . LEU B 1 171 ? -52.678 -36.092 -49.265 1.00 32.56 171 LEU B C 1
ATOM 2992 O O . LEU B 1 171 ? -53.244 -37.047 -48.732 1.00 31.33 171 LEU B O 1
ATOM 2997 N N . GLU B 1 172 ? -52.673 -34.867 -48.738 1.00 33.71 172 GLU B N 1
ATOM 2998 C CA . GLU B 1 172 ? -53.325 -34.566 -47.467 1.00 36.10 172 GLU B CA 1
ATOM 2999 C C . GLU B 1 172 ? -54.163 -33.302 -47.608 1.00 32.29 172 GLU B C 1
ATOM 3000 O O . GLU B 1 172 ? -53.628 -32.219 -47.876 1.00 29.36 172 GLU B O 1
ATOM 3006 N N . TRP B 1 173 ? -55.468 -33.442 -47.404 1.00 35.19 173 TRP B N 1
ATOM 3007 C CA . TRP B 1 173 ? -56.366 -32.302 -47.460 1.00 28.71 173 TRP B CA 1
ATOM 3008 C C . TRP B 1 173 ? -56.015 -31.304 -46.369 1.00 25.70 173 TRP B C 1
ATOM 3009 O O . TRP B 1 173 ? -55.884 -31.670 -45.201 1.00 29.03 173 TRP B O 1
ATOM 3020 N N . VAL B 1 174 ? -55.916 -30.032 -46.741 1.00 28.21 174 VAL B N 1
ATOM 3021 C CA . VAL B 1 174 ? -55.575 -28.980 -45.791 1.00 30.11 174 VAL B CA 1
ATOM 3022 C C . VAL B 1 174 ? -56.817 -28.178 -45.435 1.00 31.60 174 VAL B C 1
ATOM 3023 O O . VAL B 1 174 ? -57.196 -28.091 -44.261 1.00 29.66 174 VAL B O 1
ATOM 3027 N N . SER B 1 175 ? -57.488 -27.618 -46.442 1.00 31.04 175 SER B N 1
ATOM 3028 C CA . SER B 1 175 ? -58.512 -26.623 -46.146 1.00 30.33 175 SER B CA 1
ATOM 3029 C C . SER B 1 175 ? -59.460 -26.483 -47.334 1.00 31.13 175 SER B C 1
ATOM 3030 O O . SER B 1 175 ? -59.122 -26.832 -48.466 1.00 32.02 175 SER B O 1
ATOM 3033 N N . ALA B 1 176 ? -60.651 -25.945 -47.069 1.00 30.03 176 ALA B N 1
ATOM 3034 C CA . ALA B 1 176 ? -61.616 -25.738 -48.140 1.00 32.72 176 ALA B CA 1
ATOM 3035 C C . ALA B 1 176 ? -62.471 -24.522 -47.823 1.00 35.91 176 ALA B C 1
ATOM 3036 O O . ALA B 1 176 ? -62.697 -24.191 -46.655 1.00 35.65 176 ALA B O 1
ATOM 3038 N N . ILE B 1 177 ? -62.999 -23.896 -48.873 1.00 34.11 177 ILE B N 1
ATOM 3039 C CA . ILE B 1 177 ? -63.809 -22.695 -48.704 1.00 36.88 177 ILE B CA 1
ATOM 3040 C C . ILE B 1 177 ? -64.898 -22.678 -49.771 1.00 30.73 177 ILE B C 1
ATOM 3041 O O . ILE B 1 177 ? -64.660 -23.036 -50.928 1.00 32.10 177 ILE B O 1
ATOM 3046 N N . SER B 1 178 ? -66.099 -22.277 -49.366 1.00 33.66 178 SER B N 1
ATOM 3047 C CA . SER B 1 178 ? -67.237 -22.180 -50.275 1.00 35.29 178 SER B CA 1
ATOM 3048 C C . SER B 1 178 ? -67.065 -21.012 -51.247 1.00 34.51 178 SER B C 1
ATOM 3049 O O . SER B 1 178 ? -66.223 -20.126 -51.059 1.00 37.23 178 SER B O 1
ATOM 3052 N N . GLY B 1 179 ? -67.884 -21.032 -52.304 1.00 32.25 179 GLY B N 1
ATOM 3053 C CA . GLY B 1 179 ? -67.788 -20.020 -53.348 1.00 33.58 179 GLY B CA 1
ATOM 3054 C C . GLY B 1 179 ? -67.911 -18.596 -52.831 1.00 36.51 179 GLY B C 1
ATOM 3055 O O . GLY B 1 179 ? -67.192 -17.698 -53.278 1.00 37.70 179 GLY B O 1
ATOM 3056 N N . SER B 1 180 ? -68.831 -18.367 -51.901 1.00 38.23 180 SER B N 1
ATOM 3057 C CA . SER B 1 180 ? -69.047 -17.042 -51.337 1.00 36.89 180 SER B CA 1
ATOM 3058 C C . SER B 1 180 ? -68.047 -16.684 -50.250 1.00 41.97 180 SER B C 1
ATOM 3059 O O . SER B 1 180 ? -67.952 -15.508 -49.889 1.00 45.97 180 SER B O 1
ATOM 3062 N N . GLY B 1 181 ? -67.289 -17.653 -49.728 1.00 39.96 181 GLY B N 1
ATOM 3063 C CA . GLY B 1 181 ? -66.432 -17.394 -48.597 1.00 38.27 181 GLY B CA 1
ATOM 3064 C C . GLY B 1 181 ? -67.119 -17.490 -47.254 1.00 37.99 181 GLY B C 1
ATOM 3065 O O . GLY B 1 181 ? -66.470 -17.256 -46.227 1.00 38.72 181 GLY B O 1
ATOM 3066 N N . GLY B 1 182 ? -68.409 -17.833 -47.226 1.00 37.51 182 GLY B N 1
ATOM 3067 C CA . GLY B 1 182 ? -69.143 -17.896 -45.978 1.00 39.13 182 GLY B CA 1
ATOM 3068 C C . GLY B 1 182 ? -68.905 -19.135 -45.143 1.00 39.79 182 GLY B C 1
ATOM 3069 O O . GLY B 1 182 ? -69.255 -19.139 -43.961 1.00 43.30 182 GLY B O 1
ATOM 3070 N N . SER B 1 183 ? -68.344 -20.191 -45.727 1.00 41.75 183 SER B N 1
ATOM 3071 C CA . SER B 1 183 ? -68.066 -21.439 -45.025 1.00 33.98 183 SER B CA 1
ATOM 3072 C C . SER B 1 183 ? -66.613 -21.853 -45.260 1.00 38.48 183 SER B C 1
ATOM 3073 O O . SER B 1 183 ? -66.163 -21.897 -46.408 1.00 37.84 183 SER B O 1
ATOM 3076 N N . THR B 1 184 ? -65.889 -22.176 -44.182 1.00 34.20 184 THR B N 1
ATOM 3077 C CA . THR B 1 184 ? -64.507 -22.636 -44.267 1.00 35.87 184 THR B CA 1
ATOM 3078 C C . THR B 1 184 ? -64.353 -23.950 -43.512 1.00 32.87 184 THR B C 1
ATOM 3079 O O . THR B 1 184 ? -65.063 -24.221 -42.543 1.00 32.12 184 THR B O 1
ATOM 3083 N N . TYR B 1 185 ? -63.408 -24.762 -43.960 1.00 31.00 185 TYR B N 1
ATOM 3084 C CA . TYR B 1 185 ? -63.226 -26.096 -43.410 1.00 35.69 185 TYR B CA 1
ATOM 3085 C C . TYR B 1 185 ? -61.733 -26.359 -43.284 1.00 30.97 185 TYR B C 1
ATOM 3086 O O . TYR B 1 185 ? -60.954 -25.925 -44.129 1.00 35.80 185 TYR B O 1
ATOM 3095 N N . TYR B 1 186 ? -61.348 -27.112 -42.249 1.00 31.26 186 TYR B N 1
ATOM 3096 C CA . TYR B 1 186 ? -59.945 -27.279 -41.901 1.00 32.86 186 TYR B CA 1
ATOM 3097 C C . TYR B 1 186 ? -59.629 -28.710 -41.493 1.00 33.16 186 TYR B C 1
ATOM 3098 O O . TYR B 1 186 ? -60.391 -29.349 -40.766 1.00 33.32 186 TYR B O 1
ATOM 3107 N N . ALA B 1 187 ? -58.485 -29.200 -41.950 1.00 32.27 187 ALA B N 1
ATOM 3108 C CA . ALA B 1 187 ? -57.930 -30.427 -41.387 1.00 36.59 187 ALA B CA 1
ATOM 3109 C C . ALA B 1 187 ? -57.610 -30.249 -39.899 1.00 36.12 187 ALA B C 1
ATOM 3110 O O . ALA B 1 187 ? -57.384 -29.134 -39.418 1.00 34.45 187 ALA B O 1
ATOM 3112 N N . ASP B 1 188 ? -57.682 -31.354 -39.146 1.00 34.53 188 ASP B N 1
ATOM 3113 C CA . ASP B 1 188 ? -57.357 -31.301 -37.717 1.00 39.22 188 ASP B CA 1
ATOM 3114 C C . ASP B 1 188 ? -55.939 -30.764 -37.483 1.00 38.27 188 ASP B C 1
ATOM 3115 O O . ASP B 1 188 ? -55.693 -30.021 -36.529 1.00 42.36 188 ASP B O 1
ATOM 3120 N N . SER B 1 189 ? -54.996 -31.140 -38.340 1.00 35.60 189 SER B N 1
ATOM 3121 C CA . SER B 1 189 ? -53.593 -30.810 -38.138 1.00 43.73 189 SER B CA 1
ATOM 3122 C C . SER B 1 189 ? -53.261 -29.353 -38.412 1.00 48.24 189 SER B C 1
ATOM 3123 O O . SER B 1 189 ? -52.125 -28.947 -38.146 1.00 42.57 189 SER B O 1
ATOM 3126 N N . VAL B 1 190 ? -54.178 -28.575 -38.988 1.00 41.20 190 VAL B N 1
ATOM 3127 C CA . VAL B 1 190 ? -53.899 -27.176 -39.288 1.00 38.22 190 VAL B CA 1
ATOM 3128 C C . VAL B 1 190 ? -54.875 -26.228 -38.634 1.00 41.62 190 VAL B C 1
ATOM 3129 O O . VAL B 1 190 ? -54.662 -25.007 -38.702 1.00 40.98 190 VAL B O 1
ATOM 3133 N N . LYS B 1 191 ? -55.922 -26.746 -37.995 1.00 37.74 191 LYS B N 1
ATOM 3134 C CA . LYS B 1 191 ? -56.908 -25.902 -37.350 1.00 36.74 191 LYS B CA 1
ATOM 3135 C C . LYS B 1 191 ? -56.216 -25.033 -36.312 1.00 45.35 191 LYS B C 1
ATOM 3136 O O . LYS B 1 191 ? -55.395 -25.520 -35.528 1.00 42.68 191 LYS B O 1
ATOM 3140 N N . GLY B 1 192 ? -56.523 -23.733 -36.343 1.00 47.20 192 GLY B N 1
ATOM 3141 C CA . GLY B 1 192 ? -55.952 -22.756 -35.440 1.00 43.67 192 GLY B CA 1
ATOM 3142 C C . GLY B 1 192 ? -54.640 -22.146 -35.880 1.00 44.53 192 GLY B C 1
ATOM 3143 O O . GLY B 1 192 ? -54.198 -21.163 -35.271 1.00 52.74 192 GLY B O 1
ATOM 3144 N N . ARG B 1 193 ? -54.007 -22.684 -36.914 1.00 43.75 193 ARG B N 1
ATOM 3145 C CA . ARG B 1 193 ? -52.755 -22.155 -37.438 1.00 40.28 193 ARG B CA 1
ATOM 3146 C C . ARG B 1 193 ? -52.885 -21.586 -38.840 1.00 42.05 193 ARG B C 1
ATOM 3147 O O . ARG B 1 193 ? -52.239 -20.583 -39.151 1.00 38.54 193 ARG B O 1
ATOM 3155 N N . PHE B 1 194 ? -53.691 -22.223 -39.696 1.00 45.13 194 PHE B N 1
ATOM 3156 C CA . PHE B 1 194 ? -53.904 -21.812 -41.077 1.00 36.57 194 PHE B CA 1
ATOM 3157 C C . PHE B 1 194 ? -55.274 -21.164 -41.217 1.00 34.44 194 PHE B C 1
ATOM 3158 O O . PHE B 1 194 ? -56.228 -21.540 -40.532 1.00 37.99 194 PHE B O 1
ATOM 3166 N N . THR B 1 195 ? -55.368 -20.199 -42.127 1.00 35.29 195 THR B N 1
ATOM 3167 C CA . THR B 1 195 ? -56.616 -19.509 -42.428 1.00 33.34 195 THR B CA 1
ATOM 3168 C C . THR B 1 195 ? -56.772 -19.460 -43.941 1.00 38.48 195 THR B C 1
ATOM 3169 O O . THR B 1 195 ? -55.875 -18.978 -44.641 1.00 34.90 195 THR B O 1
ATOM 3173 N N . ILE B 1 196 ? -57.897 -19.991 -44.448 1.00 36.92 196 ILE B N 1
ATOM 3174 C CA . ILE B 1 196 ? -58.237 -19.935 -45.868 1.00 37.06 196 ILE B CA 1
ATOM 3175 C C . ILE B 1 196 ? -59.186 -18.760 -46.094 1.00 36.94 196 ILE B C 1
ATOM 3176 O O . ILE B 1 196 ? -60.098 -18.517 -45.292 1.00 27.58 196 ILE B O 1
ATOM 3181 N N . SER B 1 197 ? -58.967 -18.022 -47.180 1.00 30.92 197 SER B N 1
ATOM 3182 C CA . SER B 1 197 ? -59.829 -16.906 -47.535 1.00 33.73 197 SER B CA 1
ATOM 3183 C C . SER B 1 197 ? -59.743 -16.720 -49.036 1.00 35.82 197 SER B C 1
ATOM 3184 O O . SER B 1 197 ? -58.875 -17.297 -49.702 1.00 36.68 197 SER B O 1
ATOM 3187 N N . ARG B 1 198 ? -60.631 -15.882 -49.567 1.00 34.45 198 ARG B N 1
ATOM 3188 C CA . ARG B 1 198 ? -60.636 -15.633 -50.999 1.00 38.12 198 ARG B CA 1
ATOM 3189 C C . ARG B 1 198 ? -61.078 -14.201 -51.272 1.00 38.22 198 ARG B C 1
ATOM 3190 O O . ARG B 1 198 ? -61.802 -13.591 -50.479 1.00 37.76 198 ARG B O 1
ATOM 3198 N N . ASP B 1 199 ? -60.629 -13.672 -52.404 1.00 40.64 199 ASP B N 1
ATOM 3199 C CA . ASP B 1 199 ? -61.061 -12.369 -52.905 1.00 43.38 199 ASP B CA 1
ATOM 3200 C C . ASP B 1 199 ? -61.730 -12.602 -54.255 1.00 39.72 199 ASP B C 1
ATOM 3201 O O . ASP B 1 199 ? -61.052 -12.781 -55.271 1.00 42.39 199 ASP B O 1
ATOM 3206 N N . ASN B 1 200 ? -63.061 -12.606 -54.265 1.00 42.79 200 ASN B N 1
ATOM 3207 C CA . ASN B 1 200 ? -63.777 -12.976 -55.482 1.00 46.19 200 ASN B CA 1
ATOM 3208 C C . ASN B 1 200 ? -63.669 -11.907 -56.563 1.00 44.80 200 ASN B C 1
ATOM 3209 O O . ASN B 1 200 ? -63.739 -12.231 -57.754 1.00 45.84 200 ASN B O 1
ATOM 3214 N N . SER B 1 201 ? -63.466 -10.644 -56.180 1.00 47.58 201 SER B N 1
ATOM 3215 C CA . SER B 1 201 ? -63.266 -9.599 -57.179 1.00 48.90 201 SER B CA 1
ATOM 3216 C C . SER B 1 201 ? -61.884 -9.656 -57.815 1.00 48.68 201 SER B C 1
ATOM 3217 O O . SER B 1 201 ? -61.706 -9.135 -58.919 1.00 54.85 201 SER B O 1
ATOM 3220 N N . LYS B 1 202 ? -60.903 -10.269 -57.156 1.00 47.74 202 LYS B N 1
ATOM 3221 C CA . LYS B 1 202 ? -59.566 -10.418 -57.724 1.00 48.63 202 LYS B CA 1
ATOM 3222 C C . LYS B 1 202 ? -59.274 -11.854 -58.148 1.00 48.47 202 LYS B C 1
ATOM 3223 O O . LYS B 1 202 ? -58.138 -12.161 -58.529 1.00 47.42 202 LYS B O 1
ATOM 3225 N N . ASN B 1 203 ? -60.275 -12.739 -58.082 1.00 45.77 203 ASN B N 1
ATOM 3226 C CA . ASN B 1 203 ? -60.155 -14.124 -58.545 1.00 39.57 203 ASN B CA 1
ATOM 3227 C C . ASN B 1 203 ? -58.978 -14.841 -57.883 1.00 41.58 203 ASN B C 1
ATOM 3228 O O . ASN B 1 203 ? -58.239 -15.603 -58.510 1.00 38.35 203 ASN B O 1
ATOM 3233 N N . THR B 1 204 ? -58.819 -14.636 -56.591 1.00 38.57 204 THR B N 1
ATOM 3234 C CA . THR B 1 204 ? -57.634 -15.136 -55.930 1.00 46.26 204 THR B CA 1
ATOM 3235 C C . THR B 1 204 ? -58.044 -15.893 -54.680 1.00 36.71 204 THR B C 1
ATOM 3236 O O . THR B 1 204 ? -58.945 -15.471 -53.947 1.00 37.38 204 THR B O 1
ATOM 3240 N N . LEU B 1 205 ? -57.387 -17.025 -54.463 1.00 40.05 205 LEU B N 1
ATOM 3241 C CA . LEU B 1 205 ? -57.569 -17.839 -53.273 1.00 40.16 205 LEU B CA 1
ATOM 3242 C C . LEU B 1 205 ? -56.339 -17.694 -52.390 1.00 39.29 205 LEU B C 1
ATOM 3243 O O . LEU B 1 205 ? -55.209 -17.724 -52.887 1.00 37.82 205 LEU B O 1
ATOM 3248 N N . TYR B 1 206 ? -56.546 -17.567 -51.081 1.00 37.76 206 TYR B N 1
ATOM 3249 C CA . TYR B 1 206 ? -55.427 -17.394 -50.166 1.00 38.29 206 TYR B CA 1
ATOM 3250 C C . TYR B 1 206 ? -55.395 -18.492 -49.114 1.00 40.92 206 TYR B C 1
ATOM 3251 O O . TYR B 1 206 ? -56.431 -19.055 -48.734 1.00 39.36 206 TYR B O 1
ATOM 3260 N N . LEU B 1 207 ? -54.185 -18.768 -48.631 1.00 38.80 207 LEU B N 1
ATOM 3261 C CA . LEU B 1 207 ? -53.969 -19.615 -47.463 1.00 35.07 207 LEU B CA 1
ATOM 3262 C C . LEU B 1 207 ? -52.926 -18.927 -46.595 1.00 36.07 207 LEU B C 1
ATOM 3263 O O . LEU B 1 207 ? -51.755 -18.828 -46.990 1.00 39.66 207 LEU B O 1
ATOM 3268 N N . GLN B 1 208 ? -53.355 -18.434 -45.434 1.00 32.21 208 GLN B N 1
ATOM 3269 C CA . GLN B 1 208 ? -52.462 -17.818 -44.462 1.00 39.13 208 GLN B CA 1
ATOM 3270 C C . GLN B 1 208 ? -51.959 -18.884 -43.492 1.00 39.96 208 GLN B C 1
ATOM 3271 O O . GLN B 1 208 ? -52.745 -19.444 -42.721 1.00 37.03 208 GLN B O 1
ATOM 3277 N N . MET B 1 209 ? -50.649 -19.118 -43.489 1.00 35.57 209 MET B N 1
ATOM 3278 C CA . MET B 1 209 ? -50.018 -20.158 -42.663 1.00 44.20 209 MET B CA 1
ATOM 3279 C C . MET B 1 209 ? -49.252 -19.510 -41.505 1.00 43.48 209 MET B C 1
ATOM 3280 O O . MET B 1 209 ? -48.118 -19.055 -41.687 1.00 40.87 209 MET B O 1
ATOM 3285 N N . ASN B 1 210 ? -49.854 -19.523 -40.310 1.00 35.12 210 ASN B N 1
ATOM 3286 C CA . ASN B 1 210 ? -49.205 -19.079 -39.081 1.00 40.08 210 ASN B CA 1
ATOM 3287 C C . ASN B 1 210 ? -48.747 -20.288 -38.253 1.00 43.56 210 ASN B C 1
ATOM 3288 O O . ASN B 1 210 ? -49.112 -21.439 -38.521 1.00 38.44 210 ASN B O 1
ATOM 3293 N N . SER B 1 211 ? -47.930 -20.004 -37.233 1.00 39.86 211 SER B N 1
ATOM 3294 C CA . SER B 1 211 ? -47.379 -21.019 -36.327 1.00 39.03 211 SER B CA 1
ATOM 3295 C C . SER B 1 211 ? -46.786 -22.196 -37.100 1.00 35.44 211 SER B C 1
ATOM 3296 O O . SER B 1 211 ? -47.100 -23.358 -36.843 1.00 41.40 211 SER B O 1
ATOM 3299 N N . LEU B 1 212 ? -45.935 -21.887 -38.067 1.00 34.68 212 LEU B N 1
ATOM 3300 C CA . LEU B 1 212 ? -45.409 -22.929 -38.938 1.00 35.41 212 LEU B CA 1
ATOM 3301 C C . LEU B 1 212 ? -44.568 -23.929 -38.152 1.00 36.96 212 LEU B C 1
ATOM 3302 O O . LEU B 1 212 ? -43.845 -23.568 -37.215 1.00 40.10 212 LEU B O 1
ATOM 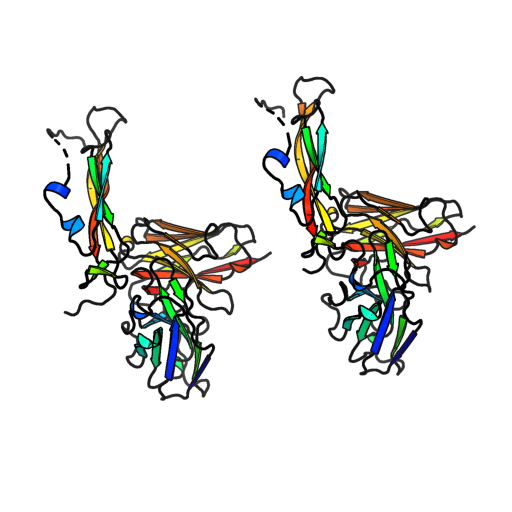3307 N N . ARG B 1 213 ? -44.680 -25.198 -38.529 1.00 35.32 213 ARG B N 1
ATOM 3308 C CA . ARG B 1 213 ? -43.927 -26.285 -37.915 1.00 36.85 213 ARG B CA 1
ATOM 3309 C C . ARG B 1 213 ? -43.174 -27.036 -38.996 1.00 39.57 213 ARG B C 1
ATOM 3310 O O . ARG B 1 213 ? -43.557 -27.019 -40.169 1.00 36.28 213 ARG B O 1
ATOM 3318 N N . ALA B 1 214 ? -42.105 -27.716 -38.575 1.00 37.81 214 ALA B N 1
ATOM 3319 C CA . ALA B 1 214 ? -41.322 -28.525 -39.508 1.00 40.90 214 ALA B CA 1
ATOM 3320 C C . ALA B 1 214 ? -42.205 -29.474 -40.318 1.00 39.17 214 ALA B C 1
ATOM 3321 O O . ALA B 1 214 ? -42.012 -29.632 -41.530 1.00 39.80 214 ALA B O 1
ATOM 3323 N N . GLU B 1 215 ? -43.208 -30.080 -39.672 1.00 37.76 215 GLU B N 1
ATOM 3324 C CA . GLU B 1 215 ? -44.126 -30.998 -40.340 1.00 40.20 215 GLU B CA 1
ATOM 3325 C C . GLU B 1 215 ? -44.999 -30.324 -41.405 1.00 43.91 215 GLU B C 1
ATOM 3326 O O . GLU B 1 215 ? -45.732 -31.020 -42.114 1.00 40.16 215 GLU B O 1
ATOM 3328 N N . ASP B 1 216 ? -44.963 -29.001 -41.533 1.00 39.63 216 ASP B N 1
ATOM 3329 C CA . ASP B 1 216 ? -45.747 -28.329 -42.561 1.00 37.97 216 ASP B CA 1
ATOM 3330 C C . ASP B 1 216 ? -45.041 -28.288 -43.911 1.00 38.79 216 ASP B C 1
ATOM 3331 O O . ASP B 1 216 ? -45.627 -27.805 -44.890 1.00 37.66 216 ASP B O 1
ATOM 3336 N N . THR B 1 217 ? -43.818 -28.808 -43.992 1.00 33.52 217 THR B N 1
ATOM 3337 C CA . THR B 1 217 ? -43.061 -28.815 -45.240 1.00 36.24 217 THR B CA 1
ATOM 3338 C C . THR B 1 217 ? -43.738 -29.728 -46.252 1.00 39.10 217 THR B C 1
ATOM 3339 O O . THR B 1 217 ? -44.018 -30.893 -45.948 1.00 30.86 217 THR B O 1
ATOM 3343 N N . ALA B 1 218 ? -43.980 -29.207 -47.460 1.00 36.32 218 ALA B N 1
ATOM 3344 C CA . ALA B 1 218 ? -44.862 -29.866 -48.424 1.00 35.98 218 ALA B CA 1
ATOM 3345 C C . ALA B 1 218 ? -45.002 -29.006 -49.671 1.00 38.47 218 ALA B C 1
ATOM 3346 O O . ALA B 1 218 ? -44.814 -27.783 -49.636 1.00 38.76 218 ALA B O 1
ATOM 3348 N N . VAL B 1 219 ? -45.345 -29.665 -50.773 1.00 33.12 219 VAL B N 1
ATOM 3349 C CA . VAL B 1 219 ? -45.871 -28.983 -51.948 1.00 33.36 219 VAL B CA 1
ATOM 3350 C C . VAL B 1 219 ? -47.349 -28.716 -51.716 1.00 35.93 219 VAL B C 1
ATOM 3351 O O . VAL B 1 219 ? -48.100 -29.627 -51.347 1.00 33.74 219 VAL B O 1
ATOM 3355 N N . TYR B 1 220 ? -47.762 -27.460 -51.891 1.00 36.82 220 TYR B N 1
ATOM 3356 C CA . TYR B 1 220 ? -49.133 -27.037 -51.628 1.00 34.44 220 TYR B CA 1
ATOM 3357 C C . TYR B 1 220 ? -49.852 -26.819 -52.946 1.00 38.30 220 TYR B C 1
ATOM 3358 O O . TYR B 1 220 ? -49.371 -26.061 -53.799 1.00 38.44 220 TYR B O 1
ATOM 3367 N N . TYR B 1 221 ? -50.984 -27.503 -53.113 1.00 32.95 221 TYR B N 1
ATOM 3368 C CA . TYR B 1 221 ? -51.787 -27.431 -54.321 1.00 32.45 221 TYR B CA 1
ATOM 3369 C C . TYR B 1 221 ? -53.103 -26.710 -54.079 1.00 34.17 221 TYR B C 1
ATOM 3370 O O . TYR B 1 221 ? -53.821 -27.004 -53.112 1.00 32.44 221 TYR B O 1
ATOM 3379 N N . CYS B 1 222 ? -53.431 -25.831 -55.021 1.00 31.18 222 CYS B N 1
ATOM 3380 C CA . CYS B 1 222 ? -54.727 -25.182 -55.170 1.00 37.45 222 CYS B CA 1
ATOM 3381 C C . CYS B 1 222 ? -55.627 -26.095 -56.000 1.00 33.83 222 CYS B C 1
ATOM 3382 O O . CYS B 1 222 ? -55.144 -26.806 -56.888 1.00 37.31 222 CYS B O 1
ATOM 3385 N N . ALA B 1 223 ? -56.924 -26.107 -55.688 1.00 34.11 223 ALA B N 1
ATOM 3386 C CA . ALA B 1 223 ? -57.858 -27.026 -56.333 1.00 33.75 223 ALA B CA 1
ATOM 3387 C C . ALA B 1 223 ? -59.249 -26.414 -56.430 1.00 30.17 223 ALA B C 1
ATOM 3388 O O . ALA B 1 223 ? -59.724 -25.792 -55.483 1.00 34.14 223 ALA B O 1
ATOM 3390 N N . ARG B 1 224 ? -59.895 -26.592 -57.578 1.00 34.27 224 ARG B N 1
ATOM 3391 C CA . ARG B 1 224 ? -61.281 -26.171 -57.786 1.00 36.78 224 ARG B CA 1
ATOM 3392 C C . ARG B 1 224 ? -62.212 -27.374 -57.607 1.00 34.50 224 ARG B C 1
ATOM 3393 O O . ARG B 1 224 ? -61.966 -28.433 -58.188 1.00 35.32 224 ARG B O 1
ATOM 3401 N N . ASP B 1 225 ? -63.263 -27.217 -56.794 1.00 30.00 225 ASP B N 1
ATOM 3402 C CA . ASP B 1 225 ? -64.204 -28.296 -56.505 1.00 34.05 225 ASP B CA 1
ATOM 3403 C C . ASP B 1 225 ? -65.581 -28.028 -57.128 1.00 35.39 225 ASP B C 1
ATOM 3404 O O . ASP B 1 225 ? -66.127 -26.922 -57.012 1.00 34.52 225 ASP B O 1
ATOM 3409 N N . LEU B 1 226 ? -66.182 -29.062 -57.728 1.00 33.82 226 LEU B N 1
ATOM 3410 C CA . LEU B 1 226 ? -67.521 -28.905 -58.313 1.00 31.98 226 LEU B CA 1
ATOM 3411 C C . LEU B 1 226 ? -68.588 -28.799 -57.225 1.00 33.15 226 LEU B C 1
ATOM 3412 O O . LEU B 1 226 ? -69.561 -28.043 -57.357 1.00 34.03 226 LEU B O 1
ATOM 3417 N N . ILE B 1 227 ? -68.450 -29.600 -56.171 1.00 37.09 227 ILE B N 1
ATOM 3418 C CA . ILE B 1 227 ? -69.153 -29.422 -54.910 1.00 35.40 227 ILE B CA 1
ATOM 3419 C C . ILE B 1 227 ? -68.120 -29.682 -53.818 1.00 32.01 227 ILE B C 1
ATOM 3420 O O . ILE B 1 227 ? -67.011 -30.135 -54.091 1.00 35.44 227 ILE B O 1
ATOM 3425 N N . HIS B 1 228 ? -68.492 -29.392 -52.573 1.00 33.46 228 HIS B N 1
ATOM 3426 C CA . HIS B 1 228 ? -67.625 -29.680 -51.435 1.00 30.95 228 HIS B CA 1
ATOM 3427 C C . HIS B 1 228 ? -67.171 -31.135 -51.460 1.00 31.94 228 HIS B C 1
ATOM 3428 O O . HIS B 1 228 ? -67.998 -32.052 -51.511 1.00 32.94 228 HIS B O 1
ATOM 3435 N N . GLY B 1 229 ? -65.855 -31.348 -51.472 1.00 32.95 229 GLY B N 1
ATOM 3436 C CA . GLY B 1 229 ? -65.277 -32.681 -51.444 1.00 25.89 229 GLY B CA 1
ATOM 3437 C C . GLY B 1 229 ? -65.027 -33.312 -52.797 1.00 32.22 229 GLY B C 1
ATOM 3438 O O . GLY B 1 229 ? -64.511 -34.431 -52.850 1.00 30.80 229 GLY B O 1
ATOM 3439 N N . VAL B 1 230 ? -65.374 -32.647 -53.896 1.00 35.08 230 VAL B N 1
ATOM 3440 C CA . VAL B 1 230 ? -65.265 -33.240 -55.228 1.00 32.99 230 VAL B CA 1
ATOM 3441 C C . VAL B 1 230 ? -64.354 -32.331 -56.046 1.00 35.78 230 VAL B C 1
ATOM 3442 O O . VAL B 1 230 ? -64.809 -31.436 -56.758 1.00 31.86 230 VAL B O 1
ATOM 3446 N N . THR B 1 231 ? -63.050 -32.595 -55.978 1.00 36.66 231 THR B N 1
ATOM 3447 C CA . THR B 1 231 ? -62.056 -31.785 -56.665 1.00 35.45 231 THR B CA 1
ATOM 3448 C C . THR B 1 231 ? -62.003 -32.174 -58.134 1.00 35.16 231 THR B C 1
ATOM 3449 O O . THR B 1 231 ? -61.904 -33.360 -58.463 1.00 37.93 231 THR B O 1
ATOM 3453 N N . ARG B 1 232 ? -62.076 -31.174 -59.012 1.00 35.81 232 ARG B N 1
ATOM 3454 C CA . ARG B 1 232 ? -62.029 -31.372 -60.455 1.00 30.93 232 ARG B CA 1
ATOM 3455 C C . ARG B 1 232 ? -60.744 -30.879 -61.113 1.00 33.74 232 ARG B C 1
ATOM 3456 O O . ARG B 1 232 ? -60.365 -31.407 -62.153 1.00 33.79 232 ARG B O 1
ATOM 3464 N N . ASN B 1 233 ? -60.083 -29.862 -60.565 1.00 32.47 233 ASN B N 1
ATOM 3465 C CA . ASN B 1 233 ? -58.921 -29.257 -61.213 1.00 38.55 233 ASN B CA 1
ATOM 3466 C C . ASN B 1 233 ? -57.845 -28.946 -60.185 1.00 34.72 233 ASN B C 1
ATOM 3467 O O . ASN B 1 233 ? -58.147 -28.540 -59.062 1.00 30.29 233 ASN B O 1
ATOM 3472 N N . TRP B 1 234 ? -56.593 -29.120 -60.588 1.00 33.67 234 TRP B N 1
ATOM 3473 C CA . TRP B 1 234 ? -55.443 -28.955 -59.715 1.00 38.39 234 TRP B CA 1
ATOM 3474 C C . TRP B 1 234 ? -54.503 -27.920 -60.311 1.00 40.41 234 TRP B C 1
ATOM 3475 O O . TRP B 1 234 ? -54.231 -27.942 -61.516 1.00 37.56 234 TRP B O 1
ATOM 3486 N N . GLY B 1 235 ? -53.979 -27.044 -59.459 1.00 38.67 235 GLY B N 1
ATOM 3487 C CA . GLY B 1 235 ? -52.852 -26.225 -59.846 1.00 39.79 235 GLY B CA 1
ATOM 3488 C C . GLY B 1 235 ? -51.585 -27.065 -59.913 1.00 43.45 235 GLY B C 1
ATOM 3489 O O . GLY B 1 235 ? -51.585 -28.280 -59.709 1.00 42.99 235 GLY B O 1
ATOM 3490 N N . CYS B 1 236 ? -50.469 -26.385 -60.154 1.00 44.72 236 CYS B N 1
ATOM 3491 C CA . CYS B 1 236 ? -49.206 -27.088 -60.287 1.00 45.73 236 CYS B CA 1
ATOM 3492 C C . CYS B 1 236 ? -48.424 -27.141 -58.980 1.00 45.23 236 CYS B C 1
ATOM 3493 O O . CYS B 1 236 ? -47.471 -27.916 -58.877 1.00 45.20 236 CYS B O 1
ATOM 3496 N N . GLY B 1 237 ? -48.841 -26.400 -57.969 1.00 41.20 237 GLY B N 1
ATOM 3497 C CA . GLY B 1 237 ? -48.244 -26.569 -56.660 1.00 41.74 237 GLY B CA 1
ATOM 3498 C C . GLY B 1 237 ? -47.103 -25.601 -56.423 1.00 44.98 237 GLY B C 1
ATOM 3499 O O . GLY B 1 237 ? -46.371 -25.217 -57.328 1.00 43.70 237 GLY B O 1
ATOM 3500 N N . THR B 1 238 ? -46.946 -25.206 -55.170 1.00 42.76 238 THR B N 1
ATOM 3501 C CA . THR B 1 238 ? -45.824 -24.382 -54.762 1.00 39.84 238 THR B CA 1
ATOM 3502 C C . THR B 1 238 ? -45.178 -25.035 -53.552 1.00 38.62 238 THR B C 1
ATOM 3503 O O . THR B 1 238 ? -45.863 -25.622 -52.710 1.00 38.79 238 THR B O 1
ATOM 3507 N N . LEU B 1 239 ? -43.861 -24.956 -53.477 1.00 40.65 239 LEU B N 1
ATOM 3508 C CA . LEU B 1 239 ? -43.129 -25.720 -52.481 1.00 41.82 239 LEU B CA 1
ATOM 3509 C C . LEU B 1 239 ? -42.893 -24.845 -51.252 1.00 43.04 239 LEU B C 1
ATOM 3510 O O . LEU B 1 239 ? -42.359 -23.737 -51.364 1.00 44.70 239 LEU B O 1
ATOM 3515 N N . VAL B 1 240 ? -43.292 -25.339 -50.083 1.00 39.11 240 VAL B N 1
ATOM 3516 C CA . VAL B 1 240 ? -43.079 -24.644 -48.817 1.00 40.07 240 VAL B CA 1
ATOM 3517 C C . VAL B 1 240 ? -42.172 -25.516 -47.958 1.00 48.20 240 VAL B C 1
ATOM 3518 O O . VAL B 1 240 ? -42.552 -26.633 -47.586 1.00 45.17 240 VAL B O 1
ATOM 3522 N N . THR B 1 241 ? -40.982 -25.005 -47.632 1.00 48.52 241 THR B N 1
ATOM 3523 C CA . THR B 1 241 ? -40.029 -25.718 -46.788 1.00 45.07 241 THR B CA 1
ATOM 3524 C C . THR B 1 241 ? -39.891 -24.990 -45.462 1.00 46.67 241 THR B C 1
ATOM 3525 O O . THR B 1 241 ? -39.558 -23.802 -45.432 1.00 48.44 241 THR B O 1
ATOM 3529 N N . VAL B 1 242 ? -40.105 -25.710 -44.371 1.00 42.09 242 VAL B N 1
ATOM 3530 C CA . VAL B 1 242 ? -39.930 -25.169 -43.034 1.00 46.50 242 VAL B CA 1
ATOM 3531 C C . VAL B 1 242 ? -38.711 -25.867 -42.453 1.00 51.08 242 VAL B C 1
ATOM 3532 O O . VAL B 1 242 ? -38.702 -27.098 -42.307 1.00 51.32 242 VAL B O 1
ATOM 3536 N N . SER B 1 243 ? -37.667 -25.095 -42.167 1.00 49.95 243 SER B N 1
ATOM 3537 C CA . SER B 1 243 ? -36.409 -25.685 -41.737 1.00 49.04 243 SER B CA 1
ATOM 3538 C C . SER B 1 243 ? -35.650 -24.699 -40.866 1.00 55.26 243 SER B C 1
ATOM 3539 O O . SER B 1 243 ? -35.742 -23.479 -41.053 1.00 48.44 243 SER B O 1
ATOM 3541 N N . SER B 1 244 ? -34.895 -25.246 -39.917 1.00 60.85 244 SER B N 1
ATOM 3542 C CA . SER B 1 244 ? -34.049 -24.449 -39.034 1.00 70.17 244 SER B CA 1
ATOM 3543 C C . SER B 1 244 ? -32.727 -24.106 -39.729 1.00 63.46 244 SER B C 1
ATOM 3544 O O . SER B 1 244 ? -32.344 -22.941 -39.813 1.00 62.82 244 SER B O 1
ATOM 3546 N N . ARG C 2 10 ? -32.280 10.413 -23.369 1.00 91.40 20 ARG C N 1
ATOM 3547 C CA . ARG C 2 10 ? -33.538 10.924 -23.896 1.00 86.32 20 ARG C CA 1
ATOM 3548 C C . ARG C 2 10 ? -34.677 10.613 -22.933 1.00 93.61 20 ARG C C 1
ATOM 3549 O O . ARG C 2 10 ? -35.086 9.462 -22.802 1.00 95.75 20 ARG C O 1
ATOM 3551 N N . THR C 2 11 ? -35.185 11.644 -22.262 1.00 93.25 21 THR C N 1
ATOM 3552 C CA . THR C 2 11 ? -36.257 11.487 -21.285 1.00 100.84 21 THR C CA 1
ATOM 3553 C C . THR C 2 11 ? -37.608 11.706 -21.961 1.00 103.18 21 THR C C 1
ATOM 3554 O O . THR C 2 11 ? -37.836 12.754 -22.578 1.00 103.13 21 THR C O 1
ATOM 3558 N N . VAL C 2 12 ? -38.502 10.721 -21.842 1.00 99.98 22 VAL C N 1
ATOM 3559 C CA . VAL C 2 12 ? -39.847 10.812 -22.397 1.00 100.86 22 VAL C CA 1
ATOM 3560 C C . VAL C 2 12 ? -40.858 10.498 -21.303 1.00 101.44 22 VAL C C 1
ATOM 3561 O O . VAL C 2 12 ? -40.558 9.790 -20.336 1.00 100.22 22 VAL C O 1
ATOM 3565 N N . MET C 2 13 ? -42.066 11.031 -21.465 1.00 100.16 23 MET C N 1
ATOM 3566 C CA . MET C 2 13 ? -43.108 10.930 -20.451 1.00 105.86 23 MET C CA 1
ATOM 3567 C C . MET C 2 13 ? -43.887 9.616 -20.582 1.00 102.75 23 MET C C 1
ATOM 3568 O O . MET C 2 13 ? -43.906 8.978 -21.638 1.00 98.17 23 MET C O 1
ATOM 3573 N N . VAL C 2 14 ? -44.535 9.222 -19.478 1.00 101.70 24 VAL C N 1
ATOM 3574 C CA . VAL C 2 14 ? -45.357 8.013 -19.410 1.00 98.79 24 VAL C CA 1
ATOM 3575 C C . VAL C 2 14 ? -46.230 8.043 -18.157 1.00 98.75 24 VAL C C 1
ATOM 3576 O O . VAL C 2 14 ? -45.770 8.431 -17.077 1.00 100.48 24 VAL C O 1
ATOM 3578 N N . ASN C 2 15 ? -47.479 7.588 -18.288 1.00 96.14 25 ASN C N 1
ATOM 3579 C CA . ASN C 2 15 ? -48.535 7.682 -17.281 1.00 95.74 25 ASN C CA 1
ATOM 3580 C C . ASN C 2 15 ? -48.717 6.333 -16.551 1.00 93.32 25 ASN C C 1
ATOM 3581 O O . ASN C 2 15 ? -47.796 5.505 -16.502 1.00 90.00 25 ASN C O 1
ATOM 3586 N N . LEU C 2 16 ? -49.909 6.095 -15.992 1.00 92.70 26 LEU C N 1
ATOM 3587 C CA . LEU C 2 16 ? -50.144 4.883 -15.227 1.00 89.10 26 LEU C CA 1
ATOM 3588 C C . LEU C 2 16 ? -50.116 3.656 -16.165 1.00 91.38 26 LEU C C 1
ATOM 3589 O O . LEU C 2 16 ? -49.243 2.781 -16.021 1.00 85.89 26 LEU C O 1
ATOM 3594 N N . ASN C 2 26 ? -49.859 -12.980 -7.086 1.00 67.23 36 ASN C N 1
ATOM 3595 C CA . ASN C 2 26 ? -49.019 -14.142 -7.375 1.00 64.89 36 ASN C CA 1
ATOM 3596 C C . ASN C 2 26 ? -49.499 -14.831 -8.648 1.00 67.85 36 ASN C C 1
ATOM 3597 O O . ASN C 2 26 ? -50.689 -14.774 -8.972 1.00 69.10 36 ASN C O 1
ATOM 3599 N N . PRO C 2 27 ? -48.579 -15.471 -9.378 1.00 66.40 37 PRO C N 1
ATOM 3600 C CA . PRO C 2 27 ? -49.009 -16.260 -10.542 1.00 66.52 37 PRO C CA 1
ATOM 3601 C C . PRO C 2 27 ? -49.933 -17.400 -10.156 1.00 66.93 37 PRO C C 1
ATOM 3602 O O . PRO C 2 27 ? -50.811 -17.776 -10.948 1.00 58.99 37 PRO C O 1
ATOM 3606 N N . LYS C 2 28 ? -49.778 -17.935 -8.937 1.00 62.57 38 LYS C N 1
ATOM 3607 C CA . LYS C 2 28 ? -50.653 -18.993 -8.449 1.00 58.38 38 LYS C CA 1
ATOM 3608 C C . LYS C 2 28 ? -52.122 -18.609 -8.534 1.00 64.72 38 LYS C C 1
ATOM 3609 O O . LYS C 2 28 ? -52.982 -19.497 -8.534 1.00 69.30 38 LYS C O 1
ATOM 3611 N N . ARG C 2 29 ? -52.424 -17.312 -8.616 1.00 65.33 39 ARG C N 1
ATOM 3612 C CA . ARG C 2 29 ? -53.807 -16.867 -8.731 1.00 65.52 39 ARG C CA 1
ATOM 3613 C C . ARG C 2 29 ? -54.505 -17.546 -9.903 1.00 59.74 39 ARG C C 1
ATOM 3614 O O . ARG C 2 29 ? -55.535 -18.209 -9.730 1.00 58.48 39 ARG C O 1
ATOM 3616 N N . SER C 2 30 ? -53.945 -17.413 -11.105 1.00 55.19 40 SER C N 1
ATOM 3617 C CA . SER C 2 30 ? -54.582 -17.940 -12.305 1.00 54.13 40 SER C CA 1
ATOM 3618 C C . SER C 2 30 ? -53.866 -19.143 -12.914 1.00 56.67 40 SER C C 1
ATOM 3619 O O . SER C 2 30 ? -54.348 -19.685 -13.924 1.00 46.08 40 SER C O 1
ATOM 3622 N N . SER C 2 31 ? -52.742 -19.583 -12.341 1.00 53.29 41 SER C N 1
ATOM 3623 C CA . SER C 2 31 ? -52.002 -20.688 -12.937 1.00 42.77 41 SER C CA 1
ATOM 3624 C C . SER C 2 31 ? -51.387 -21.569 -11.869 1.00 43.93 41 SER C C 1
ATOM 3625 O O . SER C 2 31 ? -50.637 -21.081 -11.025 1.00 43.85 41 SER C O 1
ATOM 3628 N N . ASP C 2 32 ? -51.661 -22.870 -11.937 1.00 39.22 42 ASP C N 1
ATOM 3629 C CA . ASP C 2 32 ? -50.988 -23.834 -11.078 1.00 36.86 42 ASP C CA 1
ATOM 3630 C C . ASP C 2 32 ? -50.035 -24.752 -11.857 1.00 31.58 42 ASP C C 1
ATOM 3631 O O . ASP C 2 32 ? -49.787 -25.884 -11.448 1.00 33.62 42 ASP C O 1
ATOM 3636 N N . TYR C 2 33 ? -49.488 -24.283 -12.980 1.00 33.72 43 TYR C N 1
ATOM 3637 C CA . TYR C 2 33 ? -48.462 -25.069 -13.662 1.00 34.86 43 TYR C CA 1
ATOM 3638 C C . TYR C 2 33 ? -47.268 -25.334 -12.745 1.00 36.46 43 TYR C C 1
ATOM 3639 O O . TYR C 2 33 ? -46.641 -26.398 -12.837 1.00 33.35 43 TYR C O 1
ATOM 3648 N N . TYR C 2 34 ? -46.972 -24.408 -11.823 1.00 33.27 44 TYR C N 1
ATOM 3649 C CA . TYR C 2 34 ? -45.878 -24.608 -10.876 1.00 30.06 44 TYR C CA 1
ATOM 3650 C C . TYR C 2 34 ? -46.049 -25.877 -10.060 1.00 33.84 44 TYR C C 1
ATOM 3651 O O . TYR C 2 34 ? -45.060 -26.398 -9.545 1.00 30.44 44 TYR C O 1
ATOM 3660 N N . ASN C 2 35 ? -47.280 -26.380 -9.933 1.00 36.66 45 ASN C N 1
ATOM 3661 C CA . ASN C 2 35 ? -47.594 -27.590 -9.176 1.00 35.73 45 ASN C CA 1
ATOM 3662 C C . ASN C 2 35 ? -47.683 -28.837 -10.038 1.00 35.43 45 ASN C C 1
ATOM 3663 O O . ASN C 2 35 ? -47.387 -29.936 -9.553 1.00 35.15 45 ASN C O 1
ATOM 3668 N N . ARG C 2 36 ? -48.129 -28.690 -11.285 1.00 34.93 46 ARG C N 1
ATOM 3669 C CA . ARG C 2 36 ? -48.472 -29.810 -12.150 1.00 33.10 46 ARG C CA 1
ATOM 3670 C C . ARG C 2 36 ? -47.420 -30.078 -13.221 1.00 29.09 46 ARG C C 1
ATOM 3671 O O . ARG C 2 36 ? -47.517 -31.085 -13.925 1.00 27.02 46 ARG C O 1
ATOM 3679 N N . SER C 2 37 ? -46.436 -29.196 -13.364 1.00 27.24 47 SER C N 1
ATOM 3680 C CA . SER C 2 37 ? -45.317 -29.433 -14.262 1.00 31.14 47 SER C CA 1
ATOM 3681 C C . SER C 2 37 ? -44.528 -30.655 -13.816 1.00 28.10 47 SER C C 1
ATOM 3682 O O . SER C 2 37 ? -44.391 -30.921 -12.621 1.00 29.28 47 SER C O 1
ATOM 3685 N N . THR C 2 38 ? -44.013 -31.408 -14.793 1.00 26.09 48 THR C N 1
ATOM 3686 C CA . THR C 2 38 ? -43.032 -32.438 -14.487 1.00 29.59 48 THR C CA 1
ATOM 3687 C C . THR C 2 38 ? -41.726 -31.837 -13.979 1.00 33.58 48 THR C C 1
ATOM 3688 O O . THR C 2 38 ? -40.877 -32.565 -13.457 1.00 30.87 48 THR C O 1
ATOM 3692 N N . SER C 2 39 ? -41.547 -30.529 -14.146 1.00 31.31 49 SER C N 1
ATOM 3693 C CA . SER C 2 39 ? -40.461 -29.777 -13.536 1.00 28.81 49 SER C CA 1
ATOM 3694 C C . SER C 2 39 ? -41.087 -28.694 -12.668 1.00 28.69 49 SER C C 1
ATOM 3695 O O . SER C 2 39 ? -41.052 -27.510 -13.027 1.00 30.56 49 SER C O 1
ATOM 3698 N N . PRO C 2 40 ? -41.671 -29.070 -11.525 1.00 28.16 50 PRO C N 1
ATOM 3699 C CA . PRO C 2 40 ? -42.405 -28.098 -10.705 1.00 28.13 50 PRO C CA 1
ATOM 3700 C C . PRO C 2 40 ? -41.467 -27.139 -9.996 1.00 33.02 50 PRO C C 1
ATOM 3701 O O . PRO C 2 40 ? -40.268 -27.393 -9.860 1.00 27.63 50 PRO C O 1
ATOM 3705 N N . TRP C 2 41 ? -42.047 -26.036 -9.511 1.00 32.02 51 TRP C N 1
ATOM 3706 C CA . TRP C 2 41 ? -41.255 -24.964 -8.933 1.00 29.73 51 TRP C CA 1
ATOM 3707 C C . TRP C 2 41 ? -42.011 -24.270 -7.814 1.00 33.83 51 TRP C C 1
ATOM 3708 O O . TRP C 2 41 ? -43.237 -24.358 -7.702 1.00 32.82 51 TRP C O 1
ATOM 3719 N N . ASN C 2 42 ? -41.249 -23.599 -6.959 1.00 35.91 52 ASN C N 1
ATOM 3720 C CA . ASN C 2 42 ? -41.817 -22.729 -5.946 1.00 33.47 52 ASN C CA 1
ATOM 3721 C C . ASN C 2 42 ? -41.727 -21.297 -6.428 1.00 31.89 52 ASN C C 1
ATOM 3722 O O . ASN C 2 42 ? -41.013 -20.981 -7.384 1.00 33.47 52 ASN C O 1
ATOM 3727 N N . LEU C 2 43 ? -42.480 -20.429 -5.757 1.00 36.53 53 LEU C N 1
ATOM 3728 C CA . LEU C 2 43 ? -42.575 -19.026 -6.130 1.00 40.24 53 LEU C CA 1
ATOM 3729 C C . LEU C 2 43 ? -42.012 -18.169 -5.010 1.00 36.95 53 LEU C C 1
ATOM 3730 O O . LEU C 2 43 ? -42.442 -18.278 -3.859 1.00 36.54 53 LEU C O 1
ATOM 3735 N N . HIS C 2 44 ? -41.040 -17.335 -5.350 1.00 37.31 54 HIS C N 1
ATOM 3736 C CA . HIS C 2 44 ? -40.419 -16.428 -4.404 1.00 40.77 54 HIS C CA 1
ATOM 3737 C C . HIS C 2 44 ? -40.929 -15.009 -4.637 1.00 42.85 54 HIS C C 1
ATOM 3738 O O . HIS C 2 44 ? -40.890 -14.500 -5.765 1.00 38.43 54 HIS C O 1
ATOM 3745 N N . ARG C 2 45 ? -41.404 -14.383 -3.568 1.00 45.48 55 ARG C N 1
ATOM 3746 C CA . ARG C 2 45 ? -41.858 -12.997 -3.607 1.00 47.94 55 ARG C CA 1
ATOM 3747 C C . ARG C 2 45 ? -40.634 -12.091 -3.520 1.00 47.32 55 ARG C C 1
ATOM 3748 O O . ARG C 2 45 ? -39.975 -12.018 -2.480 1.00 49.67 55 ARG C O 1
ATOM 3756 N N . ASN C 2 46 ? -40.303 -11.431 -4.620 1.00 51.15 56 ASN C N 1
ATOM 3757 C CA . ASN C 2 46 ? -39.190 -10.490 -4.667 1.00 53.38 56 ASN C CA 1
ATOM 3758 C C . ASN C 2 46 ? -39.778 -9.078 -4.620 1.00 55.26 56 ASN C C 1
ATOM 3759 O O . ASN C 2 46 ? -40.330 -8.593 -5.612 1.00 56.17 56 ASN C O 1
ATOM 3764 N N . GLU C 2 47 ? -39.658 -8.423 -3.469 1.00 58.72 57 GLU C N 1
ATOM 3765 C CA . GLU C 2 47 ? -40.214 -7.092 -3.265 1.00 59.99 57 GLU C CA 1
ATOM 3766 C C . GLU C 2 47 ? -39.122 -6.039 -3.368 1.00 66.60 57 GLU C C 1
ATOM 3767 O O . GLU C 2 47 ? -38.021 -6.210 -2.835 1.00 65.16 57 GLU C O 1
ATOM 3769 N N . ASP C 2 48 ? -39.434 -4.954 -4.065 1.00 67.97 58 ASP C N 1
ATOM 3770 C CA . ASP C 2 48 ? -38.544 -3.808 -4.161 1.00 70.90 58 ASP C CA 1
ATOM 3771 C C . ASP C 2 48 ? -39.388 -2.561 -4.379 1.00 73.15 58 ASP C C 1
ATOM 3772 O O . ASP C 2 48 ? -39.939 -2.358 -5.470 1.00 73.19 58 ASP C O 1
ATOM 3777 N N . PRO C 2 49 ? -39.542 -1.722 -3.355 1.00 74.87 59 PRO C N 1
ATOM 3778 C CA . PRO C 2 49 ? -40.341 -0.501 -3.535 1.00 77.29 59 PRO C CA 1
ATOM 3779 C C . PRO C 2 49 ? -39.669 0.517 -4.434 1.00 77.73 59 PRO C C 1
ATOM 3780 O O . PRO C 2 49 ? -40.367 1.293 -5.098 1.00 82.75 59 PRO C O 1
ATOM 3784 N N . GLU C 2 50 ? -38.331 0.528 -4.488 1.00 74.72 60 GLU C N 1
ATOM 3785 C CA . GLU C 2 50 ? -37.574 1.354 -5.428 1.00 81.28 60 GLU C CA 1
ATOM 3786 C C . GLU C 2 50 ? -37.677 0.856 -6.873 1.00 80.68 60 GLU C C 1
ATOM 3787 O O . GLU C 2 50 ? -36.896 1.326 -7.718 1.00 77.69 60 GLU C O 1
ATOM 3789 N N . ARG C 2 51 ? -38.606 -0.061 -7.153 1.00 73.83 61 ARG C N 1
ATOM 3790 C CA . ARG C 2 51 ? -38.745 -0.679 -8.461 1.00 67.92 61 ARG C CA 1
ATOM 3791 C C . ARG C 2 51 ? -40.220 -0.758 -8.818 1.00 61.96 61 ARG C C 1
ATOM 3792 O O . ARG C 2 51 ? -41.070 -0.937 -7.946 1.00 62.77 61 ARG C O 1
ATOM 3800 N N . TYR C 2 52 ? -40.518 -0.615 -10.108 1.00 59.51 62 TYR C N 1
ATOM 3801 C CA . TYR C 2 52 ? -41.866 -0.842 -10.614 1.00 61.83 62 TYR C CA 1
ATOM 3802 C C . TYR C 2 52 ? -41.818 -1.854 -11.751 1.00 61.63 62 TYR C C 1
ATOM 3803 O O . TYR C 2 52 ? -41.154 -1.597 -12.769 1.00 60.31 62 TYR C O 1
ATOM 3812 N N . PRO C 2 53 ? -42.524 -2.995 -11.661 1.00 59.78 63 PRO C N 1
ATOM 3813 C CA . PRO C 2 53 ? -43.422 -3.383 -10.563 1.00 59.63 63 PRO C CA 1
ATOM 3814 C C . PRO C 2 53 ? -42.693 -3.644 -9.251 1.00 60.61 63 PRO C C 1
ATOM 3815 O O . PRO C 2 53 ? -41.523 -4.014 -9.256 1.00 59.70 63 PRO C O 1
ATOM 3819 N N . SER C 2 54 ? -43.386 -3.427 -8.135 1.00 57.28 64 SER C N 1
ATOM 3820 C CA . SER C 2 54 ? -42.755 -3.577 -6.826 1.00 60.38 64 SER C CA 1
ATOM 3821 C C . SER C 2 54 ? -42.446 -5.038 -6.518 1.00 57.05 64 SER C C 1
ATOM 3822 O O . SER C 2 54 ? -41.392 -5.351 -5.952 1.00 58.41 64 SER C O 1
ATOM 3825 N N . VAL C 2 55 ? -43.356 -5.939 -6.878 1.00 56.11 65 VAL C N 1
ATOM 3826 C CA . VAL C 2 55 ? -43.257 -7.356 -6.557 1.00 55.71 65 VAL C CA 1
ATOM 3827 C C . VAL C 2 55 ? -43.034 -8.119 -7.853 1.00 53.10 65 VAL C C 1
ATOM 3828 O O . VAL C 2 55 ? -43.817 -7.997 -8.806 1.00 44.43 65 VAL C O 1
ATOM 3830 N N . ILE C 2 56 ? -41.955 -8.889 -7.888 1.00 52.18 66 ILE C N 1
ATOM 3831 C CA . ILE C 2 56 ? -41.691 -9.862 -8.939 1.00 50.25 66 ILE C CA 1
ATOM 3832 C C . ILE C 2 56 ? -41.744 -11.239 -8.298 1.00 47.67 66 ILE C C 1
ATOM 3833 O O . ILE C 2 56 ? -41.205 -11.443 -7.204 1.00 46.06 66 ILE C O 1
ATOM 3838 N N . TRP C 2 57 ? -42.389 -12.182 -8.972 1.00 43.31 67 TRP C N 1
ATOM 3839 C CA . TRP C 2 57 ? -42.421 -13.566 -8.522 1.00 44.93 67 TRP C CA 1
ATOM 3840 C C . TRP C 2 57 ? -41.346 -14.345 -9.267 1.00 40.98 67 TRP C C 1
ATOM 3841 O O . TRP C 2 57 ? -41.319 -14.346 -10.502 1.00 43.34 67 TRP C O 1
ATOM 3852 N N . GLU C 2 58 ? -40.443 -14.974 -8.520 1.00 38.93 68 GLU C N 1
ATOM 3853 C CA . GLU C 2 58 ? -39.296 -15.672 -9.097 1.00 39.04 68 GLU C CA 1
ATOM 3854 C C . GLU C 2 58 ? -39.431 -17.174 -8.871 1.00 36.70 68 GLU C C 1
ATOM 3855 O O . GLU C 2 58 ? -39.644 -17.626 -7.740 1.00 34.48 68 GLU C O 1
ATOM 3861 N N . ALA C 2 59 ? -39.296 -17.936 -9.949 1.00 36.16 69 ALA C N 1
ATOM 3862 C CA . ALA C 2 59 ? -39.428 -19.382 -9.895 1.00 41.32 69 ALA C CA 1
ATOM 3863 C C . ALA C 2 59 ? -38.147 -20.035 -9.381 1.00 39.72 69 ALA C C 1
ATOM 3864 O O . ALA C 2 59 ? -37.044 -19.684 -9.809 1.00 33.16 69 ALA C O 1
ATOM 3866 N N . GLN C 2 60 ? -38.309 -21.013 -8.485 1.00 35.45 70 GLN C N 1
ATOM 3867 C CA . GLN C 2 60 ? -37.226 -21.881 -8.024 1.00 35.43 70 GLN C CA 1
ATOM 3868 C C . GLN C 2 60 ? -37.622 -23.330 -8.262 1.00 30.19 70 GLN C C 1
ATOM 3869 O O . GLN C 2 60 ? -38.580 -23.806 -7.647 1.00 30.14 70 GLN C O 1
ATOM 3873 N N . CYS C 2 61 ? -36.869 -24.046 -9.096 1.00 29.07 71 CYS C N 1
ATOM 3874 C CA . CYS C 2 61 ? -37.217 -25.438 -9.368 1.00 32.37 71 CYS C CA 1
ATOM 3875 C C . CYS C 2 61 ? -37.106 -26.252 -8.084 1.00 36.96 71 CYS C C 1
ATOM 3876 O O . CYS C 2 61 ? -36.200 -26.037 -7.273 1.00 35.37 71 CYS C O 1
ATOM 3879 N N . ARG C 2 62 ? -38.051 -27.179 -7.885 1.00 31.51 72 ARG C N 1
ATOM 3880 C CA . ARG C 2 62 ? -38.095 -27.932 -6.633 1.00 30.95 72 ARG C CA 1
ATOM 3881 C C . ARG C 2 62 ? -37.056 -29.046 -6.570 1.00 32.48 72 ARG C C 1
ATOM 3882 O O . ARG C 2 62 ? -36.650 -29.452 -5.474 1.00 37.16 72 ARG C O 1
ATOM 3890 N N . HIS C 2 63 ? -36.651 -29.578 -7.714 1.00 29.77 73 HIS C N 1
ATOM 3891 C CA . HIS C 2 63 ? -35.829 -30.772 -7.759 1.00 29.82 73 HIS C CA 1
ATOM 3892 C C . HIS C 2 63 ? -34.815 -30.611 -8.866 1.00 31.07 73 HIS C C 1
ATOM 3893 O O . HIS C 2 63 ? -34.995 -29.799 -9.775 1.00 31.50 73 HIS C O 1
ATOM 3900 N N . LEU C 2 64 ? -33.762 -31.431 -8.793 1.00 29.77 74 LEU C N 1
ATOM 3901 C CA . LEU C 2 64 ? -32.843 -31.565 -9.913 1.00 29.87 74 LEU C CA 1
ATOM 3902 C C . LEU C 2 64 ? -33.473 -32.378 -11.032 1.00 25.67 74 LEU C C 1
ATOM 3903 O O . LEU C 2 64 ? -33.381 -32.004 -12.201 1.00 28.89 74 LEU C O 1
ATOM 3908 N N . GLY C 2 65 ? -34.075 -33.514 -10.698 1.00 23.50 75 GLY C N 1
ATOM 3909 C CA . GLY C 2 65 ? -34.708 -34.354 -11.697 1.00 29.05 75 GLY C CA 1
ATOM 3910 C C . GLY C 2 65 ? -36.093 -33.834 -12.057 1.00 30.90 75 GLY C C 1
ATOM 3911 O O . GLY C 2 65 ? -36.516 -32.754 -11.637 1.00 26.85 75 GLY C O 1
ATOM 3912 N N . CYS C 2 66 ? -36.814 -34.646 -12.847 1.00 36.06 76 CYS C N 1
ATOM 3913 C CA . CYS C 2 66 ? -38.191 -34.382 -13.258 1.00 30.18 76 CYS C CA 1
ATOM 3914 C C . CYS C 2 66 ? -39.096 -35.537 -12.842 1.00 34.81 76 CYS C C 1
ATOM 3915 O O . CYS C 2 66 ? -38.676 -36.700 -12.797 1.00 33.43 76 CYS C O 1
ATOM 3918 N N . ILE C 2 67 ? -40.355 -35.200 -12.551 1.00 35.32 77 ILE C N 1
ATOM 3919 C CA . ILE C 2 67 ? -41.365 -36.190 -12.184 1.00 32.96 77 ILE C CA 1
ATOM 3920 C C . ILE C 2 67 ? -41.681 -37.073 -13.381 1.00 32.01 77 ILE C C 1
ATOM 3921 O O . ILE C 2 67 ? -41.983 -36.575 -14.470 1.00 39.07 77 ILE C O 1
ATOM 3926 N N . ASN C 2 68 ? -41.614 -38.390 -13.191 1.00 32.01 78 ASN C N 1
ATOM 3927 C CA . ASN C 2 68 ? -41.924 -39.304 -14.279 1.00 38.04 78 ASN C CA 1
ATOM 3928 C C . ASN C 2 68 ? -43.368 -39.803 -14.162 1.00 38.16 78 ASN C C 1
ATOM 3929 O O . ASN C 2 68 ? -44.144 -39.358 -13.301 1.00 36.07 78 ASN C O 1
ATOM 3934 N N . ALA C 2 69 ? -43.723 -40.769 -15.022 1.00 40.02 79 ALA C N 1
ATOM 3935 C CA . ALA C 2 69 ? -45.098 -41.245 -15.118 1.00 42.38 79 ALA C CA 1
ATOM 3936 C C . ALA C 2 69 ? -45.541 -42.029 -13.889 1.00 44.14 79 ALA C C 1
ATOM 3937 O O . ALA C 2 69 ? -46.736 -42.304 -13.758 1.00 41.92 79 ALA C O 1
ATOM 3939 N N . ASP C 2 70 ? -44.623 -42.402 -12.999 1.00 40.95 80 ASP C N 1
ATOM 3940 C CA . ASP C 2 70 ? -44.992 -43.002 -11.722 1.00 40.10 80 ASP C CA 1
ATOM 3941 C C . ASP C 2 70 ? -45.100 -41.984 -10.596 1.00 39.57 80 ASP C C 1
ATOM 3942 O O . ASP C 2 70 ? -45.276 -42.383 -9.444 1.00 41.62 80 ASP C O 1
ATOM 3947 N N . GLY C 2 71 ? -44.976 -40.691 -10.887 1.00 36.17 81 GLY C N 1
ATOM 3948 C CA . GLY C 2 71 ? -44.982 -39.700 -9.833 1.00 34.10 81 GLY C CA 1
ATOM 3949 C C . GLY C 2 71 ? -43.666 -39.522 -9.103 1.00 41.07 81 GLY C C 1
ATOM 3950 O O . GLY C 2 71 ? -43.638 -38.815 -8.091 1.00 41.65 81 GLY C O 1
ATOM 3951 N N . ASN C 2 72 ? -42.572 -40.122 -9.582 1.00 36.21 82 ASN C N 1
ATOM 3952 C CA . ASN C 2 72 ? -41.297 -40.121 -8.870 1.00 39.51 82 ASN C CA 1
ATOM 3953 C C . ASN C 2 72 ? -40.293 -39.173 -9.508 1.00 33.39 82 ASN C C 1
ATOM 3954 O O . ASN C 2 72 ? -40.267 -38.996 -10.729 1.00 35.20 82 ASN C O 1
ATOM 3959 N N . VAL C 2 73 ? -39.438 -38.582 -8.669 1.00 36.76 83 VAL C N 1
ATOM 3960 C CA . VAL C 2 73 ? -38.356 -37.764 -9.197 1.00 35.05 83 VAL C CA 1
ATOM 3961 C C . VAL C 2 73 ? -37.398 -38.649 -9.979 1.00 32.50 83 VAL C C 1
ATOM 3962 O O . VAL C 2 73 ? -36.962 -39.697 -9.498 1.00 36.31 83 VAL C O 1
ATOM 3966 N N . ASP C 2 74 ? -37.072 -38.233 -11.197 1.00 34.07 84 ASP C N 1
ATOM 3967 C CA . ASP C 2 74 ? -36.363 -39.069 -12.157 1.00 33.66 84 ASP C CA 1
ATOM 3968 C C . ASP C 2 74 ? -35.123 -38.325 -12.651 1.00 33.10 84 ASP C C 1
ATOM 3969 O O . ASP C 2 74 ? -35.236 -37.261 -13.270 1.00 33.86 84 ASP C O 1
ATOM 3974 N N . TYR C 2 75 ? -33.943 -38.893 -12.412 1.00 31.21 85 TYR C N 1
ATOM 3975 C CA . TYR C 2 75 ? -32.698 -38.196 -12.727 1.00 27.50 85 TYR C CA 1
ATOM 3976 C C . TYR C 2 75 ? -32.187 -38.501 -14.131 1.00 29.12 85 TYR C C 1
ATOM 3977 O O . TYR C 2 75 ? -31.058 -38.135 -14.469 1.00 29.19 85 TYR C O 1
ATOM 3986 N N . HIS C 2 76 ? -33.013 -39.110 -14.979 1.00 29.66 86 HIS C N 1
ATOM 3987 C CA . HIS C 2 76 ? -32.713 -39.162 -16.403 1.00 27.19 86 HIS C CA 1
ATOM 3988 C C . HIS C 2 76 ? -32.980 -37.844 -17.109 1.00 24.93 86 HIS C C 1
ATOM 3989 O O . HIS C 2 76 ? -32.724 -37.744 -18.309 1.00 30.92 86 HIS C O 1
ATOM 3996 N N . MET C 2 77 ? -33.506 -36.848 -16.406 1.00 24.84 87 MET C N 1
ATOM 3997 C CA . MET C 2 77 ? -33.771 -35.526 -16.957 1.00 30.36 87 MET C CA 1
ATOM 3998 C C . MET C 2 77 ? -33.546 -34.518 -15.839 1.00 26.87 87 MET C C 1
ATOM 3999 O O . MET C 2 77 ? -33.478 -34.881 -14.669 1.00 30.08 87 MET C O 1
ATOM 4004 N N . ASN C 2 78 ? -33.475 -33.238 -16.192 1.00 27.31 88 ASN C N 1
ATOM 4005 C CA . ASN C 2 78 ? -33.310 -32.198 -15.183 1.00 28.02 88 ASN C CA 1
ATOM 4006 C C . ASN C 2 78 ? -34.410 -31.149 -15.312 1.00 26.79 88 ASN C C 1
ATOM 4007 O O . ASN C 2 78 ? -34.734 -30.718 -16.425 1.00 27.83 88 ASN C O 1
ATOM 4012 N N . SER C 2 79 ? -34.962 -30.734 -14.165 1.00 25.52 89 SER C N 1
ATOM 4013 C CA . SER C 2 79 ? -35.655 -29.450 -14.054 1.00 29.92 89 SER C CA 1
ATOM 4014 C C . SER C 2 79 ? -34.657 -28.300 -14.192 1.00 30.73 89 SER C C 1
ATOM 4015 O O . SER C 2 79 ? -33.651 -28.254 -13.471 1.00 35.13 89 SER C O 1
ATOM 4018 N N . VAL C 2 80 ? -34.946 -27.360 -15.092 1.00 30.88 90 VAL C N 1
ATOM 4019 C CA . VAL C 2 80 ? -34.109 -26.172 -15.296 1.00 30.47 90 VAL C CA 1
ATOM 4020 C C . VAL C 2 80 ? -34.993 -24.932 -15.334 1.00 37.33 90 VAL C C 1
ATOM 4021 O O . VAL C 2 80 ? -36.124 -24.995 -15.844 1.00 29.94 90 VAL C O 1
ATOM 4025 N N . PRO C 2 81 ? -34.538 -23.794 -14.802 1.00 36.05 91 PRO C N 1
ATOM 4026 C CA . PRO C 2 81 ? -35.349 -22.574 -14.872 1.00 36.31 91 PRO C CA 1
ATOM 4027 C C . PRO C 2 81 ? -35.246 -21.924 -16.243 1.00 37.43 91 PRO C C 1
ATOM 4028 O O . PRO C 2 81 ? -34.244 -22.044 -16.944 1.00 41.09 91 PRO C O 1
ATOM 4032 N N . ILE C 2 82 ? -36.312 -21.247 -16.635 1.00 34.38 92 ILE C N 1
ATOM 4033 C CA . ILE C 2 82 ? -36.287 -20.388 -17.809 1.00 40.26 92 ILE C CA 1
ATOM 4034 C C . ILE C 2 82 ? -36.028 -18.968 -17.315 1.00 45.62 92 ILE C C 1
ATOM 4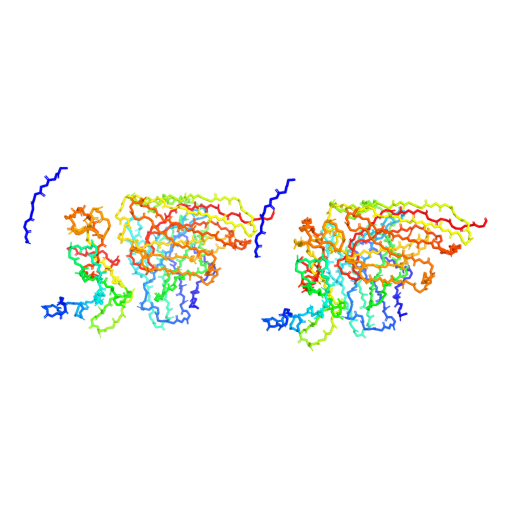035 O O . ILE C 2 82 ? -36.898 -18.347 -16.692 1.00 42.51 92 ILE C O 1
ATOM 4040 N N . GLN C 2 83 ? -34.819 -18.471 -17.560 1.00 41.88 93 GLN C N 1
ATOM 4041 C CA . GLN C 2 83 ? -34.371 -17.171 -17.080 1.00 46.71 93 GLN C CA 1
ATOM 4042 C C . GLN C 2 83 ? -34.488 -16.155 -18.204 1.00 50.81 93 GLN C C 1
ATOM 4043 O O . GLN C 2 83 ? -33.823 -16.302 -19.240 1.00 50.22 93 GLN C O 1
ATOM 4049 N N . GLN C 2 84 ? -35.290 -15.107 -17.980 1.00 51.26 94 GLN C N 1
ATOM 4050 C CA . GLN C 2 84 ? -35.541 -14.071 -18.974 1.00 48.64 94 GLN C CA 1
ATOM 4051 C C . GLN C 2 84 ? -35.225 -12.689 -18.421 1.00 47.47 94 GLN C C 1
ATOM 4052 O O . GLN C 2 84 ? -35.484 -12.400 -17.247 1.00 46.07 94 GLN C O 1
ATOM 4058 N N . GLU C 2 85 ? -34.650 -11.847 -19.280 1.00 43.82 95 GLU C N 1
ATOM 4059 C CA . GLU C 2 85 ? -34.508 -10.425 -18.993 1.00 52.64 95 GLU C CA 1
ATOM 4060 C C . GLU C 2 85 ? -35.832 -9.718 -19.261 1.00 50.28 95 GLU C C 1
ATOM 4061 O O . GLU C 2 85 ? -36.406 -9.850 -20.345 1.00 47.35 95 GLU C O 1
ATOM 4063 N N . ILE C 2 86 ? -36.327 -8.975 -18.272 1.00 49.32 96 ILE C N 1
ATOM 4064 C CA . ILE C 2 86 ? -37.586 -8.256 -18.422 1.00 50.72 96 ILE C CA 1
ATOM 4065 C C . ILE C 2 86 ? -37.390 -6.790 -18.040 1.00 56.04 96 ILE C C 1
ATOM 4066 O O . ILE C 2 86 ? -36.474 -6.433 -17.294 1.00 57.66 96 ILE C O 1
ATOM 4071 N N . LEU C 2 87 ? -38.273 -5.938 -18.572 1.00 59.42 97 LEU C N 1
ATOM 4072 C CA . LEU C 2 87 ? -38.232 -4.504 -18.293 1.00 59.34 97 LEU C CA 1
ATOM 4073 C C . LEU C 2 87 ? -38.823 -4.194 -16.926 1.00 62.10 97 LEU C C 1
ATOM 4074 O O . LEU C 2 87 ? -39.862 -4.740 -16.544 1.00 65.88 97 LEU C O 1
ATOM 4079 N N . VAL C 2 88 ? -38.160 -3.294 -16.198 1.00 57.07 98 VAL C N 1
ATOM 4080 C CA . VAL C 2 88 ? -38.673 -2.725 -14.956 1.00 62.59 98 VAL C CA 1
ATOM 4081 C C . VAL C 2 88 ? -38.332 -1.237 -14.939 1.00 68.18 98 VAL C C 1
ATOM 4082 O O . VAL C 2 88 ? -37.627 -0.726 -15.812 1.00 67.60 98 VAL C O 1
ATOM 4086 N N . LEU C 2 89 ? -38.817 -0.537 -13.928 1.00 63.58 99 LEU C N 1
ATOM 4087 C CA . LEU C 2 89 ? -38.545 0.874 -13.757 1.00 65.23 99 LEU C CA 1
ATOM 4088 C C . LEU C 2 89 ? -38.008 1.058 -12.373 1.00 70.85 99 LEU C C 1
ATOM 4089 O O . LEU C 2 89 ? -38.614 0.615 -11.428 1.00 68.35 99 LEU C O 1
ATOM 4094 N N . ARG C 2 90 ? -36.865 1.709 -12.255 1.00 72.55 100 ARG C N 1
ATOM 4095 C CA . ARG C 2 90 ? -36.240 1.959 -10.964 1.00 79.45 100 ARG C CA 1
ATOM 4096 C C . ARG C 2 90 ? -36.079 3.445 -10.677 1.00 87.01 100 ARG C C 1
ATOM 4097 O O . ARG C 2 90 ? -36.366 4.278 -11.520 1.00 84.51 100 ARG C O 1
ATOM 4099 N N . ARG C 2 91 ? -35.583 3.760 -9.488 1.00 91.41 101 ARG C N 1
ATOM 4100 C CA . ARG C 2 91 ? -35.353 5.132 -9.063 1.00 92.90 101 ARG C CA 1
ATOM 4101 C C . ARG C 2 91 ? -33.977 5.611 -9.461 1.00 95.40 101 ARG C C 1
ATOM 4102 O O . ARG C 2 91 ? -32.968 5.179 -8.920 1.00 95.54 101 ARG C O 1
ATOM 4110 N N . GLU C 2 92 ? -33.953 6.506 -10.435 1.00 98.80 102 GLU C N 1
ATOM 4111 C CA . GLU C 2 92 ? -32.715 7.088 -10.952 1.00 97.50 102 GLU C CA 1
ATOM 4112 C C . GLU C 2 92 ? -31.940 7.823 -9.863 1.00 97.67 102 GLU C C 1
ATOM 4113 O O . GLU C 2 92 ? -30.725 7.591 -9.737 1.00 98.84 102 GLU C O 1
ATOM 4115 N N . PRO C 2 93 ? -32.544 8.699 -9.062 1.00 98.26 103 PRO C N 1
ATOM 4116 C CA . PRO C 2 93 ? -31.925 9.055 -7.783 1.00 99.75 103 PRO C CA 1
ATOM 4117 C C . PRO C 2 93 ? -32.433 8.139 -6.683 1.00 99.50 103 PRO C C 1
ATOM 4118 O O . PRO C 2 93 ? -33.652 8.030 -6.473 1.00 98.98 103 PRO C O 1
ATOM 4122 N N . PRO C 2 94 ? -31.534 7.441 -5.980 1.00 101.53 104 PRO C N 1
ATOM 4123 C CA . PRO C 2 94 ? -31.977 6.436 -5.000 1.00 101.42 104 PRO C CA 1
ATOM 4124 C C . PRO C 2 94 ? -32.865 7.034 -3.915 1.00 106.13 104 PRO C C 1
ATOM 4125 O O . PRO C 2 94 ? -32.610 8.128 -3.406 1.00 107.99 104 PRO C O 1
ATOM 4129 N N . HIS C 2 95 ? -33.924 6.294 -3.573 1.00 105.88 105 HIS C N 1
ATOM 4130 C CA . HIS C 2 95 ? -34.944 6.671 -2.596 1.00 102.08 105 HIS C CA 1
ATOM 4131 C C . HIS C 2 95 ? -35.712 7.929 -2.993 1.00 101.93 105 HIS C C 1
ATOM 4132 O O . HIS C 2 95 ? -36.466 8.471 -2.176 1.00 103.58 105 HIS C O 1
ATOM 4134 N N . SER C 2 96 ? -35.559 8.403 -4.229 1.00 99.66 106 SER C N 1
ATOM 4135 C CA . SER C 2 96 ? -36.232 9.618 -4.674 1.00 100.82 106 SER C CA 1
ATOM 4136 C C . SER C 2 96 ? -37.288 9.272 -5.714 1.00 100.84 106 SER C C 1
ATOM 4137 O O . SER C 2 96 ? -36.938 8.921 -6.853 1.00 99.12 106 SER C O 1
ATOM 4139 N N . PRO C 2 97 ? -38.578 9.356 -5.378 1.00 100.53 107 PRO C N 1
ATOM 4140 C CA . PRO C 2 97 ? -39.628 8.977 -6.337 1.00 99.72 107 PRO C CA 1
ATOM 4141 C C . PRO C 2 97 ? -39.899 10.022 -7.411 1.00 100.06 107 PRO C C 1
ATOM 4142 O O . PRO C 2 97 ? -41.053 10.213 -7.811 1.00 96.23 107 PRO C O 1
ATOM 4146 N N . ASN C 2 98 ? -38.853 10.689 -7.894 1.00 99.53 108 ASN C N 1
ATOM 4147 C CA . ASN C 2 98 ? -38.975 11.718 -8.926 1.00 100.31 108 ASN C CA 1
ATOM 4148 C C . ASN C 2 98 ? -38.496 11.156 -10.262 1.00 104.96 108 ASN C C 1
ATOM 4149 O O . ASN C 2 98 ? -37.405 11.477 -10.744 1.00 103.16 108 ASN C O 1
ATOM 4151 N N . SER C 2 99 ? -39.332 10.297 -10.859 1.00 104.31 109 SER C N 1
ATOM 4152 C CA . SER C 2 99 ? -39.035 9.628 -12.125 1.00 99.85 109 SER C CA 1
ATOM 4153 C C . SER C 2 99 ? -37.806 8.728 -12.005 1.00 99.71 109 SER C C 1
ATOM 4154 O O . SER C 2 99 ? -37.063 8.802 -11.019 1.00 100.05 109 SER C O 1
ATOM 4156 N N . PHE C 2 100 ? -37.569 7.873 -12.997 1.00 96.56 110 PHE C N 1
ATOM 4157 C CA . PHE C 2 100 ? -36.587 6.819 -12.790 1.00 94.53 110 PHE C CA 1
ATOM 4158 C C . PHE C 2 100 ? -36.122 6.227 -14.114 1.00 95.00 110 PHE C C 1
ATOM 4159 O O . PHE C 2 100 ? -36.689 6.489 -15.179 1.00 91.38 110 PHE C O 1
ATOM 4161 N N . ARG C 2 101 ? -35.078 5.404 -14.030 1.00 93.40 111 ARG C N 1
ATOM 4162 C CA . ARG C 2 101 ? -34.469 4.777 -15.196 1.00 87.58 111 ARG C CA 1
ATOM 4163 C C . ARG C 2 101 ? -35.188 3.484 -15.561 1.00 83.14 111 ARG C C 1
ATOM 4164 O O . ARG C 2 101 ? -35.928 2.903 -14.760 1.00 78.19 111 ARG C O 1
ATOM 4166 N N . LEU C 2 102 ? -34.948 3.035 -16.794 1.00 76.09 112 LEU C N 1
ATOM 4167 C CA . LEU C 2 102 ? -35.557 1.832 -17.353 1.00 70.04 112 LEU C CA 1
ATOM 4168 C C . LEU C 2 102 ? -34.487 0.750 -17.438 1.00 68.32 112 LEU C C 1
ATOM 4169 O O . LEU C 2 102 ? -33.578 0.827 -18.272 1.00 71.47 112 LEU C O 1
ATOM 4174 N N . GLU C 2 103 ? -34.589 -0.246 -16.567 1.00 63.68 113 GLU C N 1
ATOM 4175 C CA . GLU C 2 103 ? -33.570 -1.275 -16.442 1.00 60.25 113 GLU C CA 1
ATOM 4176 C C . GLU C 2 103 ? -34.111 -2.633 -16.881 1.00 62.68 113 GLU C C 1
ATOM 4177 O O . GLU C 2 103 ? -35.321 -2.829 -17.028 1.00 60.70 113 GLU C O 1
ATOM 4179 N N . LYS C 2 104 ? -33.188 -3.570 -17.100 1.00 60.25 114 LYS C N 1
ATOM 4180 C CA . LYS C 2 104 ? -33.496 -4.939 -17.486 1.00 56.76 114 LYS C CA 1
ATOM 4181 C C . LYS C 2 104 ? -32.949 -5.868 -16.414 1.00 58.20 114 LYS C C 1
ATOM 4182 O O . LYS C 2 104 ? -31.791 -5.727 -16.004 1.00 50.73 114 LYS C O 1
ATOM 4184 N N . ILE C 2 105 ? -33.783 -6.798 -15.941 1.00 50.59 115 ILE C N 1
ATOM 4185 C CA . ILE C 2 105 ? -33.367 -7.743 -14.913 1.00 48.07 115 ILE C CA 1
ATOM 4186 C C . ILE C 2 105 ? -33.664 -9.167 -15.360 1.00 51.10 115 ILE C C 1
ATOM 4187 O O . ILE C 2 105 ? -34.660 -9.438 -16.040 1.00 51.69 115 ILE C O 1
ATOM 4192 N N . LEU C 2 106 ? -32.794 -10.083 -14.943 1.00 48.43 116 LEU C N 1
ATOM 4193 C CA . LEU C 2 106 ? -32.892 -11.499 -15.268 1.00 42.89 116 LEU C CA 1
ATOM 4194 C C . LEU C 2 106 ? -33.713 -12.227 -14.204 1.00 45.24 116 LEU C C 1
ATOM 4195 O O . LEU C 2 106 ? -33.338 -12.242 -13.025 1.00 44.83 116 LEU C O 1
ATOM 4200 N N . VAL C 2 107 ? -34.821 -12.845 -14.613 1.00 44.32 117 VAL C N 1
ATOM 4201 C CA . VAL C 2 107 ? -35.733 -13.493 -13.675 1.00 43.72 117 VAL C CA 1
ATOM 4202 C C . VAL C 2 107 ? -36.070 -14.891 -14.172 1.00 43.38 117 VAL C C 1
ATOM 4203 O O . VAL C 2 107 ? -36.171 -15.130 -15.380 1.00 43.77 117 VAL C O 1
ATOM 4207 N N . SER C 2 108 ? -36.215 -15.825 -13.237 1.00 44.23 118 SER C N 1
ATOM 4208 C CA . SER C 2 108 ? -36.745 -17.146 -13.553 1.00 43.43 118 SER C CA 1
ATOM 4209 C C . SER C 2 108 ? -38.267 -17.044 -13.634 1.00 36.53 118 SER C C 1
ATOM 4210 O O . SER C 2 108 ? -38.935 -16.818 -12.623 1.00 36.72 118 SER C O 1
ATOM 4213 N N . VAL C 2 109 ? -38.817 -17.203 -14.838 1.00 42.56 119 VAL C N 1
ATOM 4214 C CA . VAL C 2 109 ? -40.265 -17.103 -15.040 1.00 41.13 119 VAL C CA 1
ATOM 4215 C C . VAL C 2 109 ? -40.988 -18.433 -14.827 1.00 42.17 119 VAL C C 1
ATOM 4216 O O . VAL C 2 109 ? -42.205 -18.439 -14.605 1.00 45.18 119 VAL C O 1
ATOM 4220 N N . GLY C 2 110 ? -40.271 -19.548 -14.862 1.00 35.95 120 GLY C N 1
ATOM 4221 C CA . GLY C 2 110 ? -40.846 -20.873 -14.727 1.00 33.92 120 GLY C CA 1
ATOM 4222 C C . GLY C 2 110 ? -39.750 -21.900 -14.927 1.00 35.78 120 GLY C C 1
ATOM 4223 O O . GLY C 2 110 ? -38.569 -21.559 -15.114 1.00 31.57 120 GLY C O 1
ATOM 4224 N N . CYS C 2 111 ? -40.144 -23.170 -14.883 1.00 33.46 121 CYS C N 1
ATOM 4225 C CA . CYS C 2 111 ? -39.183 -24.248 -15.106 1.00 30.78 121 CYS C CA 1
AT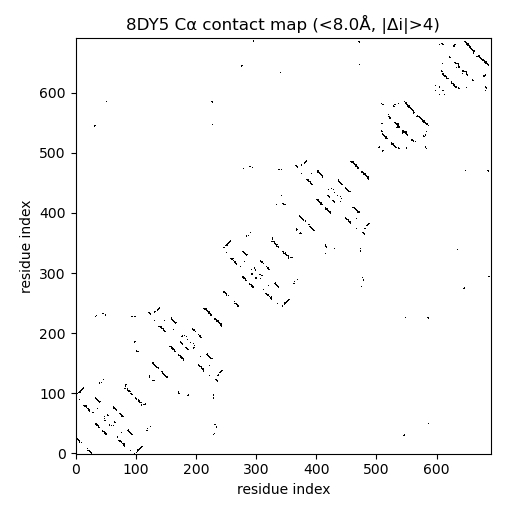OM 4226 C C . CYS C 2 111 ? -39.693 -25.182 -16.200 1.00 30.00 121 CYS C C 1
ATOM 4227 O O . CYS C 2 111 ? -40.903 -25.358 -16.379 1.00 36.16 121 CYS C O 1
ATOM 4230 N N . THR C 2 112 ? -3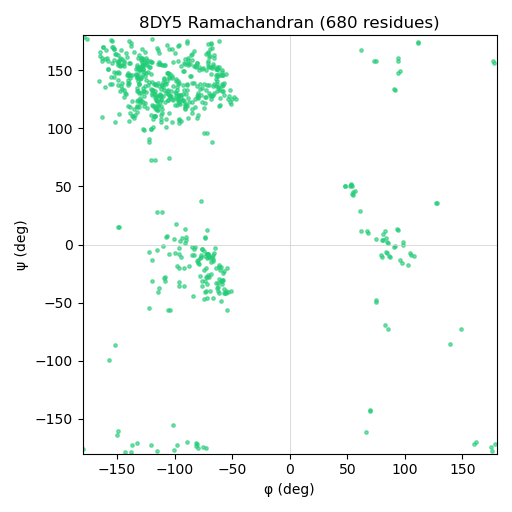8.758 -25.757 -16.949 1.00 27.83 122 THR C N 1
ATOM 4231 C CA . THR C 2 112 ? -39.025 -26.779 -17.947 1.00 29.13 122 THR C CA 1
ATOM 4232 C C . THR C 2 112 ? -38.095 -27.968 -17.695 1.00 31.75 122 THR C C 1
ATOM 4233 O O . THR C 2 112 ? -37.139 -27.889 -16.918 1.00 31.09 122 THR C O 1
ATOM 4237 N N . CYS C 2 113 ? -38.371 -29.083 -18.362 1.00 30.40 123 CYS C N 1
ATOM 4238 C CA . CYS C 2 113 ? -37.636 -30.324 -18.157 1.00 26.87 123 CYS C CA 1
ATOM 4239 C C . CYS C 2 113 ? -36.761 -30.596 -19.373 1.00 29.06 123 CYS C C 1
ATOM 4240 O O . CYS C 2 113 ? -37.261 -30.676 -20.497 1.00 33.46 123 CYS C O 1
ATOM 4243 N N . VAL C 2 114 ? -35.460 -30.736 -19.161 1.00 29.52 124 VAL C N 1
ATOM 4244 C CA . VAL C 2 114 ? -34.538 -30.941 -20.271 1.00 26.90 124 VAL C CA 1
ATOM 4245 C C . VAL C 2 114 ? -34.123 -32.402 -20.277 1.00 29.01 124 VAL C C 1
ATOM 4246 O O . VAL C 2 114 ? -33.985 -33.030 -19.221 1.00 29.98 124 VAL C O 1
ATOM 4250 N N . THR C 2 115 ? -33.969 -32.959 -21.468 1.00 29.90 125 THR C N 1
ATOM 4251 C CA . THR C 2 115 ? -33.605 -34.351 -21.619 1.00 31.43 125 THR C CA 1
ATOM 4252 C C . THR C 2 115 ? -32.361 -34.450 -22.485 1.00 31.38 125 THR C C 1
ATOM 4253 O O . THR C 2 115 ? -32.156 -33.612 -23.372 1.00 29.24 125 THR C O 1
ATOM 4257 N N . PRO C 2 116 ? -31.501 -35.452 -22.235 1.00 30.89 126 PRO C N 1
ATOM 4258 C CA . PRO C 2 116 ? -30.364 -35.710 -23.131 1.00 31.95 126 PRO C CA 1
ATOM 4259 C C . PRO C 2 116 ? -30.734 -36.419 -24.421 1.00 36.44 126 PRO C C 1
ATOM 4260 O O . PRO C 2 116 ? -29.875 -36.529 -25.303 1.00 42.38 126 PRO C O 1
ATOM 4264 N N . ILE C 2 117 ? -31.957 -36.927 -24.550 1.00 38.84 127 ILE C N 1
ATOM 4265 C CA . ILE C 2 117 ? -32.395 -37.666 -25.730 1.00 42.04 127 ILE C CA 1
ATOM 4266 C C . ILE C 2 117 ? -33.121 -36.694 -26.650 1.00 42.27 127 ILE C C 1
ATOM 4267 O O . ILE C 2 117 ? -34.268 -36.321 -26.383 1.00 49.20 127 ILE C O 1
ATOM 4272 N N . VAL C 2 118 ? -32.482 -36.280 -27.735 1.00 44.82 128 VAL C N 1
ATOM 4273 C CA . VAL C 2 118 ? -33.135 -35.352 -28.665 1.00 56.48 128 VAL C CA 1
ATOM 4274 C C . VAL C 2 118 ? -32.978 -35.837 -30.099 1.00 57.45 128 VAL C C 1
ATOM 4275 O O . VAL C 2 118 ? -31.862 -36.099 -30.545 1.00 54.90 128 VAL C O 1
ATOM 4279 N N . ARG D 2 10 ? -73.076 13.729 -61.096 1.00 89.55 20 ARG D N 1
ATOM 4280 C CA . ARG D 2 10 ? -74.280 14.123 -61.820 1.00 92.78 20 ARG D CA 1
ATOM 4281 C C . ARG D 2 10 ? -75.519 13.874 -60.965 1.00 96.14 20 ARG D C 1
ATOM 4282 O O . ARG D 2 10 ? -75.982 12.741 -60.832 1.00 93.88 20 ARG D O 1
ATOM 4284 N N . THR D 2 11 ? -76.052 14.950 -60.395 1.00 96.94 21 THR D N 1
ATOM 4285 C CA . THR D 2 11 ? -77.144 14.869 -59.437 1.00 101.73 21 THR D CA 1
ATOM 4286 C C . THR D 2 11 ? -78.490 15.088 -60.123 1.00 101.28 21 THR D C 1
ATOM 4287 O O . THR D 2 11 ? -78.624 15.956 -60.991 1.00 96.45 21 THR D O 1
ATOM 4291 N N . VAL D 2 12 ? -79.489 14.287 -59.730 1.00 100.59 22 VAL D N 1
ATOM 4292 C CA . VAL D 2 12 ? -80.868 14.469 -60.173 1.00 103.84 22 VAL D CA 1
ATOM 4293 C C . VAL D 2 12 ? -81.821 14.167 -59.021 1.00 104.29 22 VAL D C 1
ATOM 4294 O O . VAL D 2 12 ? -81.452 13.559 -58.013 1.00 99.21 22 VAL D O 1
ATOM 4298 N N . MET D 2 13 ? -83.069 14.594 -59.199 1.00 107.55 23 MET D N 1
ATOM 4299 C CA . MET D 2 13 ? -84.109 14.491 -58.187 1.00 108.28 23 MET D CA 1
ATOM 4300 C C . MET D 2 13 ? -84.879 13.180 -58.331 1.00 106.14 23 MET D C 1
ATOM 4301 O O . MET D 2 13 ? -84.880 12.541 -59.387 1.00 104.93 23 MET D O 1
ATOM 4306 N N . VAL D 2 14 ? -85.546 12.788 -57.247 1.00 105.52 24 VAL D N 1
ATOM 4307 C CA . VAL D 2 14 ? -86.377 11.588 -57.240 1.00 102.50 24 VAL D CA 1
ATOM 4308 C C . VAL D 2 14 ? -87.352 11.687 -56.074 1.00 102.96 24 VAL D C 1
ATOM 4309 O O . VAL D 2 14 ? -86.971 12.053 -54.959 1.00 102.16 24 VAL D O 1
ATOM 4311 N N . ASN D 2 15 ? -88.615 11.354 -56.344 1.00 100.70 25 ASN D N 1
ATOM 4312 C CA . ASN D 2 15 ? -89.663 11.324 -55.334 1.00 101.81 25 ASN D CA 1
ATOM 4313 C C . ASN D 2 15 ? -89.726 9.935 -54.691 1.00 106.29 25 ASN D C 1
ATOM 4314 O O . ASN D 2 15 ? -88.852 9.089 -54.902 1.00 104.11 25 ASN D O 1
ATOM 4319 N N . LEU D 2 16 ? -90.766 9.687 -53.895 1.00 102.86 26 LEU D N 1
ATOM 4320 C CA . LEU D 2 16 ? -90.969 8.388 -53.247 1.00 101.84 26 LEU D CA 1
ATOM 4321 C C . LEU D 2 16 ? -91.143 7.274 -54.278 1.00 100.88 26 LEU D C 1
ATOM 4322 O O . LEU D 2 16 ? -90.617 6.171 -54.112 1.00 97.30 26 LEU D O 1
ATOM 4327 N N . ASN D 2 26 ? -92.217 -9.453 -44.777 1.00 74.80 36 ASN D N 1
ATOM 4328 C CA . ASN D 2 26 ? -91.499 -10.699 -45.003 1.00 78.05 36 ASN D CA 1
ATOM 4329 C C . ASN D 2 26 ? -91.941 -11.345 -46.306 1.00 76.22 36 ASN D C 1
ATOM 4330 O O . ASN D 2 26 ? -93.136 -11.592 -46.510 1.00 71.94 36 ASN D O 1
ATOM 4332 N N . PRO D 2 27 ? -90.982 -11.627 -47.193 1.00 72.72 37 PRO D N 1
ATOM 4333 C CA . PRO D 2 27 ? -91.304 -12.469 -48.353 1.00 69.85 37 PRO D CA 1
ATOM 4334 C C . PRO D 2 27 ? -91.770 -13.851 -47.945 1.00 67.74 37 PRO D C 1
ATOM 4335 O O . PRO D 2 27 ? -92.405 -14.540 -48.752 1.00 68.76 37 PRO D O 1
ATOM 4339 N N . LYS D 2 28 ? -91.498 -14.264 -46.702 1.00 66.81 38 LYS D N 1
ATOM 4340 C CA . LYS D 2 28 ? -92.033 -15.500 -46.151 1.00 61.72 38 LYS D CA 1
ATOM 4341 C C . LYS D 2 28 ? -93.547 -15.468 -46.007 1.00 65.47 38 LYS D C 1
ATOM 4342 O O . LYS D 2 28 ? -94.136 -16.485 -45.617 1.00 68.64 38 LYS D O 1
ATOM 4344 N N . ARG D 2 29 ? -94.191 -14.341 -46.318 1.00 70.06 39 ARG D N 1
ATOM 4345 C CA . ARG D 2 29 ? -95.647 -14.233 -46.316 1.00 63.70 39 ARG D CA 1
ATOM 4346 C C . ARG D 2 29 ? -96.254 -14.436 -47.695 1.00 59.51 39 ARG D C 1
ATOM 4347 O O . ARG D 2 29 ? -97.346 -15.005 -47.816 1.00 59.18 39 ARG D O 1
ATOM 4349 N N . SER D 2 30 ? -95.577 -13.976 -48.743 1.00 60.08 40 SER D N 1
ATOM 4350 C CA . SER D 2 30 ? -96.064 -14.195 -50.094 1.00 57.38 40 SER D CA 1
ATOM 4351 C C . SER D 2 30 ? -95.515 -15.466 -50.724 1.00 54.68 40 SER D C 1
ATOM 4352 O O . SER D 2 30 ? -96.113 -15.970 -51.684 1.00 53.50 40 SER D O 1
ATOM 4355 N N . SER D 2 31 ? -94.404 -16.003 -50.213 1.00 55.68 41 SER D N 1
ATOM 4356 C CA . SER D 2 31 ? -93.730 -17.108 -50.887 1.00 45.55 41 SER D CA 1
ATOM 4357 C C . SER D 2 31 ? -93.070 -18.035 -49.885 1.00 45.71 41 SER D C 1
ATOM 4358 O O . SER D 2 31 ? -92.351 -17.567 -49.001 1.00 45.60 41 SER D O 1
ATOM 4361 N N . ASP D 2 32 ? -93.286 -19.349 -50.046 1.00 43.81 42 ASP D N 1
ATOM 4362 C CA . ASP D 2 32 ? -92.673 -20.352 -49.179 1.00 37.00 42 ASP D CA 1
ATOM 4363 C C . ASP D 2 32 ? -91.699 -21.257 -49.927 1.00 32.03 42 ASP D C 1
ATOM 4364 O O . ASP D 2 32 ? -91.484 -22.396 -49.521 1.00 37.18 42 ASP D O 1
ATOM 4369 N N . TYR D 2 33 ? -91.086 -20.766 -51.010 1.00 30.67 43 TYR D N 1
ATOM 4370 C CA . TYR D 2 33 ? -90.011 -21.531 -51.637 1.00 35.94 43 TYR D CA 1
ATOM 4371 C C . TYR D 2 33 ? -88.865 -21.785 -50.664 1.00 34.72 43 TYR D C 1
ATOM 4372 O O . TYR D 2 33 ? -88.235 -22.846 -50.714 1.00 31.68 43 TYR D O 1
ATOM 4381 N N . TYR D 2 34 ? -88.600 -20.843 -49.756 1.00 30.32 44 TYR D N 1
ATOM 4382 C CA . TYR D 2 34 ? -87.500 -21.022 -48.817 1.00 35.28 44 TYR D CA 1
ATOM 4383 C C . TYR D 2 34 ? -87.664 -22.283 -47.982 1.00 37.97 44 TYR D C 1
ATOM 4384 O O . TYR D 2 34 ? -86.661 -22.818 -47.492 1.00 35.57 44 TYR D O 1
ATOM 4393 N N . ASN D 2 35 ? -88.904 -22.770 -47.812 1.00 37.90 45 ASN D N 1
ATOM 4394 C CA . ASN D 2 35 ? -89.173 -24.011 -47.090 1.00 34.61 45 ASN D CA 1
ATOM 4395 C C . ASN D 2 35 ? -89.203 -25.233 -47.998 1.00 32.67 45 ASN D C 1
ATOM 4396 O O . ASN D 2 35 ? -88.831 -26.325 -47.570 1.00 34.75 45 ASN D O 1
ATOM 4401 N N . ARG D 2 36 ? -89.701 -25.084 -49.224 1.00 36.48 46 ARG D N 1
ATOM 4402 C CA . ARG D 2 36 ? -90.047 -26.218 -50.076 1.00 34.47 46 ARG D CA 1
ATOM 4403 C C . ARG D 2 36 ? -88.954 -26.561 -51.076 1.00 31.94 46 ARG D C 1
ATOM 4404 O O . ARG D 2 36 ? -88.948 -27.676 -51.616 1.00 35.95 46 ARG D O 1
ATOM 4412 N N . SER D 2 37 ? -88.043 -25.629 -51.319 1.00 30.20 47 SER D N 1
ATOM 4413 C CA . SER D 2 37 ? -86.875 -25.862 -52.152 1.00 33.67 47 SER D CA 1
ATOM 4414 C C . SER D 2 37 ? -86.069 -27.054 -51.650 1.00 32.90 47 SER D C 1
ATOM 4415 O O . SER D 2 37 ? -85.998 -27.319 -50.448 1.00 31.28 47 SER D O 1
ATOM 4418 N N . THR D 2 38 ? -85.460 -27.785 -52.593 1.00 29.62 48 THR D N 1
ATOM 4419 C CA . THR D 2 38 ? -84.462 -28.769 -52.204 1.00 32.18 48 THR D CA 1
ATOM 4420 C C . THR D 2 38 ? -83.209 -28.115 -51.662 1.00 31.77 48 THR D C 1
ATOM 4421 O O . THR D 2 38 ? -82.407 -28.807 -51.038 1.00 30.21 48 THR D O 1
ATOM 4425 N N . SER D 2 39 ? -83.029 -26.812 -51.882 1.00 29.11 49 SER D N 1
ATOM 4426 C CA . SER D 2 39 ? -81.977 -26.025 -51.244 1.00 32.44 49 SER D CA 1
ATOM 4427 C C . SER D 2 39 ? -82.642 -24.953 -50.379 1.00 32.88 49 SER D C 1
ATOM 4428 O O . SER D 2 39 ? -82.647 -23.767 -50.737 1.00 30.93 49 SER D O 1
ATOM 4431 N N . PRO D 2 40 ? -83.230 -25.342 -49.246 1.00 28.39 50 PRO D N 1
ATOM 4432 C CA . PRO D 2 40 ? -83.988 -24.381 -48.435 1.00 29.71 50 PRO D CA 1
ATOM 4433 C C . PRO D 2 40 ? -83.081 -23.361 -47.756 1.00 32.02 50 PRO D C 1
ATOM 4434 O O . PRO D 2 40 ? -81.877 -23.559 -47.611 1.00 30.56 50 PRO D O 1
ATOM 4438 N N . TRP D 2 41 ? -83.683 -22.252 -47.332 1.00 33.77 51 TRP D N 1
ATOM 4439 C CA . TRP D 2 41 ? -82.904 -21.159 -46.770 1.00 35.47 51 TRP D CA 1
ATOM 4440 C C . TRP D 2 41 ? -83.701 -20.446 -45.691 1.00 38.99 51 TRP D C 1
ATOM 4441 O O . TRP D 2 41 ? -84.929 -20.565 -45.609 1.00 37.77 51 TRP D O 1
ATOM 4452 N N . ASN D 2 42 ? -82.974 -19.715 -44.849 1.00 40.06 52 ASN D N 1
ATOM 4453 C CA . ASN D 2 42 ? -83.544 -18.841 -43.834 1.00 42.61 52 ASN D CA 1
ATOM 4454 C C . ASN D 2 42 ? -83.483 -17.411 -44.323 1.00 42.39 52 ASN D C 1
ATOM 4455 O O . ASN D 2 42 ? -82.630 -17.056 -45.138 1.00 43.66 52 ASN D O 1
ATOM 4460 N N . LEU D 2 43 ? -84.358 -16.574 -43.769 1.00 44.47 53 LEU D N 1
ATOM 4461 C CA . LEU D 2 43 ? -84.361 -15.142 -44.048 1.00 44.92 53 LEU D CA 1
ATOM 4462 C C . LEU D 2 43 ? -83.925 -14.391 -42.793 1.00 52.09 53 LEU D C 1
ATOM 4463 O O . LEU D 2 43 ? -84.628 -14.408 -41.778 1.00 52.13 53 LEU D O 1
ATOM 4468 N N . HIS D 2 44 ? -82.761 -13.746 -42.859 1.00 49.67 54 HIS D N 1
ATOM 4469 C CA . HIS D 2 44 ? -82.207 -12.978 -41.747 1.00 57.53 54 HIS D CA 1
ATOM 4470 C C . HIS D 2 44 ? -82.394 -11.492 -42.045 1.00 62.00 54 HIS D C 1
ATOM 4471 O O . HIS D 2 44 ? -81.777 -10.953 -42.972 1.00 57.12 54 HIS D O 1
ATOM 4478 N N . ARG D 2 45 ? -83.233 -10.834 -41.245 1.00 61.53 55 ARG D N 1
ATOM 4479 C CA . ARG D 2 45 ? -83.523 -9.417 -41.440 1.00 67.76 55 ARG D CA 1
ATOM 4480 C C . ARG D 2 45 ? -82.254 -8.582 -41.307 1.00 63.14 55 ARG D C 1
ATOM 4481 O O . ARG D 2 45 ? -81.530 -8.668 -40.310 1.00 66.76 55 ARG D O 1
ATOM 4483 N N . ASN D 2 46 ? -81.977 -7.783 -42.325 1.00 57.57 56 ASN D N 1
ATOM 4484 C CA . ASN D 2 46 ? -80.844 -6.874 -42.326 1.00 64.16 56 ASN D CA 1
ATOM 4485 C C . ASN D 2 46 ? -81.393 -5.452 -42.282 1.00 65.16 56 ASN D C 1
ATOM 4486 O O . ASN D 2 46 ? -82.009 -4.990 -43.248 1.00 63.79 56 ASN D O 1
ATOM 4491 N N . GLU D 2 47 ? -81.174 -4.767 -41.160 1.00 68.83 57 GLU D N 1
ATOM 4492 C CA . GLU D 2 47 ? -81.682 -3.423 -40.929 1.00 65.41 57 GLU D CA 1
ATOM 4493 C C . GLU D 2 47 ? -80.535 -2.425 -40.954 1.00 72.32 57 GLU D C 1
ATOM 4494 O O . GLU D 2 47 ? -79.429 -2.716 -40.481 1.00 63.57 57 GLU D O 1
ATOM 4496 N N . ASP D 2 48 ? -80.808 -1.248 -41.506 1.00 71.99 58 ASP D N 1
ATOM 4497 C CA . ASP D 2 48 ? -79.823 -0.180 -41.592 1.00 76.13 58 ASP D CA 1
ATOM 4498 C C . ASP D 2 48 ? -80.545 1.130 -41.873 1.00 77.58 58 ASP D C 1
ATOM 4499 O O . ASP D 2 48 ? -81.071 1.329 -42.977 1.00 75.36 58 ASP D O 1
ATOM 4504 N N . PRO D 2 49 ? -80.596 2.039 -40.895 1.00 80.10 59 PRO D N 1
ATOM 4505 C CA . PRO D 2 49 ? -81.258 3.331 -41.135 1.00 80.38 59 PRO D CA 1
ATOM 4506 C C . PRO D 2 49 ? -80.509 4.206 -42.124 1.00 80.94 59 PRO D C 1
ATOM 4507 O O . PRO D 2 49 ? -81.130 5.058 -42.772 1.00 82.20 59 PRO D O 1
ATOM 4511 N N . GLU D 2 50 ? -79.194 4.012 -42.262 1.00 82.21 60 GLU D N 1
ATOM 4512 C CA . GLU D 2 50 ? -78.399 4.742 -43.242 1.00 83.62 60 GLU D CA 1
ATOM 4513 C C . GLU D 2 50 ? -78.680 4.313 -44.678 1.00 83.48 60 GLU D C 1
ATOM 4514 O O . GLU D 2 50 ? -78.186 4.964 -45.604 1.00 82.98 60 GLU D O 1
ATOM 4516 N N . ARG D 2 51 ? -79.451 3.248 -44.887 1.00 80.63 61 ARG D N 1
ATOM 4517 C CA . ARG D 2 51 ? -79.756 2.739 -46.216 1.00 78.79 61 ARG D CA 1
ATOM 4518 C C . ARG D 2 51 ? -81.223 2.957 -46.555 1.00 74.38 61 ARG D C 1
ATOM 4519 O O . ARG D 2 51 ? -82.080 3.025 -45.670 1.00 76.30 61 ARG D O 1
ATOM 4527 N N . TYR D 2 52 ? -81.506 3.042 -47.852 1.00 72.53 62 TYR D N 1
ATOM 4528 C CA . TYR D 2 52 ? -82.870 2.930 -48.351 1.00 73.91 62 TYR D CA 1
ATOM 4529 C C . TYR D 2 52 ? -82.879 1.863 -49.438 1.00 76.21 62 TYR D C 1
ATOM 4530 O O . TYR D 2 52 ? -82.133 1.991 -50.431 1.00 76.95 62 TYR D O 1
ATOM 4539 N N . PRO D 2 53 ? -83.696 0.800 -49.308 1.00 76.51 63 PRO D N 1
ATOM 4540 C CA . PRO D 2 53 ? -84.563 0.590 -48.141 1.00 73.28 63 PRO D CA 1
ATOM 4541 C C . PRO D 2 53 ? -83.790 0.117 -46.916 1.00 70.36 63 PRO D C 1
ATOM 4542 O O . PRO D 2 53 ? -82.740 -0.515 -47.035 1.00 71.89 63 PRO D O 1
ATOM 4546 N N . SER D 2 54 ? -84.324 0.451 -45.742 1.00 70.68 64 SER D N 1
ATOM 4547 C CA . SER D 2 54 ? -83.611 0.211 -44.493 1.00 71.40 64 SER D CA 1
ATOM 4548 C C . SER D 2 54 ? -83.463 -1.278 -44.220 1.00 67.41 64 SER D C 1
ATOM 4549 O O . SER D 2 54 ? -82.379 -1.751 -43.857 1.00 67.37 64 SER D O 1
ATOM 4552 N N . VAL D 2 55 ? -84.547 -2.030 -44.389 1.00 65.95 65 VAL D N 1
ATOM 4553 C CA . VAL D 2 55 ? -84.573 -3.462 -44.125 1.00 62.83 65 VAL D CA 1
ATOM 4554 C C . VAL D 2 55 ? -84.527 -4.206 -45.452 1.00 63.05 65 VAL D C 1
ATOM 4555 O O . VAL D 2 55 ? -85.335 -3.948 -46.355 1.00 68.79 65 VAL D O 1
ATOM 4557 N N . ILE D 2 56 ? -83.577 -5.127 -45.570 1.00 63.42 66 ILE D N 1
ATOM 4558 C CA . ILE D 2 56 ? -83.433 -5.994 -46.733 1.00 61.63 66 ILE D CA 1
ATOM 4559 C C . ILE D 2 56 ? -83.323 -7.425 -46.231 1.00 60.33 66 ILE D C 1
ATOM 4560 O O . ILE D 2 56 ? -82.466 -7.726 -45.391 1.00 59.21 66 ILE D O 1
ATOM 4565 N N . TRP D 2 57 ? -84.175 -8.304 -46.749 1.00 56.82 67 TRP D N 1
ATOM 4566 C CA . TRP D 2 57 ? -84.189 -9.700 -46.333 1.00 58.55 67 TRP D CA 1
ATOM 4567 C C . TRP D 2 57 ? -83.118 -10.481 -47.080 1.00 51.51 67 TRP D C 1
ATOM 4568 O O . TRP D 2 57 ? -83.093 -10.484 -48.315 1.00 52.52 67 TRP D O 1
ATOM 4579 N N . GLU D 2 58 ? -82.245 -11.150 -46.328 1.00 50.51 68 GLU D N 1
ATOM 4580 C CA . GLU D 2 58 ? -81.079 -11.836 -46.869 1.00 48.16 68 GLU D CA 1
ATOM 4581 C C . GLU D 2 58 ? -81.159 -13.341 -46.613 1.00 49.05 68 GLU D C 1
ATOM 4582 O O . GLU D 2 58 ? -81.360 -13.778 -45.475 1.00 47.18 68 GLU D O 1
ATOM 4588 N N . ALA D 2 59 ? -80.959 -14.133 -47.665 1.00 41.76 69 ALA D N 1
ATOM 4589 C CA . ALA D 2 59 ? -81.078 -15.583 -47.575 1.00 42.47 69 ALA D CA 1
ATOM 4590 C C . ALA D 2 59 ? -79.799 -16.233 -47.053 1.00 41.79 69 ALA D C 1
ATOM 4591 O O . ALA D 2 59 ? -78.691 -15.865 -47.449 1.00 39.80 69 ALA D O 1
ATOM 4593 N N . GLN D 2 60 ? -79.960 -17.225 -46.183 1.00 38.94 70 GLN D N 1
ATOM 4594 C CA . GLN D 2 60 ? -78.848 -18.068 -45.757 1.00 40.59 70 GLN D CA 1
ATOM 4595 C C . GLN D 2 60 ? -79.279 -19.518 -45.905 1.00 38.16 70 GLN D C 1
ATOM 4596 O O . GLN D 2 60 ? -80.291 -19.924 -45.318 1.00 34.85 70 GLN D O 1
ATOM 4598 N N . CYS D 2 61 ? -78.527 -20.292 -46.696 1.00 36.53 71 CYS D N 1
ATOM 4599 C CA . CYS D 2 61 ? -78.913 -21.681 -46.948 1.00 37.95 71 CYS D CA 1
ATOM 4600 C C . CYS D 2 61 ? -78.882 -22.469 -45.647 1.00 39.70 71 CYS D C 1
ATOM 4601 O O . CYS D 2 61 ? -77.974 -22.308 -44.823 1.00 38.03 71 CYS D O 1
ATOM 4604 N N . ARG D 2 62 ? -79.901 -23.309 -45.459 1.00 36.38 72 ARG D N 1
ATOM 4605 C CA . ARG D 2 62 ? -80.021 -24.100 -44.239 1.00 33.28 72 ARG D CA 1
ATOM 4606 C C . ARG D 2 62 ? -79.006 -25.231 -44.182 1.00 36.84 72 ARG D C 1
ATOM 4607 O O . ARG D 2 62 ? -78.611 -25.644 -43.089 1.00 40.69 72 ARG D O 1
ATOM 4615 N N . HIS D 2 63 ? -78.567 -25.739 -45.331 1.00 35.76 73 HIS D N 1
ATOM 4616 C CA . HIS D 2 63 ? -77.781 -26.962 -45.375 1.00 33.58 73 HIS D CA 1
ATOM 4617 C C . HIS D 2 63 ? -76.591 -26.802 -46.313 1.00 37.00 73 HIS D C 1
ATOM 4618 O O . HIS D 2 63 ? -76.508 -25.856 -47.106 1.00 31.84 73 HIS D O 1
ATOM 4625 N N . LEU D 2 64 ? -75.646 -27.736 -46.198 1.00 31.64 74 LEU D N 1
ATOM 4626 C CA . LEU D 2 64 ? -74.644 -27.844 -47.249 1.00 31.66 74 LEU D CA 1
ATOM 4627 C C . LEU D 2 64 ? -75.160 -28.697 -48.397 1.00 28.32 74 LEU D C 1
ATOM 4628 O O . LEU D 2 64 ? -74.975 -28.347 -49.567 1.00 33.49 74 LEU D O 1
ATOM 4633 N N . GLY D 2 65 ? -75.794 -29.818 -48.086 1.00 27.51 75 GLY D N 1
ATOM 4634 C CA . GLY D 2 65 ? -76.342 -30.683 -49.103 1.00 31.57 75 GLY D CA 1
ATOM 4635 C C . GLY D 2 65 ? -77.684 -30.164 -49.579 1.00 32.23 75 GLY D C 1
ATOM 4636 O O . GLY D 2 65 ? -78.119 -29.063 -49.232 1.00 29.83 75 GLY D O 1
ATOM 4637 N N . CYS D 2 66 ? -78.362 -30.999 -50.375 1.00 33.40 76 CYS D N 1
ATOM 4638 C CA . CYS D 2 66 ? -79.708 -30.719 -50.855 1.00 30.99 76 CYS D CA 1
ATOM 4639 C C . CYS D 2 66 ? -80.649 -31.853 -50.465 1.00 34.88 76 CYS D C 1
ATOM 4640 O O . CYS D 2 66 ? -80.231 -32.999 -50.271 1.00 32.24 76 CYS D O 1
ATOM 4643 N N . ILE D 2 67 ? -81.938 -31.527 -50.363 1.00 34.94 77 ILE D N 1
ATOM 4644 C CA . ILE D 2 67 ? -82.938 -32.529 -50.031 1.00 31.79 77 ILE D CA 1
ATOM 4645 C C . ILE D 2 67 ? -83.146 -33.437 -51.231 1.00 32.30 77 ILE D C 1
ATOM 4646 O O . ILE D 2 67 ? -83.297 -32.964 -52.364 1.00 34.22 77 ILE D O 1
ATOM 4651 N N . ASN D 2 68 ? -83.158 -34.745 -50.992 1.00 31.51 78 ASN D N 1
ATOM 4652 C CA . ASN D 2 68 ? -83.352 -35.705 -52.063 1.00 36.38 78 ASN D CA 1
ATOM 4653 C C . ASN D 2 68 ? -84.796 -36.209 -52.070 1.00 38.38 78 ASN D C 1
ATOM 4654 O O . ASN D 2 68 ? -85.626 -35.806 -51.248 1.00 32.51 78 ASN D O 1
ATOM 4659 N N . ALA D 2 69 ? -85.062 -37.159 -52.979 1.00 38.07 79 ALA D N 1
ATOM 4660 C CA . ALA D 2 69 ? -86.410 -37.669 -53.200 1.00 39.45 79 ALA D CA 1
ATOM 4661 C C . ALA D 2 69 ? -86.993 -38.332 -51.966 1.00 44.33 79 ALA D C 1
ATOM 4662 O O . ALA D 2 69 ? -88.216 -38.495 -51.887 1.00 38.29 79 ALA D O 1
ATOM 4664 N N . ASP D 2 70 ? -86.161 -38.730 -51.009 1.00 38.02 80 ASP D N 1
ATOM 4665 C CA . ASP D 2 70 ? -86.677 -39.288 -49.766 1.00 39.39 80 ASP D CA 1
ATOM 4666 C C . ASP D 2 70 ? -86.903 -38.234 -48.695 1.00 39.70 80 ASP D C 1
ATOM 4667 O O . ASP D 2 70 ? -87.313 -38.579 -47.582 1.00 40.70 80 ASP D O 1
ATOM 4672 N N . GLY D 2 71 ? -86.639 -36.963 -48.994 1.00 35.46 81 GLY D N 1
ATOM 4673 C CA . GLY D 2 71 ? -86.738 -35.933 -47.978 1.00 34.93 81 GLY D CA 1
ATOM 4674 C C . GLY D 2 71 ? -85.523 -35.776 -47.085 1.00 35.99 81 GLY D C 1
ATOM 4675 O O . GLY D 2 71 ? -85.619 -35.090 -46.063 1.00 37.22 81 GLY D O 1
ATOM 4676 N N . ASN D 2 72 ? -84.388 -36.392 -47.427 1.00 31.94 82 ASN D N 1
ATOM 4677 C CA . ASN D 2 72 ? -83.189 -36.365 -46.595 1.00 38.40 82 ASN D CA 1
ATOM 4678 C C . ASN D 2 72 ? -82.137 -35.423 -47.159 1.00 33.93 82 ASN D C 1
ATOM 4679 O O . ASN D 2 72 ? -81.954 -35.348 -48.377 1.00 32.50 82 ASN D O 1
ATOM 4684 N N . VAL D 2 73 ? -81.412 -34.751 -46.261 1.00 34.46 83 VAL D N 1
ATOM 4685 C CA . VAL D 2 73 ? -80.230 -33.996 -46.660 1.00 35.47 83 VAL D CA 1
ATOM 4686 C C . VAL D 2 73 ? -79.244 -34.944 -47.321 1.00 36.14 83 VAL D C 1
ATOM 4687 O O . VAL D 2 73 ? -78.958 -36.032 -46.810 1.00 34.35 83 VAL D O 1
ATOM 4691 N N . ASP D 2 74 ? -78.726 -34.535 -48.473 1.00 33.19 84 ASP D N 1
ATOM 4692 C CA . ASP D 2 74 ? -77.985 -35.420 -49.356 1.00 30.63 84 ASP D CA 1
ATOM 4693 C C . ASP D 2 74 ? -76.761 -34.666 -49.850 1.00 33.03 84 ASP D C 1
ATOM 4694 O O . ASP D 2 74 ? -76.898 -33.583 -50.429 1.00 31.17 84 ASP D O 1
ATOM 4699 N N . TYR D 2 75 ? -75.566 -35.225 -49.633 1.00 30.64 85 TYR D N 1
ATOM 4700 C CA . TYR D 2 75 ? -74.337 -34.501 -49.953 1.00 32.16 85 TYR D CA 1
ATOM 4701 C C . TYR D 2 75 ? -73.741 -34.903 -51.305 1.00 33.07 85 TYR D C 1
ATOM 4702 O O . TYR D 2 75 ? -72.568 -34.597 -51.580 1.00 25.77 85 TYR D O 1
ATOM 4711 N N . HIS D 2 76 ? -74.536 -35.546 -52.168 1.00 26.96 86 HIS D N 1
ATOM 4712 C CA . HIS D 2 76 ? -74.204 -35.618 -53.589 1.00 28.90 86 HIS D CA 1
ATOM 4713 C C . HIS D 2 76 ? -74.448 -34.293 -54.312 1.00 29.56 86 HIS D C 1
ATOM 4714 O O . HIS D 2 76 ? -74.168 -34.174 -55.509 1.00 29.94 86 HIS D O 1
ATOM 4721 N N A MET D 2 77 ? -74.962 -33.296 -53.606 0.59 30.13 87 MET D N 1
ATOM 4722 N N B MET D 2 77 ? -74.958 -33.293 -53.602 0.41 29.54 87 MET D N 1
ATOM 4723 C CA A MET D 2 77 ? -75.228 -31.979 -54.164 0.59 31.61 87 MET D CA 1
ATOM 4724 C CA B MET D 2 77 ? -75.266 -31.985 -54.162 0.41 30.78 87 MET D CA 1
ATOM 4725 C C A MET D 2 77 ? -74.978 -30.967 -53.065 0.59 29.71 87 MET D C 1
ATOM 4726 C C B MET D 2 77 ? -75.069 -30.962 -53.056 0.41 30.19 87 MET D C 1
ATOM 4727 O O A MET D 2 77 ? -74.812 -31.329 -51.897 0.59 29.82 87 MET D O 1
ATOM 4728 O O B MET D 2 77 ? -75.005 -31.314 -51.876 0.41 29.73 87 MET D O 1
ATOM 4737 N N . ASN D 2 78 ? -74.970 -29.690 -53.443 1.00 26.05 88 ASN D N 1
ATOM 4738 C CA . ASN D 2 78 ? -74.754 -28.611 -52.492 1.00 27.22 88 ASN D CA 1
ATOM 4739 C C . ASN D 2 78 ? -75.783 -27.509 -52.688 1.00 28.11 88 ASN D C 1
ATOM 4740 O O . ASN D 2 78 ? -75.991 -27.046 -53.812 1.00 29.61 88 ASN D O 1
ATOM 4745 N N . SER D 2 79 ? -76.366 -27.042 -51.588 1.00 28.69 89 SER D N 1
ATOM 4746 C CA . SER D 2 79 ? -77.062 -25.760 -51.601 1.00 27.91 89 SER D CA 1
ATOM 4747 C C . SER D 2 79 ? -76.056 -24.629 -51.743 1.00 28.00 89 SER D C 1
ATOM 4748 O O . SER D 2 79 ? -75.062 -24.584 -51.016 1.00 31.56 89 SER D O 1
ATOM 4751 N N . VAL D 2 80 ? -76.297 -23.718 -52.675 1.00 32.66 90 VAL D N 1
ATOM 4752 C CA . VAL D 2 80 ? -75.463 -22.523 -52.773 1.00 33.77 90 VAL D CA 1
ATOM 4753 C C . VAL D 2 80 ? -76.359 -21.293 -52.834 1.00 34.49 90 VAL D C 1
ATOM 4754 O O . VAL D 2 80 ? -77.497 -21.373 -53.319 1.00 31.95 90 VAL D O 1
ATOM 4758 N N . PRO D 2 81 ? -75.913 -20.142 -52.338 1.00 37.08 91 PRO D N 1
ATOM 4759 C CA . PRO D 2 81 ? -76.755 -18.940 -52.416 1.00 33.92 91 PRO D CA 1
ATOM 4760 C C . PRO D 2 81 ? -76.609 -18.225 -53.745 1.00 35.92 91 PRO D C 1
ATOM 4761 O O . PRO D 2 81 ? -75.511 -18.094 -54.286 1.00 44.12 91 PRO D O 1
ATOM 4765 N N . ILE D 2 82 ? -77.734 -17.763 -54.273 1.00 35.13 92 ILE D N 1
ATOM 4766 C CA . ILE D 2 82 ? -77.736 -16.891 -55.441 1.00 42.78 92 ILE D CA 1
ATOM 4767 C C . ILE D 2 82 ? -77.534 -15.460 -54.950 1.00 48.37 92 ILE D C 1
ATOM 4768 O O . ILE D 2 82 ? -78.395 -14.902 -54.261 1.00 44.34 92 ILE D O 1
ATOM 4773 N N . GLN D 2 83 ? -76.390 -14.870 -55.295 1.00 47.66 93 GLN D N 1
ATOM 4774 C CA . GLN D 2 83 ? -76.031 -13.513 -54.900 1.00 48.57 93 GLN D CA 1
ATOM 4775 C C . GLN D 2 83 ? -76.312 -12.569 -56.061 1.00 53.03 93 GLN D C 1
ATOM 4776 O O . GLN D 2 83 ? -75.919 -12.847 -57.198 1.00 57.37 93 GLN D O 1
ATOM 4782 N N . GLN D 2 84 ? -76.996 -11.459 -55.774 1.00 56.99 94 GLN D N 1
ATOM 4783 C CA . GLN D 2 84 ? -77.288 -10.420 -56.759 1.00 57.50 94 GLN D CA 1
ATOM 4784 C C . GLN D 2 84 ? -76.846 -9.065 -56.222 1.00 55.22 94 GLN D C 1
ATOM 4785 O O . GLN D 2 84 ? -77.114 -8.735 -55.061 1.00 54.52 94 GLN D O 1
ATOM 4787 N N . GLU D 2 85 ? -76.172 -8.285 -57.064 1.00 52.53 95 GLU D N 1
ATOM 4788 C CA . GLU D 2 85 ? -75.942 -6.879 -56.760 1.00 61.27 95 GLU D CA 1
ATOM 4789 C C . GLU D 2 85 ? -77.220 -6.092 -57.024 1.00 62.53 95 GLU D C 1
ATOM 4790 O O . GLU D 2 85 ? -77.829 -6.226 -58.091 1.00 64.46 95 GLU D O 1
ATOM 4792 N N . ILE D 2 86 ? -77.649 -5.296 -56.043 1.00 60.44 96 ILE D N 1
ATOM 4793 C CA . ILE D 2 86 ? -78.833 -4.460 -56.202 1.00 66.57 96 ILE D CA 1
ATOM 4794 C C . ILE D 2 86 ? -78.500 -3.041 -55.772 1.00 67.29 96 ILE D C 1
ATOM 4795 O O . ILE D 2 86 ? -77.506 -2.792 -55.087 1.00 66.22 96 ILE D O 1
ATOM 4800 N N . LEU D 2 87 ? -79.360 -2.105 -56.181 1.00 71.19 97 LEU D N 1
ATOM 4801 C CA . LEU D 2 87 ? -79.149 -0.682 -55.933 1.00 73.09 97 LEU D CA 1
ATOM 4802 C C . LEU D 2 87 ? -79.807 -0.275 -54.625 1.00 71.40 97 LEU D C 1
ATOM 4803 O O . LEU D 2 87 ? -81.028 -0.381 -54.481 1.00 71.74 97 LEU D O 1
ATOM 4808 N N . VAL D 2 88 ? -79.003 0.217 -53.691 1.00 73.24 98 VAL D N 1
ATOM 4809 C CA . VAL D 2 88 ? -79.502 0.806 -52.461 1.00 77.51 98 VAL D CA 1
ATOM 4810 C C . VAL D 2 88 ? -79.317 2.321 -52.546 1.00 83.11 98 VAL D C 1
ATOM 4811 O O . VAL D 2 88 ? -78.681 2.843 -53.461 1.00 81.55 98 VAL D O 1
ATOM 4813 N N . LEU D 2 89 ? -79.888 3.032 -51.574 1.00 83.94 99 LEU D N 1
ATOM 4814 C CA . LEU D 2 89 ? -79.672 4.469 -51.413 1.00 84.98 99 LEU D CA 1
ATOM 4815 C C . LEU D 2 89 ? -79.078 4.703 -50.025 1.00 85.83 99 LEU D C 1
ATOM 4816 O O . LEU D 2 89 ? -79.808 4.706 -49.029 1.00 88.04 99 LEU D O 1
ATOM 4818 N N . ARG D 2 90 ? -77.758 4.876 -49.956 1.00 84.11 100 ARG D N 1
ATOM 4819 C CA . ARG D 2 90 ? -77.058 5.209 -48.721 1.00 90.68 100 ARG D CA 1
ATOM 4820 C C . ARG D 2 90 ? -76.818 6.715 -48.639 1.00 100.13 100 ARG D C 1
ATOM 4821 O O . ARG D 2 90 ? -76.798 7.421 -49.649 1.00 101.11 100 ARG D O 1
ATOM 4823 N N . ARG D 2 91 ? -76.623 7.202 -47.416 1.00 102.01 101 ARG D N 1
ATOM 4824 C CA . ARG D 2 91 ? -76.532 8.639 -47.186 1.00 102.42 101 ARG D CA 1
ATOM 4825 C C . ARG D 2 91 ? -75.164 9.176 -47.594 1.00 103.96 101 ARG D C 1
ATOM 4826 O O . ARG D 2 91 ? -74.128 8.586 -47.267 1.00 102.48 101 ARG D O 1
ATOM 4834 N N . GLU D 2 92 ? -75.166 10.303 -48.321 1.00 102.99 102 GLU D N 1
ATOM 4835 C CA . GLU D 2 92 ? -73.898 10.916 -48.714 1.00 102.97 102 GLU D CA 1
ATOM 4836 C C . GLU D 2 92 ? -73.194 11.564 -47.528 1.00 105.00 102 GLU D C 1
ATOM 4837 O O . GLU D 2 92 ? -71.974 11.365 -47.380 1.00 107.69 102 GLU D O 1
ATOM 4839 N N . PRO D 2 93 ? -73.858 12.338 -46.667 1.00 105.40 103 PRO D N 1
ATOM 4840 C CA . PRO D 2 93 ? -73.256 12.676 -45.371 1.00 106.05 103 PRO D CA 1
ATOM 4841 C C . PRO D 2 93 ? -73.771 11.748 -44.283 1.00 106.78 103 PRO D C 1
ATOM 4842 O O . PRO D 2 93 ? -74.991 11.624 -44.092 1.00 106.37 103 PRO D O 1
ATOM 4846 N N . PRO D 2 94 ? -72.877 11.077 -43.553 1.00 105.02 104 PRO D N 1
ATOM 4847 C CA . PRO D 2 94 ? -73.316 10.050 -42.593 1.00 104.88 104 PRO D CA 1
ATOM 4848 C C . PRO D 2 94 ? -74.287 10.600 -41.556 1.00 107.03 104 PRO D C 1
ATOM 4849 O O . PRO D 2 94 ? -74.026 11.617 -40.909 1.00 109.05 104 PRO D O 1
ATOM 4853 N N . HIS D 2 95 ? -75.419 9.906 -41.408 1.00 108.13 105 HIS D N 1
ATOM 4854 C CA . HIS D 2 95 ? -76.490 10.273 -40.476 1.00 109.12 105 HIS D CA 1
ATOM 4855 C C . HIS D 2 95 ? -77.088 11.643 -40.799 1.00 108.29 105 HIS D C 1
ATOM 4856 O O . HIS D 2 95 ? -77.595 12.333 -39.911 1.00 108.78 105 HIS D O 1
ATOM 4858 N N . SER D 2 96 ? -77.050 12.041 -42.067 1.00 104.31 106 SER D N 1
ATOM 4859 C CA . SER D 2 96 ? -77.648 13.303 -42.511 1.00 103.72 106 SER D CA 1
ATOM 4860 C C . SER D 2 96 ? -78.705 13.025 -43.570 1.00 103.07 106 SER D C 1
ATOM 4861 O O . SER D 2 96 ? -78.353 12.640 -44.702 1.00 101.15 106 SER D O 1
ATOM 4863 N N . PRO D 2 97 ? -80.003 13.236 -43.270 1.00 105.32 107 PRO D N 1
ATOM 4864 C CA . PRO D 2 97 ? -81.068 12.823 -44.198 1.00 100.23 107 PRO D CA 1
ATOM 4865 C C . PRO D 2 97 ? -81.178 13.702 -45.435 1.00 103.37 107 PRO D C 1
ATOM 4866 O O . PRO D 2 97 ? -82.106 13.539 -46.237 1.00 97.17 107 PRO D O 1
ATOM 4870 N N . ASN D 2 98 ? -80.248 14.645 -45.587 1.00 103.25 108 ASN D N 1
ATOM 4871 C CA . ASN D 2 98 ? -80.184 15.468 -46.787 1.00 98.03 108 ASN D CA 1
ATOM 4872 C C . ASN D 2 98 ? -79.785 14.603 -47.978 1.00 97.81 108 ASN D C 1
ATOM 4873 O O . ASN D 2 98 ? -78.594 14.456 -48.272 1.00 91.97 108 ASN D O 1
ATOM 4875 N N . SER D 2 99 ? -80.782 14.004 -48.638 1.00 100.70 109 SER D N 1
ATOM 4876 C CA . SER D 2 99 ? -80.600 13.193 -49.841 1.00 102.85 109 SER D CA 1
ATOM 4877 C C . SER D 2 99 ? -79.820 11.909 -49.566 1.00 101.91 109 SER D C 1
ATOM 4878 O O . SER D 2 99 ? -79.730 11.464 -48.416 1.00 99.31 109 SER D O 1
ATOM 4880 N N . PHE D 2 100 ? -79.267 11.299 -50.615 1.00 103.19 110 PHE D N 1
ATOM 4881 C CA . PHE D 2 100 ? -78.539 10.043 -50.477 1.00 103.88 110 PHE D CA 1
ATOM 4882 C C . PHE D 2 100 ? -77.678 9.813 -51.715 1.00 103.26 110 PHE D C 1
ATOM 4883 O O . PHE D 2 100 ? -77.908 10.406 -52.773 1.00 104.31 110 PHE D O 1
ATOM 4885 N N . ARG D 2 101 ? -76.679 8.941 -51.564 1.00 100.15 111 ARG D N 1
ATOM 4886 C CA . ARG D 2 101 ? -75.816 8.497 -52.652 1.00 96.78 111 ARG D CA 1
ATOM 4887 C C . ARG D 2 101 ? -76.160 7.062 -53.042 1.00 95.89 111 ARG D C 1
ATOM 4888 O O . ARG D 2 101 ? -76.564 6.251 -52.202 1.00 93.24 111 ARG D O 1
ATOM 4890 N N . LEU D 2 102 ? -75.992 6.743 -54.323 1.00 94.35 112 LEU D N 1
ATOM 4891 C CA . LEU D 2 102 ? -76.403 5.445 -54.845 1.00 85.86 112 LEU D CA 1
ATOM 4892 C C . LEU D 2 102 ? -75.250 4.450 -54.795 1.00 83.12 112 LEU D C 1
ATOM 4893 O O . LEU D 2 102 ? -74.146 4.746 -55.262 1.00 77.70 112 LEU D O 1
ATOM 4898 N N . GLU D 2 103 ? -75.516 3.269 -54.236 1.00 78.72 113 GLU D N 1
ATOM 4899 C CA . GLU D 2 103 ? -74.519 2.216 -54.118 1.00 76.61 113 GLU D CA 1
ATOM 4900 C C . GLU D 2 103 ? -75.102 0.890 -54.591 1.00 75.04 113 GLU D C 1
ATOM 4901 O O . GLU D 2 103 ? -76.318 0.681 -54.574 1.00 73.14 113 GLU D O 1
ATOM 4903 N N . LYS D 2 104 ? -74.219 -0.004 -55.026 1.00 76.24 114 LYS D N 1
ATOM 4904 C CA . LYS D 2 104 ? -74.585 -1.366 -55.391 1.00 69.90 114 LYS D CA 1
ATOM 4905 C C . LYS D 2 104 ? -74.105 -2.301 -54.293 1.00 69.70 114 LYS D C 1
ATOM 4906 O O . LYS D 2 104 ? -72.940 -2.235 -53.885 1.00 71.60 114 LYS D O 1
ATOM 4908 N N . ILE D 2 105 ? -74.999 -3.156 -53.800 1.00 65.21 115 ILE D N 1
ATOM 4909 C CA . ILE D 2 105 ? -74.664 -4.050 -52.699 1.00 63.92 115 ILE D CA 1
ATOM 4910 C C . ILE D 2 105 ? -74.974 -5.487 -53.093 1.00 60.25 115 ILE D C 1
ATOM 4911 O O . ILE D 2 105 ? -75.942 -5.760 -53.812 1.00 61.25 115 ILE D O 1
ATOM 4916 N N . LEU D 2 106 ? -74.134 -6.405 -52.611 1.00 56.45 116 LEU D N 1
ATOM 4917 C CA . LEU D 2 106 ? -74.241 -7.829 -52.905 1.00 54.42 116 LEU D CA 1
ATOM 4918 C C . LEU D 2 106 ? -75.102 -8.506 -51.839 1.00 50.30 116 LEU D C 1
ATOM 4919 O O . LEU D 2 106 ? -74.736 -8.517 -50.659 1.00 49.59 116 LEU D O 1
ATOM 4924 N N . VAL D 2 107 ? -76.237 -9.073 -52.245 1.00 47.96 117 VAL D N 1
ATOM 4925 C CA . VAL D 2 107 ? -77.143 -9.724 -51.307 1.00 52.13 117 VAL D CA 1
ATOM 4926 C C . VAL D 2 107 ? -77.531 -11.102 -51.826 1.00 53.46 117 VAL D C 1
ATOM 4927 O O . VAL D 2 107 ? -77.562 -11.350 -53.036 1.00 49.08 117 VAL D O 1
ATOM 4931 N N . SER D 2 108 ? -77.847 -11.998 -50.890 1.00 50.45 118 SER D N 1
ATOM 4932 C CA . SER D 2 108 ? -78.352 -13.329 -51.203 1.00 47.91 118 SER D CA 1
ATOM 4933 C C . SER D 2 108 ? -79.874 -13.294 -51.257 1.00 43.38 118 SER D C 1
ATOM 4934 O O . SER D 2 108 ? -80.527 -12.970 -50.262 1.00 47.75 118 SER D O 1
ATOM 4937 N N . VAL D 2 109 ? -80.437 -13.658 -52.409 1.00 46.01 119 VAL D N 1
ATOM 4938 C CA . VAL D 2 109 ? -81.881 -13.626 -52.598 1.00 40.06 119 VAL D CA 1
ATOM 4939 C C . VAL D 2 109 ? -82.537 -14.980 -52.347 1.00 43.49 119 VAL D C 1
ATOM 4940 O O . VAL D 2 109 ? -83.750 -15.042 -52.114 1.00 40.85 119 VAL D O 1
ATOM 4944 N N . GLY D 2 110 ? -81.776 -16.058 -52.407 1.00 38.57 120 GLY D N 1
ATOM 4945 C CA . GLY D 2 110 ? -82.321 -17.390 -52.248 1.00 37.66 120 GLY D CA 1
ATOM 4946 C C . GLY D 2 110 ? -81.215 -18.388 -52.499 1.00 37.44 120 GLY D C 1
ATOM 4947 O O . GLY D 2 110 ? -80.050 -18.012 -52.682 1.00 33.89 120 GLY D O 1
ATOM 4948 N N . CYS D 2 111 ? -81.574 -19.665 -52.513 1.00 34.34 121 CYS D N 1
ATOM 4949 C CA . CYS D 2 111 ? -80.568 -20.693 -52.747 1.00 36.02 121 CYS D CA 1
ATOM 4950 C C . CYS D 2 111 ? -81.013 -21.619 -53.872 1.00 32.61 121 CYS D C 1
ATOM 4951 O O . CYS D 2 111 ? -82.210 -21.791 -54.137 1.00 30.90 121 CYS D O 1
ATOM 4954 N N . THR D 2 112 ? -80.029 -22.169 -54.568 1.00 26.48 122 THR D N 1
ATOM 4955 C CA . THR D 2 112 ? -80.250 -23.186 -55.577 1.00 27.72 122 THR D CA 1
ATOM 4956 C C . THR D 2 112 ? -79.377 -24.396 -55.249 1.00 34.36 122 THR D C 1
ATOM 4957 O O . THR D 2 112 ? -78.451 -24.331 -54.423 1.00 29.70 122 THR D O 1
ATOM 4961 N N . CYS D 2 113 ? -79.679 -25.513 -55.909 1.00 29.34 123 CYS D N 1
ATOM 4962 C CA . CYS D 2 113 ? -78.945 -26.751 -55.714 1.00 26.96 123 CYS D CA 1
ATOM 4963 C C . CYS D 2 113 ? -77.996 -26.985 -56.883 1.00 28.56 123 CYS D C 1
ATOM 4964 O O . CYS D 2 113 ? -78.392 -26.897 -58.045 1.00 32.34 123 CYS D O 1
ATOM 4967 N N . VAL D 2 114 ? -76.752 -27.303 -56.577 1.00 24.91 124 VAL D N 1
ATOM 4968 C CA . VAL D 2 114 ? -75.735 -27.522 -57.595 1.00 30.13 124 VAL D CA 1
ATOM 4969 C C . VAL D 2 114 ? -75.301 -28.982 -57.561 1.00 31.14 124 VAL D C 1
ATOM 4970 O O . VAL D 2 114 ? -75.162 -29.589 -56.489 1.00 31.05 124 VAL D O 1
ATOM 4974 N N . THR D 2 115 ? -75.121 -29.552 -58.745 1.00 33.88 125 THR D N 1
ATOM 4975 C CA . THR D 2 115 ? -74.717 -30.931 -58.910 1.00 31.90 125 THR D CA 1
ATOM 4976 C C . THR D 2 115 ? -73.400 -30.995 -59.676 1.00 26.24 125 THR D C 1
ATOM 4977 O O . THR D 2 115 ? -73.136 -30.143 -60.525 1.00 29.41 125 THR D O 1
ATOM 4981 N N . PRO D 2 116 ? -72.548 -31.980 -59.382 1.00 25.90 126 PRO D N 1
ATOM 4982 C CA . PRO D 2 116 ? -71.323 -32.193 -60.170 1.00 29.71 126 PRO D CA 1
ATOM 4983 C C . PRO D 2 116 ? -71.520 -32.998 -61.446 1.00 34.68 126 PRO D C 1
ATOM 4984 O O . PRO D 2 116 ? -70.553 -33.189 -62.192 1.00 36.16 126 PRO D O 1
ATOM 4988 N N . ILE D 2 117 ? -72.715 -33.501 -61.704 1.00 34.81 127 ILE D N 1
ATOM 4989 C CA . ILE D 2 117 ? -72.956 -34.374 -62.844 1.00 39.05 127 ILE D CA 1
ATOM 4990 C C . ILE D 2 117 ? -73.321 -33.519 -64.043 1.00 40.43 127 ILE D C 1
ATOM 4991 O O . ILE D 2 117 ? -74.172 -32.624 -63.941 1.00 38.98 127 ILE D O 1
ATOM 4996 N N . VAL D 2 118 ? -72.686 -33.810 -65.182 1.00 39.80 128 VAL D N 1
ATOM 4997 C CA . VAL D 2 118 ? -73.052 -33.172 -66.441 1.00 46.28 128 VAL D CA 1
ATOM 4998 C C . VAL D 2 118 ? -74.520 -33.441 -66.765 1.00 49.56 128 VAL D C 1
ATOM 4999 O O . VAL D 2 118 ? -75.022 -34.566 -66.620 1.00 47.15 128 VAL D O 1
ATOM 5003 N N . HIS D 2 119 ? -75.216 -32.398 -67.206 1.00 50.20 129 HIS D N 1
ATOM 5004 C CA . HIS D 2 119 ? -76.612 -32.511 -67.608 1.00 42.25 129 HIS D CA 1
ATOM 5005 C C . HIS D 2 119 ? -76.707 -33.204 -68.968 1.00 45.60 129 HIS D C 1
ATOM 5006 O O . HIS D 2 119 ? -76.196 -32.691 -69.969 1.00 48.19 129 HIS D O 1
ATOM 5013 N N . HIS D 2 120 ? -77.358 -34.365 -69.011 1.00 42.96 130 HIS D N 1
ATOM 5014 C CA . HIS D 2 120 ? -77.628 -35.009 -70.287 1.00 41.96 130 HIS D CA 1
ATOM 5015 C C . HIS D 2 120 ? -78.603 -34.162 -71.104 1.00 49.09 130 HIS D C 1
ATOM 5016 O O . HIS D 2 120 ? -79.570 -33.605 -70.570 1.00 53.16 130 HIS D O 1
ATOM 5023 N N . VAL D 2 121 ? -78.333 -34.046 -72.401 1.00 48.33 131 VAL D N 1
ATOM 5024 C CA . VAL D 2 121 ? -79.148 -33.213 -73.287 1.00 56.53 131 VAL D CA 1
ATOM 5025 C C . VAL D 2 121 ? -80.035 -34.086 -74.176 1.00 54.58 131 VAL D C 1
ATOM 5026 O O . VAL D 2 121 ? -79.833 -35.299 -74.273 1.00 56.19 131 VAL D O 1
#

Nearest PDB structures (foldseek):
  8dy5-assembly2_B  TM=9.983E-01  e=1.720E-48  Homo sapiens
  8dy1-assembly1_C  TM=9.916E-01  e=3.639E-42  Homo sapiens
  8dy2-assembly1_A  TM=9.331E-01  e=1.494E-33  Homo sapiens
  8dy2-assembly3_C  TM=9.231E-01  e=1.527E-32  Homo sapiens
  4hqq-assembly1_L  TM=5.278E-01  e=4.908E-21  Homo sapiens

Sequence (691 aa):
NFMLTQPHSVSESPGKTVTISCTRSSGSLANYYVQWYQQRPGCSPTIVIFANNQRPSGVPDRFSGSIDSSSNSASLTISGLKTEDEADYYCQTYDPYSVVFGGGTKLTVLGGSGGSGGCPPCGSGGEVQLLESGGGLVQPGGSLRLSCAASGFGFSSYAMSWVRQAPGKGLEWVSAISGSGGSTYYADSVKGRFTISRDNSKNTLYLQMNSLRAEDTAVYYCARDLIHGVTRNWGCGTLVTVSSNFMLTQPHSVSESPGKTVTISCTRSSGSLANYYVQWYQQRPGCSPTIVIFANNQRPSGVPDRFSGSIDSSSNSASLTISGLKTEDEADYYCQTYDPYSVVFGGGTKLTVLGGSGGSGGCPPCGSGGEVQLLESGGGLVQPGGSLRLSCAASGFGFSSYAMSWVRQAPGKGLEWVSAISGSGGSTYYADSVKGRFTISRDNSKNTLYLQMNSLRAEDTAVYYCARDLIHGVTRNWGCGTLVTVSSRTVMVNLNPKRSSDYYNRSTSPWNLHRNEDPERYPSVIWEAQCRHLGCINADGNVDYHMNSVPIQQEILVLRREPPHSPNSFRLEKILVSVGCTCVTPIVRTVMVNLNPKRSSDYYNRSTSPWNLHRNEDPERYPSVIWEAQCRHLGCINADGNVDYHMMNSVPIQQEILVLRREPPHSPNSFRLEKILVSVGCTCVTPIVHHV

InterPro domains:
  IPR010345 Interleukin-17 family [PF06083] (70-148)
  IPR020440 Interleukin-17, chordata [PR01932] (72-84)
  IPR020440 Interleukin-17, chordata [PR01932] (91-100)
  IPR020440 Interleukin-17, chordata [PR01932] (133-147)
  IPR029034 Cystine-knot cytokine [G3DSA:2.10.90.10] (24-155)
  IPR029034 Cystine-knot cytokine [SSF57501] (38-150)

B-factor: mean 42.88, std 16.94, range [21.14, 111.3]

GO terms:
  GO:0005125 cytokine activity (F, IDA)
  GO:0005576 extracellular region (C, IDA)
  GO:0038173 interleukin-17A-mediated signaling pathway (P, IDA)
  GO:0009611 response to wounding (P, IDA)
  GO:0032731 positive regulation of interleukin-1 beta production (P, IDA)
  GO:0032735 positive regulation of interleukin-12 production (P, IDA)
  GO:0032739 positive regulation of interleukin-16 production (P, IDA)
  GO:0032760 positive regulation of tumor necrosis factor production (P, IDA)
  GO:1900017 positive regulation of cytokine production involved in inflammatory response (P, IDA)
  GO:0045944 positive regulation of transcription by RNA polymerase II (P, IDA)
  GO:2000340 positive regulation of chemokine (C-X-C motif) ligand 1 production (P, IDA)
  GO:0032755 positive regulation of interleukin-6 production (P, IDA)
  GO:0097400 interleukin-17-mediated signaling pathway (P, IDA)
  GO:0005576 extracellular region (C, EXP)
  GO:0005515 protein binding (F, IPI)
  GO:0005125 cytokine activity (F, TAS)
  GO:0005576 extracellular region (C, TAS)
  GO:0006915 apoptotic process (P, TAS)
  GO:0006955 immune response (P, TAS)
  GO:0007267 cell-cell signaling (P, TAS)

Solvent-accessible surface area: 33172 Å² total; per-residue (Å²): 130,20,126,13,87,15,57,153,66,40,64,46,44,65,59,78,77,9,70,2,50,1,64,7,62,58,46,51,1,36,75,25,31,1,0,0,0,15,19,39,123,89,14,12,2,29,5,5,0,25,2,20,88,58,114,11,106,80,25,55,116,33,6,57,13,60,63,68,66,114,60,32,12,0,18,0,34,0,48,32,4,112,31,64,1,78,6,27,0,5,0,0,0,1,15,33,161,12,9,29,19,2,61,6,0,80,3,58,2,83,74,68,97,67,56,96,40,53,83,38,85,60,0,25,26,90,78,20,26,0,106,24,60,38,32,30,132,26,116,65,59,20,60,33,138,0,28,0,50,7,55,47,32,49,6,56,90,56,18,0,2,0,0,11,19,26,96,88,148,29,12,77,11,1,0,5,4,26,12,41,28,70,48,60,19,42,17,110,45,0,123,86,18,5,72,5,48,31,50,44,111,95,54,17,0,36,0,57,0,59,61,3,107,66,108,0,37,2,34,0,12,0,0,22,4,36,2,6,2,0,4,51,6,1,0,57,24,18,93,0,43,6,51,112,126,14,112,8,77,14,62,149,69,40,64,48,50,70,55,77,75,9,74,1,51,1,61,7,71,63,48,50,2,33,76,26,29,2,0,0,0,13,16,51,117,88,12,12,1,27,5,5,0,10,3,21,87,55,108,10,105,82,25,59,109,49,7,57,12,62,61,69,72,113,57,33,13,0,22,0,38,0,45,29,2,61,20,54,2,64,7,17,0,4,0,0,0,1,28,58,94,8,11,22,21,2,59,6,0,116,3,55,0,75,73,56,90,72,51,104,35,48,80,33,84,54,0,23,23,87,78,18,26,0,103,25,60,38,32,28,146,18,57,64,65,22,65,35,137,0,23,0,50,6,60,49,34,47,6,57,89,55,20,0,3,0,0,13,30,36,103,94,52,23,10,71,11,0,0,4,3,26,14,46,30,70,50,55,20,30,12,118,52,0,98,77,19,5,71,4,50,30,56,47,114,57,54,19,0,46,0,53,0,61,62,4,134,67,84,1,24,0,46,0,11,0,0,21,3,38,3,7,3,0,5,48,5,2,0,55,23,19,89,0,39,8,48,143,147,142,135,194,100,151,202,70,60,44,96,113,42,62,143,48,76,165,31,75,1,5,30,75,47,91,146,40,62,50,113,40,25,133,52,61,35,16,79,43,8,79,37,88,69,41,0,0,45,48,116,115,52,86,52,26,47,32,42,8,9,50,41,65,66,90,74,55,120,5,80,31,74,66,56,121,93,30,112,78,86,46,56,120,41,74,51,115,6,18,76,5,9,65,41,48,54,7,74,176,154,136,144,193,100,152,203,78,59,43,95,107,46,63,142,40,75,166,32,69,2,6,32,58,42,103,72,52,87,43,110,42,31,141,62,57,57,19,102,49,10,36,36,90,67,44,0,1,43,46,115,119,51,86,55,23,44,32,39,10,8,52,44,90,71,36,70,72,124,3,22,31,84,70,56,124,97,28,115,73,82,53,48,128,42,73,45,121,10,18,95,6,9,60,44,54,50,8,54,105,139,167,193

Radius of gyration: 36.24 Å; Cα contacts (8 Å, |Δi|>4): 1784; chains: 4; bounding box: 103×76×74 Å